Protein AF-A0A9D6C2C4-F1 (afdb_monomer)

Foldseek 3Di:
DLVLLQVLLCLLVVLCVVQVHDLCRVCVLLVHDSVVNVCSNVSVDDDDPVSLLSSLVSLVDVVVVVVDPPVSSVSVNVSSQSSCVVVVHDHPCALVNLLVVLVVVCVPALLVLALFFWDQDLVQNEIDTDADPVLVVLCVVDDVVVLLVLLQVLLVLLQVLLVQQVVLPDVCPLVNVLSNVLSVLSPDPHRHLSSNVVSLVVLVVCLVDPSSVVSGDPVSNVSSVVSSVSSVVSCVNRVVVNVVSLVVLLPFAFDLVCLVVLLVLLVQQLVLLVVLQVPADRSAHHYPVVLSVLSVSLSVLSVVLVVVLVVDPDPVSNVVSSSVSVSSSSNNLSNLLSLLSNLVSCLSSVVVPPRRNVSSCVCCDPPHNVVSNVVSCVGGVSRDDHDD

Solvent-accessible surface area (backbone atoms only — not comparable to full-atom values): 20954 Å² total; per-residue (Å²): 112,70,72,57,38,47,52,46,10,50,51,54,44,49,53,36,57,77,70,72,45,52,65,62,55,50,11,57,74,53,74,47,54,47,68,56,48,50,34,28,47,70,43,76,43,73,78,52,74,73,51,48,52,52,32,51,56,46,59,72,32,68,72,48,54,73,74,41,58,72,65,56,49,54,53,54,47,45,54,54,49,52,49,36,55,77,68,69,46,77,74,81,59,46,61,64,50,45,49,50,47,51,50,51,57,41,66,74,37,62,41,62,44,26,59,54,40,70,44,79,38,74,92,67,23,22,41,36,80,37,56,48,70,69,65,53,53,50,53,75,80,47,67,62,63,61,53,48,54,50,29,51,51,48,22,49,48,32,54,67,50,33,63,58,45,64,67,46,73,52,94,32,72,63,59,44,50,45,28,50,52,43,23,53,38,46,68,37,98,72,52,36,65,39,47,47,49,55,41,50,50,53,53,50,53,49,61,71,32,65,72,50,53,72,50,45,54,75,65,57,52,50,54,51,50,51,45,47,54,53,48,50,50,50,40,64,77,61,34,50,66,55,56,54,32,51,53,55,61,70,71,49,66,63,51,71,80,44,63,88,47,45,45,62,42,45,52,48,34,45,50,46,55,51,50,49,44,70,69,38,55,95,73,31,52,29,63,40,64,66,63,51,48,52,52,51,54,44,32,48,51,33,47,55,32,47,55,49,30,75,72,45,85,52,66,69,58,27,51,53,35,49,51,48,30,49,49,46,50,50,50,50,41,26,36,54,46,40,50,50,52,44,50,54,47,49,46,68,59,50,66,84,52,60,71,44,37,58,57,47,48,51,55,62,31,89,80,37,41,37,45,44,44,55,52,37,35,74,39,24,70,68,48,78,80,76,88,129

Radius of gyration: 26.7 Å; Cα contacts (8 Å, |Δi|>4): 430; chains: 1; bounding box: 61×39×80 Å

Nearest PDB structures (foldseek):
  1y9q-assembly1_A-2  TM=7.688E-01  e=9.593E-02  Vibrio cholerae
  2b5a-assembly1_A  TM=7.979E-01  e=2.679E-01  [Bacillus] caldolyticus
  3f52-assembly1_A  TM=6.941E-01  e=2.796E-01  Corynebacterium glutamicum
  3f52-assembly1_E  TM=6.671E-01  e=3.179E-01  Corynebacterium glutamicum
  3f51-assembly1_A  TM=5.679E-01  e=2.918E-01  Corynebacterium glutamicum

Secondary structure (DSSP, 8-state):
-HHHHHHHHHHHHHHHHHTT--HHHHHHHTTS-HHHHHHHHTTS-PPPHHHHHHHHHHHHSHHHHHHS-HHHHHHHHHHHHHHHHHTT------HHHHHHHHHHHHHTSGGGGSS-EEEEETTTTEEEEE--HHHHHHHHTS-HHHHHHHHHHHHHHHHHTHHHHHHTTSS-HHHHHHHHHHHHHHTSSS--HHHHHHHHHHHHHHHT-HHHHHHS-HHHHHHHHHHHHHHHHHHHHH-HHHHHHHHHHHHS---GGGTTTHHHHHHHHHHHHHHHHHHS-TTSSEEPHHHHHHHHHHHHHHHHHHHHHHH---HHHHHHHHHHHHHHHHHHHHHHHHHHHHHHHHHHH-TT-HHHHHHHHHTTSTTSHHHHHHHHHHH-TTSPPPP-

Structure (mmCIF, N/CA/C/O backbone):
data_AF-A0A9D6C2C4-F1
#
_entry.id   AF-A0A9D6C2C4-F1
#
loop_
_atom_site.group_PDB
_atom_site.id
_atom_site.type_symbol
_atom_site.label_atom_id
_atom_site.label_alt_id
_atom_site.label_comp_id
_atom_site.label_asym_id
_atom_site.label_entity_id
_atom_site.label_seq_id
_atom_site.pdbx_PDB_ins_code
_atom_site.Cartn_x
_atom_site.Cartn_y
_atom_site.Cartn_z
_atom_site.occupancy
_atom_site.B_iso_or_equiv
_atom_site.auth_seq_id
_atom_site.auth_comp_id
_atom_site.auth_asym_id
_atom_site.auth_atom_id
_atom_site.pdbx_PDB_model_num
ATOM 1 N N . MET A 1 1 ? -21.300 18.604 37.485 1.00 57.78 1 MET A N 1
ATOM 2 C CA . MET A 1 1 ? -20.776 17.220 37.400 1.00 57.78 1 MET A CA 1
ATOM 3 C C . MET A 1 1 ? -21.422 16.261 38.399 1.00 57.78 1 MET A C 1
ATOM 5 O O . MET A 1 1 ? -21.764 15.172 37.966 1.00 57.78 1 MET A O 1
ATOM 9 N N . ALA A 1 2 ? -21.658 16.640 39.666 1.00 63.47 2 ALA A N 1
ATOM 10 C CA . ALA A 1 2 ? -22.278 15.756 40.674 1.00 63.47 2 ALA A CA 1
ATOM 11 C C . ALA A 1 2 ? -23.572 15.059 40.191 1.00 63.47 2 ALA A C 1
ATOM 13 O O . ALA A 1 2 ? -23.663 13.837 40.219 1.00 63.47 2 ALA A O 1
ATOM 14 N N . LYS A 1 3 ? -24.492 15.819 39.582 1.00 84.75 3 LYS A N 1
ATOM 15 C CA . LYS A 1 3 ? -25.777 15.304 39.076 1.00 84.75 3 LYS A CA 1
ATOM 16 C C . LYS A 1 3 ? -25.657 14.234 37.976 1.00 84.75 3 LYS A C 1
ATOM 18 O O . LYS A 1 3 ? -26.523 13.383 37.853 1.00 84.75 3 LYS A O 1
ATOM 23 N N . VAL A 1 4 ? -24.592 14.269 37.172 1.00 87.81 4 VAL A N 1
ATOM 24 C CA . VAL A 1 4 ? -24.364 13.292 36.091 1.00 87.81 4 VAL A CA 1
ATOM 25 C C . VAL A 1 4 ? -23.896 11.953 36.658 1.00 87.81 4 VAL A C 1
ATOM 27 O O . VAL A 1 4 ? -24.390 10.903 36.257 1.00 87.81 4 VAL A O 1
ATOM 30 N N . GLY A 1 5 ? -22.962 11.994 37.614 1.00 89.75 5 GLY A N 1
ATOM 31 C CA . GLY A 1 5 ? -22.460 10.788 38.272 1.00 89.75 5 GLY A CA 1
ATOM 32 C C . GLY A 1 5 ? -23.543 10.063 39.069 1.00 89.75 5 GLY A C 1
ATOM 33 O O . GLY A 1 5 ? -23.572 8.839 39.062 1.00 89.75 5 GLY A O 1
ATOM 34 N N . GLU A 1 6 ? -24.454 10.814 39.694 1.00 93.00 6 GLU A N 1
ATOM 35 C CA . GLU A 1 6 ? -25.598 10.277 40.443 1.00 93.00 6 GLU A CA 1
ATOM 36 C C . GLU A 1 6 ? -26.626 9.566 39.553 1.00 93.00 6 GLU A C 1
ATOM 38 O O . GLU A 1 6 ? -27.115 8.498 39.915 1.00 93.00 6 GLU A O 1
ATOM 43 N N . ILE A 1 7 ? -26.943 10.125 38.379 1.00 94.31 7 ILE A N 1
ATOM 44 C CA . ILE A 1 7 ? -27.866 9.484 37.429 1.00 94.31 7 ILE A CA 1
ATOM 45 C C . ILE A 1 7 ? -27.252 8.177 36.918 1.00 94.31 7 ILE A C 1
ATOM 47 O O . ILE A 1 7 ? -27.879 7.125 37.008 1.00 94.31 7 ILE A O 1
ATOM 51 N N . PHE A 1 8 ? -25.993 8.222 36.474 1.00 95.88 8 PHE A N 1
ATOM 52 C CA . PHE A 1 8 ? -25.288 7.036 35.988 1.00 95.88 8 PHE A CA 1
ATOM 53 C C . PHE A 1 8 ? -25.170 5.938 37.053 1.00 95.88 8 PHE A C 1
ATOM 55 O O . PHE A 1 8 ? -25.415 4.767 36.762 1.00 95.88 8 PHE A O 1
ATOM 62 N N . SER A 1 9 ? -24.794 6.293 38.287 1.00 96.62 9 SER A N 1
ATOM 63 C CA . SER A 1 9 ? -24.629 5.319 39.371 1.00 96.62 9 SER A CA 1
ATOM 64 C C . SER A 1 9 ? -25.945 4.618 39.700 1.00 96.62 9 SER A C 1
ATOM 66 O O . SER A 1 9 ? -25.976 3.393 39.862 1.00 96.62 9 SER A O 1
ATOM 68 N N . PHE A 1 10 ? -27.038 5.384 39.732 1.00 97.12 10 PHE A N 1
ATOM 69 C CA . PHE A 1 10 ? -28.380 4.868 39.932 1.00 97.12 10 PHE A CA 1
ATOM 70 C C . PHE A 1 10 ? -28.798 3.936 38.792 1.00 97.12 10 PHE A C 1
ATOM 72 O O . PHE A 1 10 ? -29.168 2.793 39.054 1.00 97.12 10 PHE A O 1
ATOM 79 N N . GLU A 1 11 ? -28.698 4.379 37.538 1.00 96.69 11 GLU A N 1
ATOM 80 C CA . GLU A 1 11 ? -29.106 3.597 36.367 1.00 96.69 11 GLU A CA 1
ATOM 81 C C . GLU A 1 11 ? -28.312 2.295 36.221 1.00 96.69 11 GLU A C 1
ATOM 83 O O . GLU A 1 11 ? -28.898 1.240 35.976 1.00 96.69 11 GLU A O 1
ATOM 88 N N . LEU A 1 12 ? -26.995 2.334 36.447 1.00 97.12 12 LEU A N 1
ATOM 89 C CA . LEU A 1 12 ? -26.145 1.144 36.401 1.00 97.12 12 LEU A CA 1
ATOM 90 C C . LEU A 1 12 ? -26.533 0.128 37.483 1.00 97.12 12 LEU A C 1
ATOM 92 O O . LEU A 1 12 ? -26.612 -1.075 37.222 1.00 97.12 12 LEU A O 1
ATOM 96 N N . LYS A 1 13 ? -26.812 0.610 38.699 1.00 97.81 13 LYS A N 1
ATOM 97 C CA . LYS A 1 13 ? -27.262 -0.235 39.809 1.00 97.81 13 LYS A CA 1
ATOM 98 C C . LYS A 1 13 ? -28.643 -0.831 39.533 1.00 97.81 13 LYS A C 1
ATOM 100 O O . LYS A 1 13 ? -28.853 -2.009 39.820 1.00 97.81 13 LYS A O 1
ATOM 105 N N . GLN A 1 14 ? -29.567 -0.047 38.974 1.00 97.12 14 GLN A N 1
ATOM 106 C CA . GLN A 1 14 ? -30.899 -0.521 38.588 1.00 97.12 14 GLN A CA 1
ATOM 107 C C . GLN A 1 14 ? -30.817 -1.586 37.502 1.00 97.12 14 GLN A C 1
ATOM 109 O O . GLN A 1 14 ? -31.428 -2.641 37.651 1.00 97.12 14 GLN A O 1
ATOM 114 N N . PHE A 1 15 ? -30.007 -1.355 36.465 1.00 96.19 15 PHE A N 1
ATOM 115 C CA . PHE A 1 15 ? -29.716 -2.357 35.446 1.00 96.19 15 PHE A CA 1
ATOM 116 C C . PHE A 1 15 ? -29.247 -3.662 36.097 1.00 96.19 15 PHE A C 1
ATOM 118 O O . PHE A 1 15 ? -29.861 -4.707 35.902 1.00 96.19 15 PHE A O 1
ATOM 125 N N . ARG A 1 16 ? -28.212 -3.609 36.946 1.00 96.56 16 ARG A N 1
ATOM 126 C CA . ARG A 1 16 ? -27.666 -4.814 37.581 1.00 96.56 16 ARG A CA 1
ATOM 127 C C . ARG A 1 16 ? -28.737 -5.596 38.354 1.00 96.56 16 ARG A C 1
ATOM 129 O O . ARG A 1 16 ? -28.811 -6.817 38.232 1.00 96.56 16 ARG A O 1
ATOM 136 N N . LEU A 1 17 ? -29.540 -4.899 39.158 1.00 97.25 17 LEU A N 1
ATOM 137 C CA . LEU A 1 17 ? -30.586 -5.518 39.975 1.00 97.25 17 LEU A CA 1
ATOM 138 C C . LEU A 1 17 ? -31.714 -6.111 39.124 1.00 97.25 17 LEU A C 1
ATOM 140 O O . LEU A 1 17 ? -32.166 -7.214 39.422 1.00 97.25 17 LEU A O 1
ATOM 144 N N . ALA A 1 18 ? -32.131 -5.421 38.061 1.00 95.19 18 ALA A N 1
ATOM 145 C CA . ALA A 1 18 ? -33.206 -5.867 37.176 1.00 95.19 18 ALA A CA 1
ATOM 146 C C . ALA A 1 18 ? -32.889 -7.196 36.473 1.00 95.19 18 ALA A C 1
ATOM 148 O O . ALA A 1 18 ? -33.789 -8.005 36.265 1.00 95.19 18 ALA A O 1
ATOM 149 N N . TYR A 1 19 ? -31.615 -7.447 36.163 1.00 93.31 19 TYR A N 1
ATOM 150 C CA . TYR A 1 19 ? -31.164 -8.692 35.530 1.00 93.31 19 TYR A CA 1
ATOM 151 C C . TYR A 1 19 ? -30.604 -9.719 36.527 1.00 93.31 19 TYR A C 1
ATOM 153 O O . TYR A 1 19 ? -29.970 -10.687 36.118 1.00 93.31 19 TYR A O 1
ATOM 161 N N . GLY A 1 20 ? -30.818 -9.524 37.835 1.00 95.19 20 GLY A N 1
ATOM 162 C CA . GLY A 1 20 ? -30.431 -10.494 38.867 1.00 95.19 20 GLY A CA 1
ATOM 163 C C . GLY A 1 20 ? -28.921 -10.699 39.021 1.00 95.19 20 GLY A C 1
ATOM 164 O O . GLY A 1 20 ? -28.495 -11.691 39.604 1.00 95.19 20 GLY A O 1
ATOM 165 N N . LEU A 1 21 ? -28.105 -9.771 38.518 1.00 95.06 21 LEU A N 1
ATOM 166 C CA . LEU A 1 21 ? -26.653 -9.894 38.532 1.00 95.06 21 LEU A CA 1
ATOM 167 C C . LEU A 1 21 ? -26.097 -9.502 39.904 1.00 95.06 21 LEU A C 1
ATOM 169 O O . LEU A 1 21 ? -26.408 -8.438 40.460 1.00 95.06 21 LEU A O 1
ATOM 173 N N . ASN A 1 22 ? -25.193 -10.307 40.451 1.00 96.75 22 ASN A N 1
ATOM 174 C CA . ASN A 1 22 ? -24.385 -9.852 41.578 1.00 96.75 22 ASN A CA 1
ATOM 175 C C . ASN A 1 22 ? -23.259 -8.910 41.096 1.00 96.75 22 ASN A C 1
ATOM 177 O O . ASN A 1 22 ? -22.969 -8.784 39.904 1.00 96.75 22 ASN A O 1
ATOM 181 N N . ARG A 1 23 ? -22.621 -8.187 42.026 1.00 97.00 23 ARG A N 1
ATOM 182 C CA . ARG A 1 23 ? -21.571 -7.209 41.680 1.00 97.00 23 ARG A CA 1
ATOM 183 C C . ARG A 1 23 ? -20.366 -7.852 40.991 1.00 97.00 23 ARG A C 1
ATOM 185 O O . ARG A 1 23 ? -19.779 -7.231 40.114 1.00 97.00 23 ARG A O 1
ATOM 192 N N . SER A 1 24 ? -19.996 -9.074 41.357 1.00 96.19 24 SER A N 1
ATOM 193 C CA . SER A 1 24 ? -18.869 -9.779 40.738 1.00 96.19 24 SER A CA 1
ATOM 194 C C . SER A 1 24 ? -19.186 -10.187 39.298 1.00 96.19 24 SER A C 1
ATOM 196 O O . SER A 1 24 ? -18.350 -10.016 38.413 1.00 96.19 24 SER A O 1
ATOM 198 N N . GLU A 1 25 ? -20.405 -10.662 39.043 1.00 93.69 25 GLU A N 1
ATOM 199 C CA . GLU A 1 25 ? -20.895 -11.006 37.705 1.00 93.69 25 GLU A CA 1
ATOM 200 C C . GLU A 1 25 ? -20.965 -9.786 36.802 1.00 93.69 25 GLU A C 1
ATOM 202 O O . GLU A 1 25 ? -20.406 -9.818 35.710 1.00 93.69 25 GLU A O 1
ATOM 207 N N . ALA A 1 26 ? -21.577 -8.697 37.272 1.00 93.81 26 ALA A N 1
ATOM 208 C CA . ALA A 1 26 ? -21.652 -7.451 36.519 1.00 93.81 26 ALA A CA 1
ATOM 209 C C . ALA A 1 26 ? -20.264 -6.833 36.288 1.00 93.81 26 ALA A C 1
ATOM 211 O O . ALA A 1 26 ? -19.992 -6.307 35.214 1.00 93.81 26 ALA A O 1
ATOM 212 N N . ALA A 1 27 ? -19.343 -6.926 37.249 1.00 94.56 27 ALA A N 1
ATOM 213 C CA . ALA A 1 27 ? -17.984 -6.427 37.061 1.00 94.56 27 ALA A CA 1
ATOM 214 C C . ALA A 1 27 ? -17.237 -7.231 35.986 1.00 94.56 27 ALA A C 1
ATOM 216 O O . ALA A 1 27 ? -16.620 -6.646 35.096 1.00 94.56 27 ALA A O 1
ATOM 217 N N . ARG A 1 28 ? -17.366 -8.565 36.018 1.00 90.62 28 ARG A N 1
ATOM 218 C CA . ARG A 1 28 ? -16.827 -9.464 34.989 1.00 90.62 28 ARG A CA 1
ATOM 219 C C . ARG A 1 28 ? -17.433 -9.172 33.615 1.00 90.62 28 ARG A C 1
ATOM 221 O O . ARG A 1 28 ? -16.687 -9.055 32.651 1.00 90.62 28 ARG A O 1
ATOM 228 N N . LEU A 1 29 ? -18.753 -8.997 33.551 1.00 88.75 29 LEU A N 1
ATOM 229 C CA . LEU A 1 29 ? -19.510 -8.629 32.351 1.00 88.75 29 LEU A CA 1
ATOM 230 C C . LEU A 1 29 ? -18.974 -7.334 31.717 1.00 88.75 29 LEU A C 1
ATOM 232 O O . LEU A 1 29 ? -18.788 -7.257 30.510 1.00 88.75 29 LEU A O 1
ATOM 236 N N . LEU A 1 30 ? -18.680 -6.329 32.542 1.00 90.62 30 LEU A N 1
ATOM 237 C CA . LEU A 1 30 ? -18.184 -5.019 32.112 1.00 90.62 30 LEU A CA 1
ATOM 238 C C . LEU A 1 30 ? -16.655 -4.973 31.916 1.00 90.62 30 LEU A C 1
ATOM 240 O O . LEU A 1 30 ? -16.114 -3.928 31.551 1.00 90.62 30 LEU A O 1
ATOM 244 N N . GLY A 1 31 ? -15.930 -6.063 32.188 1.00 89.75 31 GLY A N 1
ATOM 245 C CA . GLY A 1 31 ? -14.467 -6.102 32.097 1.00 89.75 31 GLY A CA 1
ATOM 246 C C . GLY A 1 31 ? -13.755 -5.179 33.099 1.00 89.75 31 GLY A C 1
ATOM 247 O O . GLY A 1 31 ? -12.722 -4.579 32.780 1.00 89.75 31 GLY A O 1
ATOM 248 N N . VAL A 1 32 ? -14.309 -5.021 34.307 1.00 94.12 32 VAL A N 1
ATOM 249 C CA . VAL A 1 32 ? -13.745 -4.194 35.389 1.00 94.12 32 VAL A CA 1
ATOM 250 C C . VAL A 1 32 ? -13.630 -4.964 36.703 1.00 94.12 32 VAL A C 1
ATOM 252 O O . VAL A 1 32 ? -14.241 -6.008 36.892 1.00 94.12 32 VAL A O 1
ATOM 255 N N . GLY A 1 33 ? -12.838 -4.443 37.644 1.00 95.25 33 GLY A N 1
ATOM 256 C CA . GLY A 1 33 ? -12.751 -5.019 38.988 1.00 95.25 33 GLY A CA 1
ATOM 257 C C . GLY A 1 33 ? -14.041 -4.798 39.805 1.00 95.25 33 GLY A C 1
ATOM 258 O O . GLY A 1 33 ? -14.648 -3.728 39.684 1.00 95.25 33 GLY A O 1
ATOM 259 N N . PRO A 1 34 ? -14.440 -5.726 40.701 1.00 96.94 34 PRO A N 1
ATOM 260 C CA . PRO A 1 34 ? -15.633 -5.576 41.551 1.00 96.94 34 PRO A CA 1
ATOM 261 C C . PRO A 1 34 ? -15.637 -4.300 42.406 1.00 96.94 34 PRO A C 1
ATOM 263 O O . PRO A 1 34 ? -16.672 -3.650 42.577 1.00 96.94 34 PRO A O 1
ATOM 266 N N . THR A 1 35 ? -14.465 -3.892 42.901 1.00 97.44 35 THR A N 1
ATOM 267 C CA . THR A 1 35 ? -14.286 -2.643 43.659 1.00 97.44 35 THR A CA 1
ATOM 268 C C . THR A 1 35 ? -14.548 -1.411 42.794 1.00 97.44 35 THR A C 1
ATOM 270 O O . THR A 1 35 ? -15.132 -0.438 43.269 1.00 97.44 35 THR A O 1
ATOM 273 N N . THR A 1 36 ? -14.153 -1.451 41.519 1.00 97.12 36 THR A N 1
ATOM 274 C CA . THR A 1 36 ? -14.404 -0.373 40.554 1.00 97.12 36 THR A CA 1
ATOM 275 C C . THR A 1 36 ? -15.896 -0.228 40.295 1.00 97.12 36 THR A C 1
ATOM 277 O O . THR A 1 36 ? -16.417 0.877 40.421 1.00 97.12 36 THR A O 1
ATOM 280 N N . LEU A 1 37 ? -16.593 -1.340 40.029 1.00 97.62 37 LEU A N 1
ATOM 281 C CA . LEU A 1 37 ? -18.044 -1.321 39.845 1.00 97.62 37 LEU A CA 1
ATOM 282 C C . LEU A 1 37 ? -18.764 -0.802 41.095 1.00 97.62 37 LEU A C 1
ATOM 284 O O . LEU A 1 37 ? -19.653 0.033 40.989 1.00 97.62 37 LEU A O 1
ATOM 288 N N . THR A 1 38 ? -18.343 -1.236 42.284 1.00 97.94 38 THR A N 1
ATOM 289 C CA . THR A 1 38 ? -18.925 -0.757 43.548 1.00 97.94 38 THR A CA 1
ATOM 290 C C . THR A 1 38 ? -18.785 0.759 43.687 1.00 97.94 38 THR A C 1
ATOM 292 O O . THR A 1 38 ? -19.751 1.437 44.014 1.00 97.94 38 THR A O 1
ATOM 295 N N . ARG A 1 39 ? -17.607 1.322 43.384 1.00 97.62 39 ARG A N 1
ATOM 296 C CA . ARG A 1 39 ? -17.398 2.779 43.426 1.00 97.62 39 ARG A CA 1
ATOM 297 C C . ARG A 1 39 ? -18.252 3.528 42.402 1.00 97.62 39 ARG A C 1
ATOM 299 O O . ARG A 1 39 ? -18.665 4.646 42.699 1.00 97.62 39 ARG A O 1
ATOM 306 N N . TRP A 1 40 ? -18.516 2.929 41.241 1.00 97.62 40 TRP A N 1
ATOM 307 C CA . TRP A 1 40 ? -19.430 3.487 40.243 1.00 97.62 40 TRP A CA 1
ATOM 308 C C . TRP A 1 40 ? -20.878 3.478 40.723 1.00 97.62 40 TRP A C 1
ATOM 310 O O . TRP A 1 40 ? -21.513 4.523 40.695 1.00 97.62 40 TRP A O 1
ATOM 320 N N . GLU A 1 41 ? -21.381 2.347 41.223 1.00 97.81 41 GLU A N 1
ATOM 321 C CA . GLU A 1 41 ? -22.751 2.229 41.752 1.00 97.81 41 GLU A CA 1
ATOM 322 C C . GLU A 1 41 ? -23.001 3.104 42.985 1.00 97.81 41 GLU A C 1
ATOM 324 O O . GLU A 1 41 ? -24.118 3.566 43.201 1.00 97.81 41 GLU A O 1
ATOM 329 N N . ASP A 1 42 ? -21.970 3.329 43.800 1.00 96.81 42 ASP A N 1
ATOM 330 C CA . ASP A 1 42 ? -22.044 4.196 44.978 1.00 96.81 42 ASP A CA 1
ATOM 331 C C . ASP A 1 42 ? -21.884 5.690 44.612 1.00 96.81 42 ASP A C 1
ATOM 333 O O . ASP A 1 42 ? -21.893 6.541 45.500 1.00 96.81 42 ASP A O 1
ATOM 337 N N . GLY A 1 43 ? -21.666 6.027 43.332 1.00 95.81 43 GLY A N 1
ATOM 338 C CA . GLY A 1 43 ? -21.445 7.404 42.868 1.00 95.81 43 GLY A CA 1
ATOM 339 C C . GLY A 1 43 ? -20.113 8.024 43.311 1.00 95.81 43 GLY A C 1
ATOM 340 O O . GLY A 1 43 ? -19.903 9.222 43.141 1.00 95.81 43 GLY A O 1
ATOM 341 N N . LYS A 1 44 ? -19.189 7.228 43.868 1.00 96.38 44 LYS A N 1
ATOM 342 C CA . LYS A 1 44 ? -17.881 7.700 44.360 1.00 96.38 44 LYS A CA 1
ATOM 343 C C . LYS A 1 44 ? -16.933 8.068 43.224 1.00 96.38 44 LYS A C 1
ATOM 345 O O . LYS A 1 44 ? -16.095 8.949 43.385 1.00 96.38 44 LYS A O 1
ATOM 350 N N . THR A 1 45 ? -17.028 7.366 42.098 1.00 95.50 45 THR A N 1
ATOM 351 C CA . THR A 1 45 ? -16.247 7.653 40.890 1.00 95.50 45 THR A CA 1
ATOM 352 C C . THR A 1 45 ? -17.100 7.444 39.649 1.00 95.50 45 THR A C 1
ATOM 354 O O . THR A 1 45 ? -17.980 6.590 39.637 1.00 95.50 45 THR A O 1
ATOM 357 N N . VAL A 1 46 ? -16.787 8.162 38.573 1.00 93.69 46 VAL A N 1
ATOM 358 C CA . VAL A 1 46 ? -17.310 7.870 37.232 1.00 93.69 46 VAL A CA 1
ATOM 359 C C . VAL A 1 46 ? -16.249 7.133 36.407 1.00 93.69 46 VAL A C 1
ATOM 361 O O . VAL A 1 46 ? -15.050 7.299 36.666 1.00 93.69 46 VAL A O 1
ATOM 364 N N . PRO A 1 47 ? -16.640 6.288 35.440 1.00 93.00 47 PRO A N 1
ATOM 365 C CA . PRO A 1 47 ? -15.694 5.672 34.523 1.00 93.00 47 PRO A CA 1
ATOM 366 C C . PRO A 1 47 ? -14.919 6.740 33.736 1.00 93.00 47 PRO A C 1
ATOM 368 O O . PRO A 1 47 ? -15.485 7.736 33.291 1.00 93.00 47 PRO A O 1
ATOM 371 N N . GLN A 1 48 ? -13.621 6.521 33.525 1.00 89.38 48 GLN A N 1
ATOM 372 C CA . GLN A 1 48 ? -12.828 7.364 32.623 1.00 89.38 48 GLN A CA 1
ATOM 373 C C . GLN A 1 48 ? -13.258 7.149 31.167 1.00 89.38 48 GLN A C 1
ATOM 375 O O . GLN A 1 48 ? -13.695 6.053 30.819 1.00 89.38 48 GLN A O 1
ATOM 380 N N . THR A 1 49 ? -13.025 8.136 30.295 1.00 80.00 49 THR A N 1
ATOM 381 C CA . THR A 1 49 ? -13.328 8.086 28.850 1.00 80.00 49 THR A CA 1
ATOM 382 C C . THR A 1 49 ? -12.920 6.763 28.197 1.00 80.00 49 THR A C 1
ATOM 384 O O . THR A 1 49 ? -13.742 6.095 27.577 1.00 80.00 49 THR A O 1
ATOM 387 N N . ALA A 1 50 ? -11.672 6.322 28.398 1.00 74.62 50 ALA A N 1
ATOM 388 C CA . ALA A 1 50 ? -11.180 5.057 27.846 1.00 74.62 50 ALA A CA 1
ATOM 389 C C . ALA A 1 50 ? -11.963 3.833 28.360 1.00 74.62 50 ALA A C 1
ATOM 391 O O . ALA A 1 50 ? -12.179 2.870 27.628 1.00 74.62 50 ALA A O 1
ATOM 392 N N . THR A 1 51 ? -12.422 3.876 29.613 1.00 86.88 51 THR A N 1
ATOM 393 C CA . THR A 1 51 ? -13.193 2.788 30.219 1.00 86.88 51 THR A CA 1
ATOM 394 C C . THR A 1 51 ? -14.636 2.760 29.720 1.00 86.88 51 THR A C 1
ATOM 396 O O . THR A 1 51 ? -15.127 1.673 29.435 1.00 86.88 51 THR A O 1
ATOM 399 N N . ILE A 1 52 ? -15.286 3.920 29.558 1.00 88.62 52 ILE A N 1
ATOM 400 C CA . ILE A 1 52 ? -16.637 4.028 28.970 1.00 88.62 52 ILE A CA 1
ATOM 401 C C . ILE A 1 52 ? -16.658 3.340 27.603 1.00 88.62 52 ILE A C 1
ATOM 403 O O . ILE A 1 52 ? -17.491 2.474 27.344 1.00 88.62 52 ILE A O 1
ATOM 407 N N . TRP A 1 53 ? -15.675 3.654 26.757 1.00 79.31 53 TRP A N 1
ATOM 408 C CA . TRP A 1 53 ? -15.575 3.076 25.419 1.00 79.31 53 TRP A CA 1
ATOM 409 C C . TRP A 1 53 ? -15.225 1.601 25.409 1.00 79.31 53 TRP A C 1
ATOM 411 O O . TRP A 1 53 ? -15.756 0.854 24.591 1.00 79.31 53 TRP A O 1
ATOM 421 N N . ARG A 1 54 ? -14.368 1.158 26.330 1.00 82.62 54 ARG A N 1
ATOM 422 C CA . ARG A 1 54 ? -14.073 -0.266 26.484 1.00 82.62 54 ARG A CA 1
ATOM 423 C C . ARG A 1 54 ? -15.328 -1.059 26.847 1.00 82.62 54 ARG A C 1
ATOM 425 O O . ARG A 1 54 ? -15.526 -2.130 26.288 1.00 82.62 54 ARG A O 1
ATOM 432 N N . VAL A 1 55 ? -16.171 -0.525 27.732 1.00 87.75 55 VAL A N 1
ATOM 433 C CA . VAL A 1 55 ? -17.439 -1.158 28.113 1.00 87.75 55 VAL A CA 1
ATOM 434 C C . VAL A 1 55 ? -18.414 -1.190 26.936 1.00 87.75 55 VAL A C 1
ATOM 436 O O . VAL A 1 55 ? -18.922 -2.259 26.624 1.00 87.75 55 VAL A O 1
ATOM 439 N N . ILE A 1 56 ? -18.625 -0.070 26.236 1.00 85.12 56 ILE A N 1
ATOM 440 C CA . ILE A 1 56 ? -19.511 -0.023 25.056 1.00 85.12 56 ILE A CA 1
ATOM 441 C C . ILE A 1 56 ? -19.067 -1.037 23.991 1.00 85.12 56 ILE A C 1
ATOM 443 O O . ILE A 1 56 ? -19.869 -1.848 23.538 1.00 85.12 56 ILE A O 1
ATOM 447 N N . ASN A 1 57 ? -17.772 -1.075 23.667 1.00 77.62 57 ASN A N 1
ATOM 448 C CA . ASN A 1 57 ? -17.230 -2.039 22.706 1.00 77.62 57 ASN A CA 1
ATOM 449 C C . ASN A 1 57 ? -17.370 -3.496 23.170 1.00 77.62 57 ASN A C 1
ATOM 451 O O . ASN A 1 57 ? -17.511 -4.390 22.338 1.00 77.62 57 ASN A O 1
ATOM 455 N N . ALA A 1 58 ? -17.278 -3.750 24.479 1.00 81.44 58 ALA A N 1
ATOM 456 C CA . ALA A 1 58 ? -17.494 -5.081 25.029 1.00 81.44 58 ALA A CA 1
ATOM 457 C C . ALA A 1 58 ? -18.961 -5.495 24.857 1.00 81.44 58 ALA A C 1
ATOM 459 O O . ALA A 1 58 ? -19.216 -6.599 24.390 1.00 81.44 58 ALA A O 1
ATOM 460 N N . ILE A 1 59 ? -19.912 -4.600 25.144 1.00 83.19 59 ILE A N 1
ATOM 461 C CA . ILE A 1 59 ? -21.354 -4.850 24.983 1.00 83.19 59 ILE A CA 1
ATOM 462 C C . ILE A 1 59 ? -21.709 -5.183 23.525 1.00 83.19 59 ILE A C 1
ATOM 464 O O . ILE A 1 59 ? -22.566 -6.026 23.267 1.00 83.19 59 ILE A O 1
ATOM 468 N N . GLU A 1 60 ? -21.026 -4.562 22.561 1.00 74.38 60 GLU A N 1
ATOM 469 C CA . GLU A 1 60 ? -21.200 -4.866 21.138 1.00 74.38 60 GLU A CA 1
ATOM 470 C C . GLU A 1 60 ? -20.644 -6.240 20.721 1.00 74.38 60 GLU A C 1
ATOM 472 O O . GLU A 1 60 ? -21.044 -6.751 19.673 1.00 74.38 60 GLU A O 1
ATOM 477 N N . ASN A 1 61 ? -19.758 -6.853 21.515 1.00 78.06 61 ASN A N 1
ATOM 478 C CA . ASN A 1 61 ? -19.124 -8.134 21.204 1.00 78.06 61 ASN A CA 1
ATOM 479 C C . ASN A 1 61 ? -20.112 -9.319 21.296 1.00 78.06 61 ASN A C 1
ATOM 481 O O . ASN A 1 61 ? -21.018 -9.342 22.131 1.00 78.06 61 ASN A O 1
ATOM 485 N N . GLN A 1 62 ? -19.909 -10.335 20.452 1.00 71.19 62 GLN A N 1
ATOM 486 C CA . GLN A 1 62 ? -20.798 -11.490 20.296 1.00 71.19 62 GLN A CA 1
ATOM 487 C C . GLN A 1 62 ? -20.956 -12.297 21.595 1.00 71.19 62 GLN A C 1
ATOM 489 O O . GLN A 1 62 ? -22.051 -12.757 21.904 1.00 71.19 62 GLN A O 1
ATOM 494 N N . ASP A 1 63 ? -19.893 -12.415 22.392 1.00 73.94 63 ASP A N 1
ATOM 495 C CA . ASP A 1 63 ? -19.909 -13.182 23.645 1.00 73.94 63 ASP A CA 1
ATOM 496 C C . ASP A 1 63 ? -20.886 -12.596 24.674 1.00 73.94 63 ASP A C 1
ATOM 498 O O . ASP A 1 63 ? -21.632 -13.324 25.329 1.00 73.94 63 ASP A O 1
ATOM 502 N N . LEU A 1 64 ? -20.932 -11.265 24.774 1.00 75.19 64 LEU A N 1
ATOM 503 C CA . LEU A 1 64 ? -21.872 -10.545 25.636 1.00 75.19 64 LEU A CA 1
ATOM 504 C C . LEU A 1 64 ? -23.295 -10.595 25.086 1.00 75.19 64 LEU A C 1
ATOM 506 O O . LEU A 1 64 ? -24.241 -10.739 25.860 1.00 75.19 64 LEU A O 1
ATOM 510 N N . ARG A 1 65 ? -23.435 -10.567 23.755 1.00 78.50 65 ARG A N 1
ATOM 511 C CA . ARG A 1 65 ? -24.716 -10.787 23.073 1.00 78.50 65 ARG A CA 1
ATOM 512 C C . ARG A 1 65 ? -25.313 -12.167 23.320 1.00 78.50 65 ARG A C 1
ATOM 514 O O . ARG A 1 65 ? -26.529 -12.292 23.338 1.00 78.50 65 ARG A O 1
ATOM 521 N N . ASN A 1 66 ? -24.473 -13.171 23.546 1.00 82.31 66 ASN A N 1
ATOM 522 C CA . ASN A 1 66 ? -24.918 -14.524 23.867 1.00 82.31 66 ASN A CA 1
ATOM 523 C C . ASN A 1 66 ? -25.257 -14.698 25.358 1.00 82.31 66 ASN A C 1
ATOM 525 O O . ASN A 1 66 ? -26.045 -15.573 25.706 1.00 82.31 66 ASN A O 1
ATOM 529 N N . ALA A 1 67 ? -24.658 -13.891 26.241 1.00 82.00 67 ALA A N 1
ATOM 530 C CA . ALA A 1 67 ? -24.819 -14.008 27.692 1.00 82.00 67 ALA A CA 1
ATOM 531 C C . ALA A 1 67 ? -25.994 -13.198 28.268 1.00 82.00 67 ALA A C 1
ATOM 533 O O . ALA A 1 67 ? -26.427 -13.465 29.389 1.00 82.00 67 ALA A O 1
ATOM 534 N N . LEU A 1 68 ? -26.488 -12.199 27.537 1.00 85.75 68 LEU A N 1
ATOM 535 C CA . LEU A 1 68 ? -27.561 -11.305 27.966 1.00 85.75 68 LEU A CA 1
ATOM 536 C C . LEU A 1 68 ? -28.721 -11.319 26.974 1.00 85.75 68 LEU A C 1
ATOM 538 O O . LEU A 1 68 ? -28.529 -11.499 25.775 1.00 85.75 68 LEU A O 1
ATOM 542 N N . ASP A 1 69 ? -29.928 -11.044 27.466 1.00 89.75 69 ASP A N 1
ATOM 543 C CA . ASP A 1 69 ? -31.062 -10.769 26.585 1.00 89.75 69 ASP A CA 1
ATOM 544 C C . ASP A 1 69 ? -30.807 -9.485 25.753 1.00 89.75 69 ASP A C 1
ATOM 546 O O . ASP A 1 69 ? -30.219 -8.521 26.260 1.00 89.75 69 ASP A O 1
ATOM 550 N N . PRO A 1 70 ? -31.266 -9.424 24.488 1.00 88.94 70 PRO A N 1
ATOM 551 C CA . PRO A 1 70 ? -31.151 -8.232 23.652 1.00 88.94 70 PRO A CA 1
ATOM 552 C C . PRO A 1 70 ? -31.651 -6.931 24.303 1.00 88.94 70 PRO A C 1
ATOM 554 O O . PRO A 1 70 ? -31.054 -5.878 24.070 1.00 88.94 70 PRO A O 1
ATOM 557 N N . LYS A 1 71 ? -32.706 -6.958 25.133 1.00 91.25 71 LYS A N 1
ATOM 558 C CA . LYS A 1 71 ? -33.186 -5.750 25.831 1.00 91.25 71 LYS A CA 1
ATOM 559 C C . LYS A 1 71 ? -32.190 -5.275 26.887 1.00 91.25 71 LYS A C 1
ATOM 561 O O . LYS A 1 71 ? -31.938 -4.071 26.966 1.00 91.25 71 LYS A O 1
ATOM 566 N N . ALA A 1 72 ? -31.572 -6.195 27.627 1.00 89.44 72 ALA A N 1
ATOM 567 C CA . ALA A 1 72 ? -30.493 -5.884 28.564 1.00 89.44 72 ALA A CA 1
ATOM 568 C C . ALA A 1 72 ? -29.337 -5.147 27.879 1.00 89.44 72 ALA A C 1
ATOM 570 O O . ALA A 1 72 ? -28.825 -4.157 28.397 1.00 89.44 72 ALA A O 1
ATOM 571 N N . ILE A 1 73 ? -28.963 -5.587 26.681 1.00 88.50 73 ILE A N 1
ATOM 572 C CA . ILE A 1 73 ? -27.881 -4.988 25.891 1.00 88.50 73 ILE A CA 1
ATOM 573 C C . ILE A 1 73 ? -28.228 -3.566 25.474 1.00 88.50 73 ILE A C 1
ATOM 575 O O . ILE A 1 73 ? -27.392 -2.671 25.608 1.00 88.50 73 ILE A O 1
ATOM 579 N N . VAL A 1 74 ? -29.461 -3.339 25.017 1.00 88.94 74 VAL A N 1
ATOM 580 C CA . VAL A 1 74 ? -29.946 -2.003 24.646 1.00 88.94 74 VAL A CA 1
ATOM 581 C C . VAL A 1 74 ? -29.934 -1.074 25.860 1.00 88.94 74 VAL A C 1
ATOM 583 O O . VAL A 1 74 ? -29.410 0.035 25.769 1.00 88.94 74 VAL A O 1
ATOM 586 N N . GLN A 1 75 ? -30.439 -1.536 27.006 1.00 92.19 75 GLN A N 1
ATOM 587 C CA . GLN A 1 75 ? -30.483 -0.747 28.237 1.00 92.19 75 GLN A CA 1
ATOM 588 C C . GLN A 1 75 ? -29.080 -0.439 28.777 1.00 92.19 75 GLN A C 1
ATOM 590 O O . GLN A 1 75 ? -28.787 0.689 29.155 1.00 92.19 75 GLN A O 1
ATOM 595 N N . LEU A 1 76 ? -28.173 -1.414 28.784 1.00 92.94 76 LEU A N 1
ATOM 596 C CA . LEU A 1 76 ? -26.804 -1.188 29.238 1.00 92.94 76 LEU A CA 1
ATOM 597 C C . LEU A 1 76 ? -26.054 -0.232 28.301 1.00 92.94 76 LEU A C 1
ATOM 599 O O . LEU A 1 76 ? -25.356 0.673 28.759 1.00 92.94 76 LEU A O 1
ATOM 603 N N . THR A 1 77 ? -26.238 -0.395 26.988 1.00 90.19 77 THR A N 1
ATOM 604 C CA . THR A 1 77 ? -25.683 0.519 25.981 1.00 90.19 77 THR A CA 1
ATOM 605 C C . THR A 1 77 ? -26.202 1.940 26.176 1.00 90.19 77 THR A C 1
ATOM 607 O O . THR A 1 77 ? -25.416 2.882 26.054 1.00 90.19 77 THR A O 1
ATOM 610 N N . SER A 1 78 ? -27.487 2.120 26.511 1.00 91.19 78 SER A N 1
ATOM 611 C CA . SER A 1 78 ? -28.053 3.454 26.730 1.00 91.19 78 SER A CA 1
ATOM 612 C C . SER A 1 78 ? -27.415 4.138 27.936 1.00 91.19 78 SER A C 1
ATOM 614 O O . SER A 1 78 ? -26.908 5.240 27.769 1.00 91.19 78 SER A O 1
ATOM 616 N N . VAL A 1 79 ? -27.289 3.452 29.080 1.00 94.44 79 VAL A N 1
ATOM 617 C CA . VAL A 1 79 ? -26.667 4.001 30.305 1.00 94.44 79 VAL A CA 1
ATOM 618 C C . VAL A 1 79 ? -25.258 4.541 30.039 1.00 94.44 79 VAL A C 1
ATOM 620 O O . VAL A 1 79 ? -24.928 5.675 30.391 1.00 94.44 79 VAL A O 1
ATOM 623 N N . PHE A 1 80 ? -24.407 3.757 29.370 1.00 93.06 80 PHE A N 1
ATOM 624 C CA . PHE A 1 80 ? -23.046 4.204 29.053 1.00 93.06 80 PHE A CA 1
ATOM 625 C C . PHE A 1 80 ? -23.013 5.284 27.961 1.00 93.06 80 PHE A C 1
ATOM 627 O O . PHE A 1 80 ? -22.145 6.159 27.993 1.00 93.06 80 PHE A O 1
ATOM 634 N N . SER A 1 81 ? -23.957 5.264 27.018 1.00 86.50 81 SER A N 1
ATOM 635 C CA . SER A 1 81 ? -24.053 6.271 25.953 1.00 86.50 81 SER A CA 1
ATOM 636 C C . SER A 1 81 ? -24.576 7.616 26.458 1.00 86.50 81 SER A C 1
ATOM 638 O O . SER A 1 81 ? -24.107 8.664 26.013 1.00 86.50 81 SER A O 1
ATOM 640 N N . ASP A 1 82 ? -25.528 7.602 27.390 1.00 91.38 82 ASP A N 1
ATOM 641 C CA . ASP A 1 82 ? -26.052 8.786 28.071 1.00 91.38 82 ASP A CA 1
ATOM 642 C C . ASP A 1 82 ? -24.967 9.416 28.949 1.00 91.38 82 ASP A C 1
ATOM 644 O O . ASP A 1 82 ? -24.728 10.625 28.860 1.00 91.38 82 ASP A O 1
ATOM 648 N N . LEU A 1 83 ? -24.212 8.595 29.696 1.00 92.25 83 LEU A N 1
ATOM 649 C CA . LEU A 1 83 ? -23.026 9.062 30.414 1.00 92.25 83 LEU A CA 1
ATOM 650 C C . LEU A 1 83 ? -22.022 9.713 29.449 1.00 92.25 83 LEU A C 1
ATOM 652 O O . LEU A 1 83 ? -21.572 10.830 29.702 1.00 92.25 83 LEU A O 1
ATOM 656 N N . ALA A 1 84 ? -21.697 9.070 28.325 1.00 86.88 84 ALA A N 1
ATOM 657 C CA . ALA A 1 84 ? -20.760 9.631 27.354 1.00 86.88 84 ALA A CA 1
ATOM 658 C C . ALA A 1 84 ? -21.225 10.990 26.801 1.00 86.88 84 ALA A C 1
ATOM 660 O O . ALA A 1 84 ? -20.441 11.942 26.768 1.00 86.88 84 ALA A O 1
ATOM 661 N N . ARG A 1 85 ? -22.512 11.101 26.438 1.00 87.06 85 ARG A N 1
ATOM 662 C CA . ARG A 1 85 ? -23.128 12.356 25.979 1.00 87.06 85 ARG A CA 1
ATOM 663 C C . ARG A 1 85 ? -23.058 13.446 27.046 1.00 87.06 85 ARG A C 1
ATOM 665 O O . ARG A 1 85 ? -22.661 14.564 26.744 1.00 87.06 85 ARG A O 1
ATOM 672 N N . SER A 1 86 ? -23.383 13.122 28.295 1.00 90.06 86 SER A N 1
ATOM 673 C CA . SER A 1 86 ? -23.370 14.086 29.405 1.00 90.06 86 SER A CA 1
ATOM 674 C C . SER A 1 86 ? -21.974 14.623 29.752 1.00 90.06 86 SER A C 1
ATOM 676 O O . SER A 1 86 ? -21.841 15.725 30.282 1.00 90.06 86 SER A O 1
ATOM 678 N N . LEU A 1 87 ? -20.927 13.857 29.431 1.00 85.94 87 LEU A N 1
ATOM 679 C CA . LEU A 1 87 ? -19.527 14.245 29.590 1.00 85.94 87 LEU A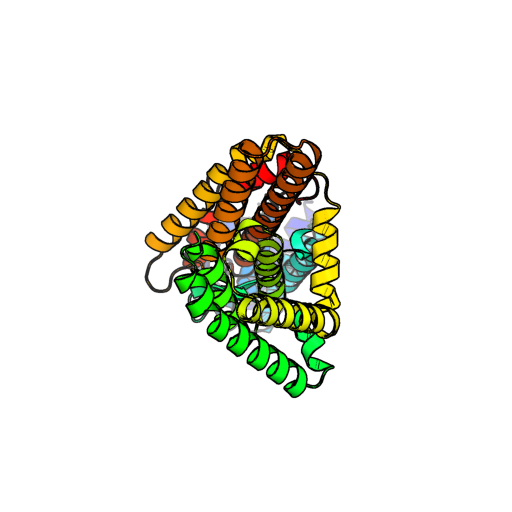 CA 1
ATOM 680 C C . LEU A 1 87 ? -18.972 14.987 28.360 1.00 85.94 87 LEU A C 1
ATOM 682 O O . LEU A 1 87 ? -17.774 15.264 28.320 1.00 85.94 87 LEU A O 1
ATOM 686 N N . ASN A 1 88 ? -19.815 15.301 27.364 1.00 84.81 88 ASN A N 1
ATOM 687 C CA . ASN A 1 88 ? -19.411 15.839 26.061 1.00 84.81 88 ASN A CA 1
ATOM 688 C C . ASN A 1 88 ? -18.288 15.019 25.410 1.00 84.81 88 ASN A C 1
ATOM 690 O O . ASN A 1 88 ? -17.411 15.561 24.734 1.00 84.81 88 ASN A O 1
ATOM 694 N N . LEU A 1 89 ? -18.292 13.700 25.626 1.00 77.56 89 LEU A N 1
ATOM 695 C CA . LEU A 1 89 ? -17.343 12.840 24.944 1.00 77.56 89 LEU A CA 1
ATOM 696 C C . LEU A 1 89 ? -17.754 12.760 23.469 1.00 77.56 89 LEU A C 1
ATOM 698 O O . LEU A 1 89 ? -18.946 12.614 23.179 1.00 77.56 89 LEU A O 1
ATOM 702 N N . PRO A 1 90 ? -16.797 12.850 22.527 1.00 64.81 90 PRO A N 1
ATOM 703 C CA . PRO A 1 90 ? -17.099 12.629 21.117 1.00 64.81 90 PRO A CA 1
ATOM 704 C C . PRO A 1 90 ? -17.784 11.269 20.989 1.00 64.81 90 PRO A C 1
ATOM 706 O O . PRO A 1 90 ? -17.298 10.318 21.592 1.00 64.81 90 PRO A O 1
ATOM 709 N N . GLN A 1 91 ? -18.911 11.172 20.268 1.00 61.22 91 GLN A N 1
ATOM 710 C CA . GLN A 1 91 ? -19.641 9.904 20.113 1.00 61.22 91 GLN A CA 1
ATOM 711 C C . GLN A 1 91 ? -18.661 8.768 19.819 1.00 61.22 91 GLN A C 1
ATOM 713 O O . GLN A 1 91 ? -17.725 8.966 19.033 1.00 61.22 91 GLN A O 1
ATOM 718 N N . VAL A 1 92 ? -18.861 7.591 20.439 1.00 57.47 92 VAL A N 1
ATOM 719 C CA . VAL A 1 92 ? -18.094 6.421 20.021 1.00 57.47 92 VAL A CA 1
ATOM 720 C C . VAL A 1 92 ? -18.402 6.249 18.568 1.00 57.47 92 VAL A C 1
ATOM 722 O O . VAL A 1 92 ? -19.527 5.953 18.182 1.00 57.47 92 VAL A O 1
ATOM 725 N N . GLN A 1 93 ? -17.375 6.501 17.770 1.00 61.97 93 GLN A N 1
ATOM 726 C CA . GLN A 1 93 ? -17.401 6.036 16.421 1.00 61.97 93 GLN A CA 1
ATOM 727 C C . GLN A 1 93 ? -17.539 4.528 16.557 1.00 61.97 93 GLN A C 1
ATOM 729 O O . GLN A 1 93 ? -16.626 3.886 17.102 1.00 61.97 93 GLN A O 1
ATOM 734 N N . SER A 1 94 ? -18.698 4.002 16.152 1.00 67.00 94 SER A N 1
ATOM 735 C CA . SER A 1 94 ? -18.891 2.567 15.982 1.00 67.00 94 SER A CA 1
ATOM 736 C C . SER A 1 94 ? -17.715 2.014 15.174 1.00 67.00 94 SER A C 1
ATOM 738 O O . SER A 1 94 ? -17.015 2.763 14.479 1.00 67.00 94 SER A O 1
ATOM 740 N N . ARG A 1 95 ? -17.455 0.706 15.243 1.00 65.81 95 ARG A N 1
ATOM 741 C CA . ARG A 1 95 ? -16.392 0.102 14.415 1.00 65.81 95 ARG A CA 1
ATOM 742 C C . ARG A 1 95 ? -16.517 0.523 12.947 1.00 65.81 95 ARG A C 1
ATOM 744 O O . ARG A 1 95 ? -15.520 0.892 12.334 1.00 65.81 95 ARG A O 1
ATOM 751 N N . GLU A 1 96 ? -17.750 0.579 12.452 1.00 64.94 96 GLU A N 1
ATOM 752 C CA . GLU A 1 96 ? -18.095 1.088 11.125 1.00 64.94 96 GLU A CA 1
ATOM 753 C C . GLU A 1 96 ? -17.749 2.569 10.959 1.00 64.94 96 GLU A C 1
ATOM 755 O O . GLU A 1 96 ? -17.079 2.924 10.002 1.00 64.94 96 GLU A O 1
ATOM 760 N N . GLN A 1 97 ? -18.113 3.450 11.894 1.00 70.88 97 GLN A N 1
ATOM 761 C CA . GLN A 1 97 ? -17.774 4.875 11.804 1.00 70.88 97 GLN A CA 1
ATOM 762 C C . GLN A 1 97 ? -16.263 5.140 11.887 1.00 70.88 97 GLN A C 1
ATOM 764 O O . GLN A 1 97 ? -15.784 6.080 11.256 1.00 70.88 97 GLN A O 1
ATOM 769 N N . ARG A 1 98 ? -15.497 4.332 12.633 1.00 72.25 98 ARG A N 1
ATOM 770 C CA . ARG A 1 98 ? -14.025 4.429 12.669 1.00 72.25 98 ARG A CA 1
ATOM 771 C C . ARG A 1 98 ? -13.414 3.963 11.362 1.00 72.25 98 ARG A C 1
ATOM 773 O O . ARG A 1 98 ? -12.521 4.632 10.857 1.00 72.25 98 ARG A O 1
ATOM 780 N N . ALA A 1 99 ? -13.908 2.849 10.823 1.00 69.81 99 ALA A N 1
ATOM 781 C CA . ALA A 1 99 ? -13.504 2.360 9.513 1.00 69.81 99 ALA A CA 1
ATOM 782 C C . ALA A 1 99 ? -13.826 3.403 8.435 1.00 69.81 99 ALA A C 1
ATOM 784 O O . ALA A 1 99 ? -12.934 3.805 7.706 1.00 69.81 99 ALA A O 1
ATOM 785 N N . LEU A 1 100 ? -15.046 3.943 8.414 1.00 73.12 100 LEU A N 1
ATOM 786 C CA . LEU A 1 100 ? -15.465 4.998 7.488 1.00 73.12 100 LEU A CA 1
ATOM 787 C C . LEU A 1 100 ? -14.649 6.280 7.650 1.00 73.12 100 LEU A C 1
ATOM 789 O O . LEU A 1 100 ? -14.304 6.915 6.657 1.00 73.12 100 LEU A O 1
ATOM 793 N N . LYS A 1 101 ? -14.320 6.676 8.885 1.00 80.06 101 LYS A N 1
ATOM 794 C CA . LYS A 1 101 ? -13.433 7.817 9.121 1.00 80.06 101 LYS A CA 1
ATOM 795 C C . LYS A 1 101 ? -12.046 7.539 8.551 1.00 80.06 101 LYS A C 1
ATOM 797 O O . LYS A 1 101 ? -11.538 8.382 7.826 1.00 80.06 101 LYS A O 1
ATOM 802 N N . LEU A 1 102 ? -11.467 6.375 8.842 1.00 79.75 102 LEU A N 1
ATOM 803 C CA . LEU A 1 102 ? -10.172 5.971 8.306 1.00 79.75 102 LEU A CA 1
ATOM 804 C C . LEU A 1 102 ? -10.190 5.958 6.776 1.00 79.75 102 LEU A C 1
ATOM 806 O O . LEU A 1 102 ? -9.280 6.507 6.175 1.00 79.75 102 LEU A O 1
ATOM 810 N N . GLU A 1 103 ? -11.228 5.393 6.156 1.00 80.00 103 GLU A N 1
ATOM 811 C CA . GLU A 1 103 ? -11.398 5.386 4.700 1.00 80.00 103 GLU A CA 1
ATOM 812 C C . GLU A 1 103 ? -11.488 6.793 4.131 1.00 80.00 103 GLU A C 1
ATOM 814 O O . GLU A 1 103 ? -10.852 7.099 3.126 1.00 80.00 103 GLU A O 1
ATOM 819 N N . ARG A 1 104 ? -12.250 7.675 4.778 1.00 81.25 104 ARG A N 1
ATOM 820 C CA . ARG A 1 104 ? -12.380 9.067 4.354 1.00 81.25 104 ARG A CA 1
ATOM 821 C C . ARG A 1 104 ? -11.055 9.814 4.481 1.00 81.25 104 ARG A C 1
ATOM 823 O O . ARG A 1 104 ? -10.679 10.535 3.563 1.00 81.25 104 ARG A O 1
ATOM 830 N N . ASP A 1 105 ? -10.356 9.626 5.595 1.00 79.00 105 ASP A N 1
ATOM 831 C CA . ASP A 1 105 ? -9.056 10.240 5.853 1.00 79.00 105 ASP A CA 1
ATOM 832 C C . ASP A 1 105 ? -8.030 9.726 4.825 1.00 79.00 105 ASP A C 1
ATOM 834 O O . ASP A 1 105 ? -7.309 10.507 4.216 1.00 79.00 105 ASP A O 1
ATOM 838 N N . LEU A 1 106 ? -8.038 8.425 4.532 1.00 84.19 106 LEU A N 1
ATOM 839 C CA . LEU A 1 106 ? -7.214 7.791 3.507 1.00 84.19 106 LEU A CA 1
ATOM 840 C C . LEU A 1 106 ? -7.523 8.301 2.090 1.00 84.19 106 LEU A C 1
ATOM 842 O O . LEU A 1 106 ? -6.603 8.639 1.345 1.00 84.19 106 LEU A O 1
ATOM 846 N N . SER A 1 107 ? -8.802 8.383 1.728 1.00 79.69 107 SER A N 1
ATOM 847 C CA . SER A 1 107 ? -9.277 8.814 0.403 1.00 79.69 107 SER A CA 1
ATOM 848 C C . SER A 1 107 ? -9.040 10.300 0.137 1.00 79.69 107 SER A C 1
ATOM 850 O O . SER A 1 107 ? -8.949 10.714 -1.018 1.00 79.69 107 SER A O 1
ATOM 852 N N . GLY A 1 108 ? -8.927 11.104 1.198 1.00 80.81 108 GLY A N 1
ATOM 853 C CA . GLY A 1 108 ? -8.586 12.525 1.131 1.00 80.81 108 GLY A CA 1
ATOM 854 C C . GLY A 1 108 ? -7.084 12.817 1.079 1.00 80.81 108 GLY A C 1
ATOM 855 O O . GLY A 1 108 ? -6.705 13.985 1.058 1.00 80.81 108 GLY A O 1
ATOM 856 N N . THR A 1 109 ? -6.224 11.793 1.082 1.00 87.38 109 THR A N 1
ATOM 857 C CA . THR A 1 109 ? -4.760 11.955 1.097 1.00 87.38 109 THR A CA 1
ATOM 858 C C . THR A 1 109 ? -4.110 11.367 -0.148 1.00 87.38 109 THR A C 1
ATOM 860 O O . THR A 1 109 ? -4.697 10.539 -0.844 1.00 87.38 109 THR A O 1
ATOM 863 N N . ILE A 1 110 ? -2.836 11.708 -0.364 1.00 86.56 110 ILE A N 1
ATOM 864 C CA . ILE A 1 110 ? -2.008 11.117 -1.424 1.00 86.56 110 ILE A CA 1
ATOM 865 C C . ILE A 1 110 ? -1.815 9.597 -1.261 1.00 86.56 110 ILE A C 1
ATOM 867 O O . ILE A 1 110 ? -1.441 8.913 -2.209 1.00 86.56 110 ILE A O 1
ATOM 871 N N . LEU A 1 111 ? -2.132 9.023 -0.089 1.00 87.56 111 LEU A N 1
ATOM 872 C CA . LEU A 1 111 ? -2.098 7.571 0.126 1.00 87.56 111 LEU A CA 1
ATOM 873 C C . LEU A 1 111 ? -3.093 6.815 -0.758 1.00 87.56 111 LEU A C 1
ATOM 875 O O . LEU A 1 111 ? -2.927 5.615 -0.977 1.00 87.56 111 LEU A O 1
ATOM 879 N N . ARG A 1 112 ? -4.104 7.500 -1.304 1.00 83.56 112 ARG A N 1
ATOM 880 C CA . ARG A 1 112 ? -4.983 6.938 -2.330 1.00 83.56 112 ARG A CA 1
ATOM 881 C C . ARG A 1 112 ? -4.269 6.617 -3.634 1.00 83.56 112 ARG A C 1
ATOM 883 O O . ARG A 1 112 ? -4.896 5.980 -4.461 1.00 83.56 112 ARG A O 1
ATOM 890 N N . ALA A 1 113 ? -3.020 7.045 -3.825 1.00 81.75 113 ALA A N 1
ATOM 891 C CA . ALA A 1 113 ? -2.174 6.723 -4.973 1.00 81.75 113 ALA A CA 1
ATOM 892 C C . ALA A 1 113 ? -1.213 5.549 -4.711 1.00 81.75 113 ALA A C 1
ATOM 894 O O . ALA A 1 113 ? -0.301 5.300 -5.498 1.00 81.75 113 ALA A O 1
ATOM 895 N N . ALA A 1 114 ? -1.393 4.813 -3.606 1.00 84.88 114 ALA A N 1
ATOM 896 C CA . ALA A 1 114 ? -0.608 3.612 -3.335 1.00 84.88 114 ALA A CA 1
ATOM 897 C C . ALA A 1 114 ? -0.801 2.557 -4.433 1.00 84.88 114 ALA A C 1
ATOM 899 O O . ALA A 1 114 ? -1.876 2.445 -5.021 1.00 84.88 114 ALA A O 1
ATOM 900 N N . GLN A 1 115 ? 0.223 1.735 -4.663 1.00 80.38 115 GLN A N 1
ATOM 901 C CA . GLN A 1 115 ? 0.182 0.669 -5.672 1.00 80.38 115 GLN A CA 1
ATOM 902 C C . GLN A 1 115 ? -0.867 -0.413 -5.374 1.00 80.38 115 GLN A C 1
ATOM 904 O O . GLN A 1 115 ? -1.241 -1.168 -6.256 1.00 80.38 115 GLN A O 1
ATOM 909 N N . THR A 1 116 ? -1.331 -0.535 -4.135 1.00 85.50 116 THR A N 1
ATOM 910 C CA . THR A 1 116 ? -2.374 -1.484 -3.739 1.00 85.50 116 THR A CA 1
ATOM 911 C C . THR A 1 116 ? -3.039 -0.988 -2.477 1.00 85.50 116 THR A C 1
ATOM 913 O O . THR A 1 116 ? -2.454 -0.198 -1.728 1.00 85.50 116 THR A O 1
ATOM 916 N N . ASP A 1 117 ? -4.241 -1.487 -2.230 1.00 90.25 117 ASP A N 1
ATOM 917 C CA . ASP A 1 117 ? -4.794 -1.454 -0.895 1.00 90.25 117 ASP A CA 1
ATOM 918 C C . ASP A 1 117 ? -4.481 -2.757 -0.160 1.00 90.25 117 ASP A C 1
ATOM 920 O O . ASP A 1 117 ? -3.925 -3.698 -0.734 1.00 90.25 117 ASP A O 1
ATOM 924 N N . PHE A 1 118 ? -4.816 -2.808 1.123 1.00 91.81 118 PHE A N 1
ATOM 925 C CA . PHE A 1 118 ? -4.556 -3.965 1.965 1.00 91.81 118 PHE A CA 1
ATOM 926 C C . PHE A 1 118 ? -5.823 -4.381 2.695 1.00 91.81 118 PHE A C 1
ATOM 928 O O . PHE A 1 118 ? -6.594 -3.534 3.148 1.00 91.81 118 PHE A O 1
ATOM 935 N N . ARG A 1 119 ? -6.005 -5.690 2.872 1.00 90.19 119 ARG A N 1
ATOM 936 C CA . ARG A 1 119 ? -7.020 -6.257 3.768 1.00 90.19 119 ARG A CA 1
ATOM 937 C C . ARG A 1 119 ? -6.390 -7.245 4.730 1.00 90.19 119 ARG A C 1
ATOM 939 O O . ARG A 1 119 ? -5.404 -7.896 4.399 1.00 90.19 119 ARG A O 1
ATOM 946 N N . TYR A 1 120 ? -7.017 -7.421 5.885 1.00 88.31 120 TYR A N 1
ATOM 947 C CA . TYR A 1 120 ? -6.749 -8.574 6.731 1.00 88.31 120 TYR A CA 1
ATOM 948 C C . TYR A 1 120 ? -7.614 -9.755 6.273 1.00 88.31 120 TYR A C 1
ATOM 950 O O . TYR A 1 120 ? -8.840 -9.711 6.384 1.00 88.31 120 TYR A O 1
ATOM 958 N N . ALA A 1 121 ? -6.986 -10.793 5.729 1.00 88.75 121 ALA A N 1
ATOM 959 C CA . ALA A 1 121 ? -7.646 -12.032 5.350 1.00 88.75 121 ALA A CA 1
ATOM 960 C C . ALA A 1 121 ? -7.711 -12.967 6.559 1.00 88.75 121 ALA A C 1
ATOM 962 O O . ALA A 1 121 ? -6.705 -13.554 6.960 1.00 88.75 121 ALA A O 1
ATOM 963 N N . ASP A 1 122 ? -8.901 -13.112 7.148 1.00 82.44 122 ASP A N 1
ATOM 964 C CA . ASP A 1 122 ? -9.068 -13.893 8.377 1.00 82.44 122 ASP A CA 1
ATOM 965 C C . ASP A 1 122 ? -8.747 -15.385 8.186 1.00 82.44 122 ASP A C 1
ATOM 967 O O . ASP A 1 122 ? -8.211 -16.017 9.092 1.00 82.44 122 ASP A O 1
ATOM 971 N N . SER A 1 123 ? -8.995 -15.935 6.994 1.00 85.75 123 SER A N 1
ATOM 972 C CA . SER A 1 123 ? -8.666 -17.323 6.641 1.00 85.75 123 SER A CA 1
ATOM 973 C C . SER A 1 123 ? -7.159 -17.587 6.620 1.00 85.75 123 SER A C 1
ATOM 975 O O . SER A 1 123 ? -6.705 -18.600 7.143 1.00 85.75 123 SER A O 1
ATOM 977 N N . ALA A 1 124 ? -6.380 -16.668 6.043 1.00 85.56 124 ALA A N 1
ATOM 978 C CA . ALA A 1 124 ? -4.922 -16.752 5.980 1.00 85.56 124 ALA A CA 1
ATOM 979 C C . ALA A 1 124 ? -4.240 -16.193 7.242 1.00 85.56 124 ALA A C 1
ATOM 981 O O . ALA A 1 124 ? -3.030 -16.347 7.411 1.00 85.56 124 ALA A O 1
ATOM 982 N N . LYS A 1 125 ? -5.009 -15.513 8.108 1.00 85.44 125 LYS A N 1
ATOM 983 C CA . LYS A 1 125 ? -4.526 -14.700 9.234 1.00 85.44 125 LYS A CA 1
ATOM 984 C C . LYS A 1 125 ? -3.394 -13.763 8.804 1.00 85.44 125 LYS A C 1
ATOM 986 O O . LYS A 1 125 ? -2.431 -13.556 9.543 1.00 85.44 125 LYS A O 1
ATOM 991 N N . ALA A 1 126 ? -3.521 -13.199 7.604 1.00 89.25 126 ALA A N 1
ATOM 992 C CA . ALA A 1 126 ? -2.482 -12.419 6.952 1.00 89.25 126 ALA A CA 1
ATOM 993 C C . ALA A 1 126 ? -3.019 -11.102 6.382 1.00 89.25 126 ALA A C 1
ATOM 995 O O . ALA A 1 126 ? -4.197 -10.980 6.049 1.00 89.25 126 ALA A O 1
ATOM 996 N N . ILE A 1 127 ? -2.142 -10.110 6.268 1.00 89.62 127 ILE A N 1
ATOM 997 C CA . ILE A 1 127 ? -2.394 -8.880 5.526 1.00 89.62 127 ILE A CA 1
ATOM 998 C C . ILE A 1 127 ? -2.048 -9.147 4.069 1.00 89.62 127 ILE A C 1
ATOM 1000 O O . ILE A 1 127 ? -0.886 -9.383 3.741 1.00 89.62 127 ILE A O 1
ATOM 1004 N N . GLU A 1 128 ? -3.059 -9.092 3.212 1.00 91.75 128 GLU A N 1
ATOM 1005 C CA . GLU A 1 128 ? -2.944 -9.347 1.780 1.00 91.75 128 GLU A CA 1
ATOM 1006 C C . GLU A 1 128 ? -3.101 -8.043 0.991 1.00 91.75 128 GLU A C 1
ATOM 1008 O O . GLU A 1 128 ? -3.947 -7.211 1.351 1.00 91.75 128 GLU A O 1
ATOM 1013 N N . PRO A 1 129 ? -2.340 -7.861 -0.102 1.00 91.50 129 PRO A N 1
ATOM 1014 C CA . PRO A 1 129 ? -2.613 -6.805 -1.058 1.00 91.50 129 PRO A CA 1
ATOM 1015 C C . PRO A 1 129 ? -3.915 -7.114 -1.805 1.00 91.50 129 PRO A C 1
ATOM 1017 O O . PRO A 1 129 ? -4.156 -8.252 -2.217 1.00 91.50 129 PRO A O 1
ATOM 1020 N N . ILE A 1 130 ? -4.745 -6.094 -1.991 1.00 90.88 130 ILE A N 1
ATOM 1021 C CA . ILE A 1 130 ? -5.969 -6.152 -2.787 1.00 90.88 130 ILE A CA 1
ATOM 1022 C C . ILE A 1 130 ? -6.081 -4.952 -3.735 1.00 90.88 130 ILE A C 1
ATOM 1024 O O . ILE A 1 130 ? -5.614 -3.858 -3.400 1.00 90.88 130 ILE A O 1
ATOM 1028 N N . PRO A 1 131 ? -6.740 -5.124 -4.894 1.00 86.56 131 PRO A N 1
ATOM 1029 C CA . PRO A 1 131 ? -7.125 -3.999 -5.737 1.00 86.56 131 PRO A CA 1
ATOM 1030 C C . PRO A 1 131 ? -8.023 -3.020 -4.968 1.00 86.56 131 PRO A C 1
ATOM 1032 O O . PRO A 1 131 ? -8.752 -3.425 -4.056 1.00 86.56 131 PRO A O 1
ATOM 1035 N N . PHE A 1 132 ? -8.010 -1.745 -5.356 1.00 84.06 132 PHE A N 1
ATOM 1036 C CA . PHE A 1 132 ? -8.941 -0.767 -4.795 1.00 84.06 132 PHE A CA 1
ATOM 1037 C C . PHE A 1 132 ? -10.375 -1.071 -5.242 1.00 84.06 132 PHE A C 1
ATOM 1039 O O . PHE A 1 132 ? -10.615 -1.569 -6.344 1.00 84.06 132 PHE A O 1
ATOM 1046 N N . SER A 1 133 ? -11.350 -0.778 -4.383 1.00 80.12 133 SER A N 1
ATOM 1047 C CA . SER A 1 133 ? -12.766 -1.003 -4.693 1.00 80.12 133 SER A CA 1
ATOM 1048 C C . SER A 1 133 ? -13.249 -0.175 -5.881 1.00 80.12 133 SER A C 1
ATOM 1050 O O . SER A 1 133 ? -14.077 -0.643 -6.660 1.00 80.12 133 SER A O 1
ATOM 1052 N N . GLU A 1 134 ? -12.723 1.035 -6.014 1.00 77.12 134 GLU A N 1
ATOM 1053 C CA . GLU A 1 134 ? -12.999 1.987 -7.081 1.00 77.12 134 GLU A CA 1
ATOM 1054 C C . GLU A 1 134 ? -12.481 1.442 -8.415 1.00 77.12 134 GLU A C 1
ATOM 1056 O O . GLU A 1 134 ? -13.241 1.330 -9.378 1.00 77.12 134 GLU A O 1
ATOM 1061 N N . ASP A 1 135 ? -11.245 0.932 -8.413 1.00 77.56 135 ASP A N 1
ATOM 1062 C CA . ASP A 1 135 ? -10.652 0.249 -9.561 1.00 77.56 135 ASP A CA 1
ATOM 1063 C C . ASP A 1 135 ? -11.517 -0.955 -9.987 1.00 77.56 135 ASP A C 1
ATOM 1065 O O . ASP A 1 135 ? -11.763 -1.162 -11.174 1.00 77.56 135 ASP A O 1
ATOM 1069 N N . LEU A 1 136 ? -12.043 -1.729 -9.025 1.00 76.12 136 LEU A N 1
ATOM 1070 C CA . LEU A 1 136 ? -12.933 -2.868 -9.286 1.00 76.12 136 LEU A CA 1
ATOM 1071 C C . LEU A 1 136 ? -14.320 -2.462 -9.805 1.00 76.12 136 LEU A C 1
ATOM 1073 O O . LEU A 1 136 ? -14.946 -3.221 -10.550 1.00 76.12 136 LEU A O 1
ATOM 1077 N N . ALA A 1 137 ? -14.828 -1.289 -9.422 1.00 78.81 137 ALA A N 1
ATOM 1078 C CA . ALA A 1 137 ? -16.113 -0.788 -9.898 1.00 78.81 137 ALA A CA 1
ATOM 1079 C C . ALA A 1 137 ? -16.079 -0.494 -11.405 1.00 78.81 137 ALA A C 1
ATOM 1081 O O . ALA A 1 137 ? -17.074 -0.732 -12.093 1.00 78.81 137 ALA A O 1
ATOM 1082 N N . LEU A 1 138 ? -14.923 -0.080 -11.936 1.00 68.31 138 LEU A N 1
ATOM 1083 C CA . LEU A 1 138 ? -14.722 0.154 -13.369 1.00 68.31 138 LEU A CA 1
ATOM 1084 C C . LEU A 1 138 ? -14.906 -1.123 -14.205 1.00 68.31 138 LEU A C 1
ATOM 1086 O O . LEU A 1 138 ? -15.454 -1.052 -15.305 1.00 68.31 138 LEU A O 1
ATOM 1090 N N . PHE A 1 139 ? -14.553 -2.298 -13.669 1.00 69.31 139 PHE A N 1
ATOM 1091 C CA . PHE A 1 139 ? -14.777 -3.582 -14.349 1.00 69.31 139 PHE A CA 1
ATOM 1092 C C . PHE A 1 139 ? -16.259 -3.944 -14.469 1.00 69.31 139 PHE A C 1
ATOM 1094 O O . PHE A 1 139 ? -16.633 -4.685 -15.371 1.00 69.31 139 PHE A O 1
ATOM 1101 N N . ARG A 1 140 ? -17.121 -3.448 -13.571 1.00 70.69 140 ARG A N 1
ATOM 1102 C CA . ARG A 1 140 ? -18.550 -3.811 -13.569 1.00 70.69 140 ARG A CA 1
ATOM 1103 C C . ARG A 1 140 ? -19.328 -3.171 -14.716 1.00 70.69 140 ARG A C 1
ATOM 1105 O O . ARG A 1 140 ? -20.379 -3.684 -15.082 1.00 70.69 140 ARG A O 1
ATOM 1112 N N . ASN A 1 141 ? -18.816 -2.069 -15.262 1.00 72.00 141 ASN A N 1
ATOM 1113 C CA . ASN A 1 141 ? -19.489 -1.281 -16.295 1.00 72.00 141 ASN A CA 1
ATOM 1114 C C . ASN A 1 141 ? -18.998 -1.591 -17.718 1.00 72.00 141 ASN A C 1
ATOM 1116 O O . ASN A 1 141 ? -19.541 -1.042 -18.673 1.00 72.00 141 ASN A O 1
ATOM 1120 N N . GLN A 1 142 ? -17.976 -2.436 -17.871 1.00 75.06 142 GLN A N 1
ATOM 1121 C CA . GLN A 1 142 ? -17.392 -2.791 -19.166 1.00 75.06 142 GLN A CA 1
ATOM 1122 C C . GLN A 1 142 ? -17.563 -4.289 -19.448 1.00 75.06 142 GLN A C 1
ATOM 1124 O O . GLN A 1 142 ? -17.813 -5.077 -18.536 1.00 75.06 142 GLN A O 1
ATOM 1129 N N . SER A 1 143 ? -17.438 -4.689 -20.717 1.00 82.50 143 SER A N 1
ATOM 1130 C CA . SER A 1 143 ? -17.434 -6.107 -21.089 1.00 82.50 143 SER A CA 1
ATOM 1131 C C . SER A 1 143 ? -16.258 -6.799 -20.399 1.00 82.50 143 SER A C 1
ATOM 1133 O O . SER A 1 143 ? -15.097 -6.545 -20.723 1.00 82.50 143 SER A O 1
ATOM 1135 N N . LEU A 1 144 ? -16.552 -7.667 -19.426 1.00 82.69 144 LEU A N 1
ATOM 1136 C CA . LEU A 1 144 ? -15.526 -8.441 -18.720 1.00 82.69 144 LEU A CA 1
ATOM 1137 C C . LEU A 1 144 ? -14.681 -9.275 -19.691 1.00 82.69 144 LEU A C 1
ATOM 1139 O O . LEU A 1 144 ? -13.513 -9.534 -19.407 1.00 82.69 144 LEU A O 1
ATOM 1143 N N . ASP A 1 145 ? -15.251 -9.662 -20.832 1.00 88.88 145 ASP A N 1
ATOM 1144 C CA . ASP A 1 145 ? -14.565 -10.457 -21.844 1.00 88.88 145 ASP A CA 1
ATOM 1145 C C . ASP A 1 145 ? -13.505 -9.637 -22.588 1.00 88.88 145 ASP A C 1
ATOM 1147 O O . ASP A 1 145 ? -12.406 -10.138 -22.806 1.00 88.88 145 ASP A O 1
ATOM 1151 N N . ASP A 1 146 ? -13.755 -8.357 -22.880 1.00 89.88 146 ASP A N 1
ATOM 1152 C CA . ASP A 1 146 ? -12.768 -7.497 -23.552 1.00 89.88 146 ASP A CA 1
ATOM 1153 C C . ASP A 1 146 ? -11.545 -7.249 -22.663 1.00 89.88 146 ASP A C 1
ATOM 1155 O O . ASP A 1 146 ? -10.402 -7.324 -23.120 1.00 89.88 146 ASP A O 1
ATOM 1159 N N . ILE A 1 147 ? -11.778 -7.006 -21.369 1.00 89.94 147 ILE A N 1
ATOM 1160 C CA . ILE A 1 147 ? -10.700 -6.838 -20.389 1.00 89.94 147 ILE A CA 1
ATOM 1161 C C . ILE A 1 147 ? -9.896 -8.130 -20.258 1.00 89.94 147 ILE A C 1
ATOM 1163 O O . ILE A 1 147 ? -8.667 -8.091 -20.282 1.00 89.94 147 ILE A O 1
ATOM 1167 N N . ARG A 1 148 ? -10.573 -9.278 -20.136 1.00 91.38 148 ARG A N 1
ATOM 1168 C CA . ARG A 1 148 ? -9.909 -10.585 -20.045 1.00 91.38 148 ARG A CA 1
ATOM 1169 C C . ARG A 1 148 ? -9.085 -10.885 -21.287 1.00 91.38 148 ARG A C 1
ATOM 1171 O O . ARG A 1 148 ? -7.938 -11.285 -21.145 1.00 91.38 148 ARG A O 1
ATOM 1178 N N . ASN A 1 149 ? -9.616 -10.614 -22.477 1.00 93.62 149 ASN A N 1
ATOM 1179 C CA . ASN A 1 149 ? -8.892 -10.798 -23.732 1.00 93.62 149 ASN A CA 1
ATOM 1180 C C . ASN A 1 149 ? -7.615 -9.944 -23.779 1.00 93.62 149 ASN A C 1
ATOM 1182 O O . ASN A 1 149 ? -6.560 -10.436 -24.179 1.00 93.62 149 ASN A O 1
ATOM 1186 N N . LEU A 1 150 ? -7.681 -8.687 -23.325 1.00 94.75 150 LEU A N 1
ATOM 1187 C CA . LEU A 1 150 ? -6.504 -7.817 -23.234 1.00 94.75 150 LEU A CA 1
ATOM 1188 C C . LEU A 1 150 ? -5.484 -8.319 -22.208 1.00 94.75 150 LEU A C 1
ATOM 1190 O O . LEU A 1 150 ? -4.292 -8.355 -22.506 1.00 94.75 150 LEU A O 1
ATOM 1194 N N . LEU A 1 151 ? -5.932 -8.721 -21.017 1.00 95.38 151 LEU A N 1
ATOM 1195 C CA . LEU A 1 151 ? -5.056 -9.267 -19.978 1.00 95.38 151 LEU A CA 1
ATOM 1196 C C . LEU A 1 151 ? -4.390 -10.573 -20.422 1.00 95.38 151 LEU A C 1
ATOM 1198 O O . LEU A 1 151 ? -3.192 -10.745 -20.202 1.00 95.38 151 LEU A O 1
ATOM 1202 N N . ASP A 1 152 ? -5.126 -11.459 -21.091 1.00 96.56 152 ASP A N 1
ATOM 1203 C CA . ASP A 1 152 ? -4.595 -12.700 -21.655 1.00 96.56 152 ASP A CA 1
ATOM 1204 C C . ASP A 1 152 ? -3.562 -12.415 -22.748 1.00 96.56 152 ASP A C 1
ATOM 1206 O O . ASP A 1 152 ? -2.487 -13.019 -22.753 1.00 96.56 152 ASP A O 1
ATOM 1210 N N . SER A 1 153 ? -3.855 -11.467 -23.645 1.00 96.94 153 SER A N 1
ATOM 1211 C CA . SER A 1 153 ? -2.925 -11.029 -24.690 1.00 96.94 153 SER A CA 1
ATOM 1212 C C . SER A 1 153 ? -1.632 -10.475 -24.088 1.00 96.94 153 SER A C 1
ATOM 1214 O O . SER A 1 153 ? -0.536 -10.902 -24.452 1.00 96.94 153 SER A O 1
ATOM 1216 N N . LEU A 1 154 ? -1.747 -9.579 -23.105 1.00 97.56 154 LEU A N 1
ATOM 1217 C CA . LEU A 1 154 ? -0.603 -9.001 -22.403 1.00 97.56 154 LEU A CA 1
ATOM 1218 C C . LEU A 1 154 ? 0.193 -10.044 -21.619 1.00 97.56 154 LEU A C 1
ATOM 1220 O O . LEU A 1 154 ? 1.419 -10.002 -21.618 1.00 97.56 154 LEU A O 1
ATOM 1224 N N . SER A 1 155 ? -0.483 -10.996 -20.975 1.00 97.69 155 SER A N 1
ATOM 1225 C CA . SER A 1 155 ? 0.174 -12.093 -20.269 1.00 97.69 155 SER A CA 1
ATOM 1226 C C . SER A 1 155 ? 0.989 -12.967 -21.219 1.00 97.69 155 SER A C 1
ATOM 1228 O O . SER A 1 155 ? 2.127 -13.308 -20.900 1.00 97.69 155 SER A O 1
ATOM 1230 N N . ARG A 1 156 ? 0.429 -13.342 -22.376 1.00 97.75 156 ARG A N 1
ATOM 1231 C CA . ARG A 1 156 ? 1.145 -14.140 -23.384 1.00 97.75 156 ARG A CA 1
ATOM 1232 C C . ARG A 1 156 ? 2.341 -13.377 -23.926 1.00 97.75 156 ARG A C 1
ATOM 1234 O O . ARG A 1 156 ? 3.449 -13.893 -23.842 1.00 97.75 156 ARG A O 1
ATOM 1241 N N . SER A 1 157 ? 2.126 -12.134 -24.352 1.00 97.06 157 SER A N 1
ATOM 1242 C CA . SER A 1 157 ? 3.186 -11.269 -24.866 1.00 97.06 157 SER A CA 1
ATOM 1243 C C . SER A 1 157 ? 4.318 -11.095 -23.849 1.00 97.06 157 SER A C 1
ATOM 1245 O O . SER A 1 157 ? 5.480 -11.287 -24.191 1.00 97.06 157 SER A O 1
ATOM 1247 N N . ALA A 1 158 ? 3.999 -10.850 -22.572 1.00 96.69 158 ALA A N 1
ATOM 1248 C CA . ALA A 1 158 ? 5.013 -10.739 -21.528 1.00 96.69 158 ALA A CA 1
ATOM 1249 C C . ALA A 1 158 ? 5.855 -12.015 -21.373 1.00 96.69 158 ALA A C 1
ATOM 1251 O O . ALA A 1 158 ? 7.052 -11.920 -21.128 1.00 96.69 158 ALA A O 1
ATOM 1252 N N . ILE A 1 159 ? 5.256 -13.203 -21.515 1.00 97.75 159 ILE A N 1
ATOM 1253 C CA . ILE A 1 159 ? 5.984 -14.476 -21.430 1.00 97.75 159 ILE A CA 1
ATOM 1254 C C . ILE A 1 159 ? 6.809 -14.754 -22.689 1.00 97.75 159 ILE A C 1
ATOM 1256 O O . ILE A 1 159 ? 7.935 -15.231 -22.569 1.00 97.75 159 ILE A O 1
ATOM 1260 N N . GLU A 1 160 ? 6.265 -14.453 -23.866 1.00 95.88 160 GLU A N 1
ATOM 1261 C CA . GLU A 1 160 ? 6.918 -14.665 -25.163 1.00 95.88 160 GLU A CA 1
ATOM 1262 C C . GLU A 1 160 ? 8.188 -13.831 -25.324 1.00 95.88 160 GLU A C 1
ATOM 1264 O O . GLU A 1 160 ? 9.136 -14.309 -25.924 1.00 95.88 160 GLU A O 1
ATOM 1269 N N . ILE A 1 161 ? 8.231 -12.636 -24.735 1.00 94.75 161 ILE A N 1
ATOM 1270 C CA . ILE A 1 161 ? 9.375 -11.718 -24.809 1.00 94.75 161 ILE A CA 1
ATOM 1271 C C . ILE A 1 161 ? 10.573 -12.183 -23.948 1.00 94.75 161 ILE A C 1
ATOM 1273 O O . ILE A 1 161 ? 11.720 -11.803 -24.191 1.00 94.75 161 ILE A O 1
ATOM 1277 N N . ILE A 1 162 ? 10.339 -12.978 -22.896 1.00 95.38 162 ILE A N 1
ATOM 1278 C CA . ILE A 1 162 ? 11.381 -13.312 -21.908 1.00 95.38 162 ILE A CA 1
ATOM 1279 C C . ILE A 1 162 ? 12.578 -14.073 -22.505 1.00 95.38 162 ILE A C 1
ATOM 1281 O O . ILE A 1 162 ? 13.704 -13.687 -22.184 1.00 95.38 162 ILE A O 1
ATOM 1285 N N . PRO A 1 163 ? 12.400 -15.139 -23.313 1.00 94.88 163 PRO A N 1
ATOM 1286 C CA . PRO A 1 163 ? 13.522 -15.894 -23.865 1.00 94.88 163 PRO A CA 1
ATOM 1287 C C . PRO A 1 163 ? 14.479 -15.024 -24.682 1.00 94.88 163 PRO A C 1
ATOM 1289 O O . PRO A 1 163 ? 15.690 -15.181 -24.550 1.00 94.88 163 PRO A O 1
ATOM 1292 N N . ASP A 1 164 ? 13.953 -14.077 -25.459 1.00 91.94 164 ASP A N 1
ATOM 1293 C CA . ASP A 1 164 ? 14.764 -13.195 -26.306 1.00 91.94 164 ASP A CA 1
ATOM 1294 C C . ASP A 1 164 ? 15.591 -12.225 -25.455 1.00 91.94 164 ASP A C 1
ATOM 1296 O O . ASP A 1 164 ? 16.795 -12.048 -25.653 1.00 91.94 164 ASP A O 1
ATOM 1300 N N . ILE A 1 165 ? 14.967 -11.680 -24.410 1.00 90.69 165 ILE A N 1
ATOM 1301 C CA . ILE A 1 165 ? 15.622 -10.825 -23.419 1.00 90.69 165 ILE A CA 1
ATOM 1302 C C . ILE A 1 165 ? 16.702 -11.581 -22.625 1.00 90.69 165 ILE A C 1
ATOM 1304 O O . ILE A 1 165 ? 17.751 -11.017 -22.297 1.00 90.69 165 ILE A O 1
ATOM 1308 N N . GLU A 1 166 ? 16.457 -12.843 -22.274 1.00 92.19 166 GLU A N 1
ATOM 1309 C CA . GLU A 1 166 ? 17.432 -13.695 -21.584 1.00 92.19 166 GLU A CA 1
ATOM 1310 C C . GLU A 1 166 ? 18.591 -14.094 -22.522 1.00 92.19 166 GLU A C 1
ATOM 1312 O O . GLU A 1 166 ? 19.731 -14.205 -22.068 1.00 92.19 166 GLU A O 1
ATOM 1317 N N . ALA A 1 167 ? 18.334 -14.238 -23.828 1.00 91.56 167 ALA A N 1
ATOM 1318 C CA . ALA A 1 167 ? 19.342 -14.562 -24.838 1.00 91.56 167 ALA A CA 1
ATOM 1319 C C . ALA A 1 167 ? 20.258 -13.378 -25.200 1.00 91.56 167 ALA A C 1
ATOM 1321 O O . ALA A 1 167 ? 21.426 -13.591 -25.527 1.00 91.56 167 ALA A O 1
ATOM 1322 N N . ALA A 1 168 ? 19.771 -12.138 -25.099 1.00 87.19 168 ALA A N 1
ATOM 1323 C CA . ALA A 1 168 ? 20.505 -10.930 -25.488 1.00 87.19 168 ALA A CA 1
ATOM 1324 C C . ALA A 1 168 ? 21.735 -10.593 -24.607 1.00 87.19 168 ALA A C 1
ATOM 1326 O O . ALA A 1 168 ? 22.426 -9.611 -24.866 1.00 87.19 168 ALA A O 1
ATOM 1327 N N . ASN A 1 169 ? 22.034 -11.383 -23.562 1.00 77.31 169 ASN A N 1
ATOM 1328 C CA . ASN A 1 169 ? 23.155 -11.189 -22.622 1.00 77.31 169 ASN A CA 1
ATOM 1329 C C . ASN A 1 169 ? 23.234 -9.777 -21.994 1.00 77.31 169 ASN A C 1
ATOM 1331 O O . ASN A 1 169 ? 24.285 -9.328 -21.535 1.00 77.31 169 ASN A O 1
ATOM 1335 N N . ILE A 1 170 ? 22.106 -9.070 -21.960 1.00 79.00 170 ILE A N 1
ATOM 1336 C CA . ILE A 1 170 ? 21.933 -7.827 -21.209 1.00 79.00 170 ILE A CA 1
ATOM 1337 C C . ILE A 1 170 ? 21.858 -8.208 -19.720 1.00 79.00 170 ILE A C 1
ATOM 1339 O O . ILE A 1 170 ? 21.544 -9.352 -19.382 1.00 79.00 170 ILE A O 1
ATOM 1343 N N . ASN A 1 171 ? 22.092 -7.270 -18.796 1.00 69.69 171 ASN A N 1
ATOM 1344 C CA . ASN A 1 171 ? 21.731 -7.449 -17.382 1.00 69.69 171 ASN A CA 1
ATOM 1345 C C . ASN A 1 171 ? 20.191 -7.489 -17.218 1.00 69.69 171 ASN A C 1
ATOM 1347 O O . ASN A 1 171 ? 19.572 -6.606 -16.632 1.00 69.69 171 ASN A O 1
ATOM 1351 N N . SER A 1 172 ? 19.553 -8.497 -17.815 1.00 73.94 172 SER A N 1
ATOM 1352 C CA . SER A 1 172 ? 18.124 -8.554 -18.100 1.00 73.94 172 SER A CA 1
ATOM 1353 C C . SER A 1 172 ? 17.319 -9.343 -17.081 1.00 73.94 172 SER A C 1
ATOM 1355 O O . SER A 1 172 ? 16.091 -9.370 -17.151 1.00 73.94 172 SER A O 1
ATOM 1357 N N . ARG A 1 173 ? 17.985 -9.922 -16.073 1.00 79.56 173 ARG A N 1
ATOM 1358 C CA . ARG A 1 173 ? 17.317 -10.634 -14.971 1.00 79.56 173 ARG A CA 1
ATOM 1359 C C . ARG A 1 173 ? 16.239 -9.776 -14.314 1.00 79.56 173 ARG A C 1
ATOM 1361 O O . ARG A 1 173 ? 15.201 -10.301 -13.920 1.00 79.56 173 ARG A O 1
ATOM 1368 N N . TYR A 1 174 ? 16.478 -8.467 -14.230 1.00 83.06 174 TYR A N 1
ATOM 1369 C CA . TYR A 1 174 ? 15.502 -7.500 -13.748 1.00 83.06 174 TYR A CA 1
ATOM 1370 C C . TYR A 1 174 ? 14.270 -7.455 -14.665 1.00 83.06 174 TYR A C 1
ATOM 1372 O O . TYR A 1 174 ? 13.172 -7.761 -14.213 1.00 83.06 174 TYR A O 1
ATOM 1380 N N . LEU A 1 175 ? 14.436 -7.170 -15.961 1.00 88.38 175 LEU A N 1
ATOM 1381 C CA . LEU A 1 175 ? 13.320 -7.041 -16.906 1.00 88.38 175 LEU A CA 1
ATOM 1382 C C . LEU A 1 175 ? 12.507 -8.339 -17.046 1.00 88.38 175 LEU A C 1
ATOM 1384 O O . LEU A 1 175 ? 11.279 -8.303 -16.957 1.00 88.38 175 LEU A O 1
ATOM 1388 N N . SER A 1 176 ? 13.174 -9.492 -17.148 1.00 92.19 176 SER A N 1
ATOM 1389 C CA . SER A 1 176 ? 12.505 -10.798 -17.181 1.00 92.19 176 SER A CA 1
ATOM 1390 C C . SER A 1 176 ? 11.682 -11.051 -15.917 1.00 92.19 176 SER A C 1
ATOM 1392 O O . SER A 1 176 ? 10.570 -11.570 -15.998 1.00 92.19 176 SER A O 1
ATOM 1394 N N . ARG A 1 177 ? 12.173 -10.638 -14.738 1.00 90.75 177 ARG A N 1
ATOM 1395 C CA . ARG A 1 177 ? 11.409 -10.720 -13.484 1.00 90.75 177 ARG A CA 1
ATOM 1396 C C . ARG A 1 177 ? 10.125 -9.889 -13.552 1.00 90.75 177 ARG A C 1
ATOM 1398 O O . ARG A 1 177 ? 9.074 -10.407 -13.177 1.00 90.75 177 ARG A O 1
ATOM 1405 N N . TYR A 1 178 ? 10.173 -8.648 -14.050 1.00 91.31 178 TYR A N 1
ATOM 1406 C CA . TYR A 1 178 ? 8.962 -7.819 -14.175 1.00 91.31 178 TYR A CA 1
ATOM 1407 C C . TYR A 1 178 ? 7.980 -8.366 -15.194 1.00 91.31 178 TYR A C 1
ATOM 1409 O O . TYR A 1 178 ? 6.789 -8.344 -14.913 1.00 91.31 178 TYR A O 1
ATOM 1417 N N . LEU A 1 179 ? 8.443 -8.901 -16.324 1.00 94.88 179 LEU A N 1
ATOM 1418 C CA . LEU A 1 179 ? 7.568 -9.521 -17.321 1.00 94.88 179 LEU A CA 1
ATOM 1419 C C . LEU A 1 179 ? 6.846 -10.755 -16.760 1.00 94.88 179 LEU A C 1
ATOM 1421 O O . LEU A 1 179 ? 5.627 -10.872 -16.903 1.00 94.88 179 LEU A O 1
ATOM 1425 N N . ARG A 1 180 ? 7.557 -11.632 -16.033 1.00 95.25 180 ARG A N 1
ATOM 1426 C CA . ARG A 1 180 ? 6.939 -12.780 -15.335 1.00 95.25 180 ARG A CA 1
ATOM 1427 C C . ARG A 1 180 ? 5.894 -12.308 -14.332 1.00 95.25 180 ARG A C 1
ATOM 1429 O O . ARG A 1 180 ? 4.748 -12.741 -14.385 1.00 95.25 180 ARG A O 1
ATOM 1436 N N . SER A 1 181 ? 6.282 -11.366 -13.479 1.00 92.00 181 SER A N 1
ATOM 1437 C CA . SER A 1 181 ? 5.421 -10.799 -12.445 1.00 92.00 181 SER A CA 1
ATOM 1438 C C . SER A 1 181 ? 4.190 -10.102 -13.046 1.00 92.00 181 SER A C 1
ATOM 1440 O O . SER A 1 181 ? 3.068 -10.270 -12.574 1.00 92.00 181 SER A O 1
ATOM 1442 N N . TYR A 1 182 ? 4.356 -9.354 -14.137 1.00 95.44 182 TYR A N 1
ATOM 1443 C CA . TYR A 1 182 ? 3.262 -8.729 -14.883 1.00 95.44 182 TYR A CA 1
ATOM 1444 C C . TYR A 1 182 ? 2.288 -9.788 -15.416 1.00 95.44 182 TYR A C 1
ATOM 1446 O O . TYR A 1 182 ? 1.084 -9.683 -15.199 1.00 95.44 182 TYR A O 1
ATOM 1454 N N . SER A 1 183 ? 2.804 -10.845 -16.053 1.00 96.88 183 SER A N 1
ATOM 1455 C CA . SER A 1 183 ? 1.985 -11.954 -16.548 1.00 96.88 183 SER A CA 1
ATOM 1456 C C . SER A 1 183 ? 1.223 -12.668 -15.426 1.00 96.88 183 SER A C 1
ATOM 1458 O O . SER A 1 183 ? 0.058 -13.014 -15.607 1.00 96.88 183 SER A O 1
ATOM 1460 N N . GLU A 1 184 ? 1.861 -12.916 -14.281 1.00 95.06 184 GLU A N 1
ATOM 1461 C CA . GLU A 1 184 ? 1.206 -13.518 -13.112 1.00 95.06 184 GLU A CA 1
ATOM 1462 C C . GLU A 1 184 ? 0.029 -12.665 -12.626 1.00 95.06 184 GLU A C 1
ATOM 1464 O O . GLU A 1 184 ? -1.043 -13.200 -12.349 1.00 95.06 184 GLU A O 1
ATOM 1469 N N . GLU A 1 185 ? 0.192 -11.342 -12.596 1.00 93.94 185 GLU A N 1
ATOM 1470 C CA . GLU A 1 185 ? -0.869 -10.414 -12.196 1.00 93.94 185 GLU A CA 1
ATOM 1471 C C . GLU A 1 185 ? -2.022 -10.373 -13.199 1.00 93.94 185 GLU A C 1
ATOM 1473 O O . GLU A 1 185 ? -3.182 -10.372 -12.795 1.00 93.94 185 GLU A O 1
ATOM 1478 N N . CYS A 1 186 ? -1.731 -10.409 -14.503 1.00 95.19 186 CYS A N 1
ATOM 1479 C CA . CYS A 1 186 ? -2.763 -10.520 -15.536 1.00 95.19 186 CYS A CA 1
ATOM 1480 C C . CYS A 1 186 ? -3.615 -11.786 -15.378 1.00 95.19 186 CYS A C 1
ATOM 1482 O O . CYS A 1 186 ? -4.810 -11.751 -15.656 1.00 95.19 186 CYS A O 1
ATOM 1484 N N . ARG A 1 187 ? -3.007 -12.889 -14.921 1.00 95.50 187 ARG A N 1
ATOM 1485 C CA . ARG A 1 187 ? -3.679 -14.180 -14.700 1.00 95.50 187 ARG A CA 1
ATOM 1486 C C . ARG A 1 187 ? -4.353 -14.293 -13.334 1.00 95.50 187 ARG A C 1
ATOM 1488 O O . ARG A 1 187 ? -5.015 -15.298 -13.070 1.00 95.50 187 ARG A O 1
ATOM 1495 N N . ALA A 1 188 ? -4.171 -13.317 -12.446 1.00 91.44 188 ALA A N 1
ATOM 1496 C CA . ALA A 1 188 ? -4.794 -13.345 -11.133 1.00 91.44 188 ALA A CA 1
ATOM 1497 C C . ALA A 1 188 ? -6.324 -13.300 -11.265 1.00 91.44 188 ALA A C 1
ATOM 1499 O O . ALA A 1 188 ? -6.871 -12.624 -12.131 1.00 91.44 188 ALA A O 1
ATOM 1500 N N . ALA A 1 189 ? -7.036 -13.983 -10.362 1.00 89.38 189 ALA A N 1
ATOM 1501 C CA . ALA A 1 189 ? -8.504 -13.976 -10.358 1.00 89.38 189 ALA A CA 1
ATOM 1502 C C . ALA A 1 189 ? -9.088 -12.557 -10.201 1.00 89.38 189 ALA A C 1
ATOM 1504 O O . ALA A 1 189 ? -10.166 -12.257 -10.711 1.00 89.38 189 ALA A O 1
ATOM 1505 N N . THR A 1 190 ? -8.359 -11.690 -9.497 1.00 86.88 190 THR A N 1
ATOM 1506 C CA . THR A 1 190 ? -8.650 -10.263 -9.339 1.00 86.88 190 THR A CA 1
ATOM 1507 C C . THR A 1 190 ? -7.363 -9.472 -9.582 1.00 86.88 190 THR A C 1
ATOM 1509 O O . THR A 1 190 ? -6.645 -9.199 -8.614 1.00 86.88 190 THR A O 1
ATOM 1512 N N . PRO A 1 191 ? -7.039 -9.148 -10.847 1.00 89.81 191 PRO A N 1
ATOM 1513 C CA . PRO A 1 191 ? -5.840 -8.390 -11.188 1.00 89.81 191 PRO A CA 1
ATOM 1514 C C . PRO A 1 191 ? -5.836 -7.038 -10.484 1.00 89.81 191 PRO A C 1
ATOM 1516 O O . PRO A 1 191 ? -6.876 -6.381 -10.405 1.00 89.81 191 PRO A O 1
ATOM 1519 N N . ASN A 1 192 ? -4.677 -6.612 -9.994 1.00 89.19 192 ASN A N 1
ATOM 1520 C CA . ASN A 1 192 ? -4.480 -5.294 -9.417 1.00 89.19 192 ASN A CA 1
ATOM 1521 C C . ASN A 1 192 ? -4.029 -4.296 -10.498 1.00 89.19 192 ASN A C 1
ATOM 1523 O O . ASN A 1 192 ? -2.878 -4.346 -10.947 1.00 89.19 192 ASN A O 1
ATOM 1527 N N . PRO A 1 193 ? -4.890 -3.339 -10.888 1.00 88.62 193 PRO A N 1
ATOM 1528 C CA . PRO A 1 193 ? -4.584 -2.401 -11.966 1.00 88.62 193 PRO A CA 1
ATOM 1529 C C . PRO A 1 193 ? -3.346 -1.555 -11.735 1.00 88.62 193 PRO A C 1
ATOM 1531 O O . PRO A 1 193 ? -2.623 -1.227 -12.670 1.00 88.62 193 PRO A O 1
ATOM 1534 N N . ARG A 1 194 ? -3.077 -1.213 -10.481 1.00 86.31 194 ARG A N 1
ATOM 1535 C CA . ARG A 1 194 ? -1.973 -0.337 -10.105 1.00 86.31 194 ARG A CA 1
ATOM 1536 C C . 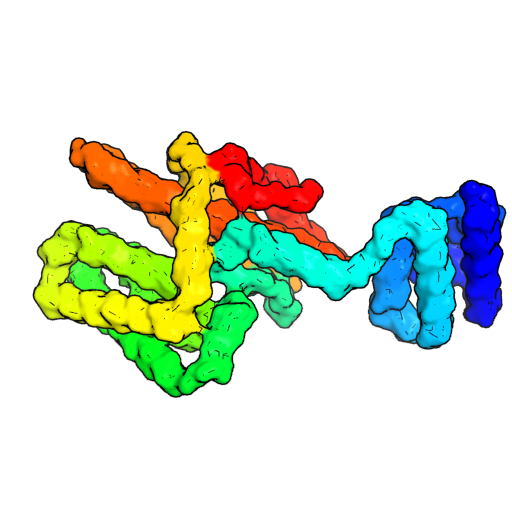ARG A 1 194 ? -0.643 -1.080 -10.052 1.00 86.31 194 ARG A C 1
ATOM 1538 O O . ARG A 1 194 ? 0.392 -0.483 -10.335 1.00 86.31 194 ARG A O 1
ATOM 1545 N N . PHE A 1 195 ? -0.659 -2.388 -9.781 1.00 87.19 195 PHE A N 1
ATOM 1546 C CA . PHE A 1 195 ? 0.513 -3.241 -10.012 1.00 87.19 195 PHE A CA 1
ATOM 1547 C C . PHE A 1 195 ? 0.811 -3.368 -11.494 1.00 87.19 195 PHE A C 1
ATOM 1549 O O . PHE A 1 195 ? 1.963 -3.205 -11.890 1.00 87.19 195 PHE A O 1
ATOM 1556 N N . LEU A 1 196 ? -0.217 -3.620 -12.306 1.00 91.62 196 LEU A N 1
ATOM 1557 C CA . LEU A 1 196 ? -0.061 -3.666 -13.755 1.00 91.62 196 LEU A CA 1
ATOM 1558 C C . LEU A 1 196 ? 0.493 -2.337 -14.273 1.00 91.62 196 LEU A C 1
ATOM 1560 O O . LEU A 1 196 ? 1.475 -2.356 -15.005 1.00 91.62 196 LEU A O 1
ATOM 1564 N N . GLN A 1 197 ? -0.054 -1.198 -13.838 1.00 89.69 197 GLN A N 1
ATOM 1565 C CA . GLN A 1 197 ? 0.450 0.131 -14.187 1.00 89.69 197 GLN A CA 1
ATOM 1566 C C . GLN A 1 197 ? 1.928 0.267 -13.815 1.00 89.69 197 GLN A C 1
ATOM 1568 O O . GLN A 1 197 ? 2.760 0.471 -14.691 1.00 89.69 197 GLN A O 1
ATOM 1573 N N . SER A 1 198 ? 2.278 0.062 -12.545 1.00 85.88 198 SER A N 1
ATOM 1574 C CA . SER A 1 198 ? 3.652 0.244 -12.075 1.00 85.88 198 SER A CA 1
ATOM 1575 C C . SER A 1 198 ? 4.651 -0.654 -12.811 1.00 85.88 198 SER A C 1
ATOM 1577 O O . SER A 1 198 ? 5.718 -0.188 -13.203 1.00 85.88 198 SER A O 1
ATOM 1579 N N . ARG A 1 199 ? 4.315 -1.930 -13.032 1.00 89.81 199 ARG A N 1
ATOM 1580 C CA . ARG A 1 199 ? 5.182 -2.874 -13.755 1.00 89.81 199 ARG A CA 1
ATOM 1581 C C . ARG A 1 199 ? 5.282 -2.531 -15.237 1.00 89.81 199 ARG A C 1
ATOM 1583 O O . ARG A 1 199 ? 6.370 -2.612 -15.797 1.00 89.81 199 ARG A O 1
ATOM 1590 N N . GLY A 1 200 ? 4.174 -2.127 -15.853 1.00 92.56 200 GLY A N 1
ATOM 1591 C CA . GLY A 1 200 ? 4.151 -1.661 -17.235 1.00 92.56 200 GLY A CA 1
ATOM 1592 C C . GLY A 1 200 ? 5.050 -0.450 -17.446 1.00 92.56 200 GLY A C 1
ATOM 1593 O O . GLY A 1 200 ? 5.820 -0.442 -18.401 1.00 92.56 200 GLY A O 1
ATOM 1594 N N . GLU A 1 201 ? 5.077 0.495 -16.502 1.00 88.50 201 GLU A N 1
ATOM 1595 C CA . GLU A 1 201 ? 5.985 1.642 -16.600 1.00 88.50 201 GLU A CA 1
ATOM 1596 C C . GLU A 1 201 ? 7.447 1.266 -16.423 1.00 88.50 201 GLU A C 1
ATOM 1598 O O . GLU A 1 201 ? 8.298 1.807 -17.127 1.00 88.50 201 GLU A O 1
ATOM 1603 N N . ILE A 1 202 ? 7.757 0.311 -15.546 1.00 85.94 202 ILE A N 1
ATOM 1604 C CA . ILE A 1 202 ? 9.119 -0.223 -15.428 1.00 85.94 202 ILE A CA 1
ATOM 1605 C C . ILE A 1 202 ? 9.555 -0.860 -16.756 1.00 85.94 202 ILE A C 1
ATOM 1607 O O . ILE A 1 202 ? 10.650 -0.566 -17.237 1.00 85.94 202 ILE A O 1
ATOM 1611 N N . ILE A 1 203 ? 8.692 -1.673 -17.374 1.00 91.44 203 ILE A N 1
ATOM 1612 C CA . ILE A 1 203 ? 8.953 -2.321 -18.670 1.00 91.44 203 ILE A CA 1
ATOM 1613 C C . ILE A 1 203 ? 9.111 -1.272 -19.781 1.00 91.44 203 ILE A C 1
ATOM 1615 O O . ILE A 1 203 ? 10.086 -1.305 -20.529 1.00 91.44 203 ILE A O 1
ATOM 1619 N N . ARG A 1 204 ? 8.208 -0.288 -19.858 1.00 91.69 204 ARG A N 1
ATOM 1620 C CA . ARG A 1 204 ? 8.281 0.820 -20.820 1.00 91.69 204 ARG A CA 1
ATOM 1621 C C . ARG A 1 204 ? 9.573 1.615 -20.670 1.00 91.69 204 ARG A C 1
ATOM 1623 O O . ARG A 1 204 ? 10.215 1.958 -21.654 1.00 91.69 204 ARG A O 1
ATOM 1630 N N . ASN A 1 205 ? 9.972 1.912 -19.440 1.00 85.19 205 ASN A N 1
ATOM 1631 C CA . ASN A 1 205 ? 11.200 2.654 -19.190 1.00 85.19 205 ASN A CA 1
ATOM 1632 C C . ASN A 1 205 ? 12.439 1.844 -19.576 1.00 85.19 205 ASN A C 1
ATOM 1634 O O . ASN A 1 205 ? 13.405 2.421 -20.069 1.00 85.19 205 ASN A O 1
ATOM 1638 N N . ALA A 1 206 ? 12.407 0.524 -19.384 1.00 83.31 206 ALA A N 1
ATOM 1639 C CA . ALA A 1 206 ? 13.460 -0.358 -19.863 1.00 83.31 206 ALA A CA 1
ATOM 1640 C C . ALA A 1 206 ? 13.596 -0.280 -21.397 1.00 83.31 206 ALA A C 1
ATOM 1642 O O . ALA A 1 206 ? 14.709 -0.246 -21.905 1.00 83.31 206 ALA A O 1
ATOM 1643 N N . LEU A 1 207 ? 12.491 -0.127 -22.132 1.00 83.88 207 LEU A N 1
ATOM 1644 C CA . LEU A 1 207 ? 12.519 0.049 -23.592 1.00 83.88 207 LEU A CA 1
ATOM 1645 C C . LEU A 1 207 ? 13.066 1.385 -24.067 1.00 83.88 207 LEU A C 1
ATOM 1647 O O . LEU A 1 207 ? 13.574 1.478 -25.175 1.00 83.88 207 LEU A O 1
ATOM 1651 N N . ASN A 1 208 ? 12.999 2.414 -23.232 1.00 84.50 208 ASN A N 1
ATOM 1652 C CA . ASN A 1 208 ? 13.634 3.688 -23.544 1.00 84.50 208 ASN A CA 1
ATOM 1653 C C . ASN A 1 208 ? 15.149 3.661 -23.276 1.00 84.50 208 ASN A C 1
ATOM 1655 O O . ASN A 1 208 ? 15.838 4.633 -23.583 1.00 84.50 208 ASN A O 1
ATOM 1659 N N . SER A 1 209 ? 15.681 2.572 -22.704 1.00 83.81 209 SER A N 1
ATOM 1660 C CA . SER A 1 209 ? 17.119 2.400 -22.513 1.00 83.81 209 SER A CA 1
ATOM 1661 C C . SER A 1 209 ? 17.795 2.014 -23.825 1.00 83.81 209 SER A C 1
ATOM 1663 O O . SER A 1 209 ? 17.508 0.963 -24.402 1.00 83.81 209 SER A O 1
ATOM 1665 N N . GLN A 1 210 ? 18.750 2.835 -24.265 1.00 84.75 210 GLN A N 1
ATOM 1666 C CA . GLN A 1 210 ? 19.531 2.583 -25.477 1.00 84.75 210 GLN A CA 1
ATOM 1667 C C . GLN A 1 210 ? 20.308 1.258 -25.405 1.00 84.75 210 GLN A C 1
ATOM 1669 O O . GLN A 1 210 ? 20.447 0.576 -26.419 1.00 84.75 210 GLN A O 1
ATOM 1674 N N . ASP A 1 211 ? 20.752 0.853 -24.214 1.00 84.38 211 ASP A N 1
ATOM 1675 C CA . ASP A 1 211 ? 21.459 -0.415 -24.002 1.00 84.38 211 ASP A CA 1
ATOM 1676 C C . ASP A 1 211 ? 20.557 -1.619 -24.288 1.00 84.38 211 ASP A C 1
ATOM 1678 O O . ASP A 1 211 ? 20.985 -2.591 -24.902 1.00 84.38 211 ASP A O 1
ATOM 1682 N N . ILE A 1 212 ? 19.286 -1.541 -23.882 1.00 85.94 212 ILE A N 1
ATOM 1683 C CA . ILE A 1 212 ? 18.318 -2.616 -24.119 1.00 85.94 212 ILE A CA 1
ATOM 1684 C C . ILE A 1 212 ? 17.945 -2.652 -25.599 1.00 85.94 212 ILE A C 1
ATOM 1686 O O . ILE A 1 212 ? 18.012 -3.708 -26.218 1.00 85.94 212 ILE A O 1
ATOM 1690 N N . VAL A 1 213 ? 17.623 -1.499 -26.189 1.00 87.31 213 VAL A N 1
ATOM 1691 C CA . VAL A 1 213 ? 17.242 -1.413 -27.608 1.00 87.31 213 VAL A CA 1
ATOM 1692 C C . VAL A 1 213 ? 18.373 -1.865 -28.531 1.00 87.31 213 VAL A C 1
ATOM 1694 O O . VAL A 1 213 ? 18.118 -2.537 -29.522 1.00 87.31 213 VAL A O 1
ATOM 1697 N N . SER A 1 214 ? 19.625 -1.522 -28.218 1.00 90.06 214 SER A N 1
ATOM 1698 C CA . SER A 1 214 ? 20.776 -1.896 -29.052 1.00 90.06 214 SER A CA 1
ATOM 1699 C C . SER A 1 214 ? 21.144 -3.377 -28.972 1.00 90.06 214 SER A C 1
ATOM 1701 O O . SER A 1 214 ? 21.769 -3.895 -29.897 1.00 90.06 214 SER A O 1
ATOM 1703 N N . ALA A 1 215 ? 20.764 -4.055 -27.891 1.00 89.56 215 ALA A N 1
ATOM 1704 C CA . ALA A 1 215 ? 21.050 -5.468 -27.687 1.00 89.56 215 ALA A CA 1
ATOM 1705 C C . ALA A 1 215 ? 19.920 -6.399 -28.161 1.00 89.56 215 ALA A C 1
ATOM 1707 O O . ALA A 1 215 ? 20.152 -7.594 -28.341 1.00 89.56 215 ALA A O 1
ATOM 1708 N N . LEU A 1 216 ? 18.719 -5.866 -28.389 1.00 90.25 216 LEU A N 1
ATOM 1709 C CA . LEU A 1 216 ? 17.581 -6.609 -28.923 1.00 90.25 216 LEU A CA 1
ATOM 1710 C C . LEU A 1 216 ? 17.561 -6.597 -30.453 1.00 90.25 216 LEU A C 1
ATOM 1712 O O . LEU A 1 216 ? 18.004 -5.646 -31.100 1.00 90.25 216 LEU A O 1
ATOM 1716 N N . ASN A 1 217 ? 17.013 -7.655 -31.056 1.00 93.19 217 ASN A N 1
ATOM 1717 C CA . ASN A 1 217 ? 16.794 -7.659 -32.498 1.00 93.19 217 ASN A CA 1
ATOM 1718 C C . ASN A 1 217 ? 15.533 -6.831 -32.860 1.00 93.19 217 ASN A C 1
ATOM 1720 O O . ASN A 1 217 ? 14.739 -6.430 -32.001 1.00 93.19 217 ASN A O 1
ATOM 1724 N N . ILE A 1 218 ? 15.339 -6.547 -34.156 1.00 91.81 218 ILE A N 1
ATOM 1725 C CA . ILE A 1 218 ? 14.205 -5.732 -34.640 1.00 91.81 218 ILE A CA 1
ATOM 1726 C C . ILE A 1 218 ? 12.856 -6.370 -34.275 1.00 91.81 218 ILE A C 1
ATOM 1728 O O . ILE A 1 218 ? 11.903 -5.661 -33.952 1.00 91.81 218 ILE A O 1
ATOM 1732 N N . TRP A 1 219 ? 12.761 -7.698 -34.334 1.00 91.38 219 TRP A N 1
ATOM 1733 C CA . TRP A 1 219 ? 11.534 -8.419 -34.015 1.00 91.38 219 TRP A CA 1
ATOM 1734 C C . TRP A 1 219 ? 11.200 -8.316 -32.519 1.00 91.38 219 TRP A C 1
ATOM 1736 O O . TRP A 1 219 ? 10.075 -7.942 -32.195 1.00 91.38 219 TRP A O 1
ATOM 1746 N N . ASP A 1 220 ? 12.173 -8.502 -31.622 1.00 90.88 220 ASP A N 1
ATOM 1747 C CA . ASP A 1 220 ? 11.970 -8.366 -30.168 1.00 90.88 220 ASP A CA 1
ATOM 1748 C C . ASP A 1 220 ? 11.528 -6.942 -29.801 1.00 90.88 220 ASP A C 1
ATOM 1750 O O . ASP A 1 220 ? 10.626 -6.737 -28.986 1.00 90.88 220 ASP A O 1
ATOM 1754 N N . THR A 1 221 ? 12.141 -5.945 -30.448 1.00 90.69 221 THR A N 1
ATOM 1755 C CA . THR A 1 221 ? 11.808 -4.527 -30.258 1.00 90.69 221 THR A CA 1
ATOM 1756 C C . THR A 1 221 ? 10.354 -4.252 -30.642 1.00 90.69 221 THR A C 1
ATOM 1758 O O . THR A 1 221 ? 9.640 -3.567 -29.911 1.00 90.69 221 THR A O 1
ATOM 1761 N N . ASN A 1 222 ? 9.882 -4.833 -31.750 1.00 92.69 222 ASN A N 1
ATOM 1762 C CA . ASN A 1 222 ? 8.489 -4.713 -32.179 1.00 92.69 222 ASN A CA 1
ATOM 1763 C C . ASN A 1 222 ? 7.525 -5.431 -31.223 1.00 92.69 222 ASN A C 1
ATOM 1765 O O . ASN A 1 222 ? 6.467 -4.887 -30.909 1.00 92.69 222 ASN A O 1
ATOM 1769 N N . SER A 1 223 ? 7.885 -6.620 -30.730 1.00 93.12 223 SER A N 1
ATOM 1770 C CA . SER A 1 223 ? 7.085 -7.369 -29.750 1.00 93.12 223 SER A CA 1
ATOM 1771 C C . SER A 1 223 ? 6.907 -6.581 -28.450 1.00 93.12 223 SER A C 1
ATOM 1773 O O . SER A 1 223 ? 5.797 -6.471 -27.927 1.00 93.12 223 SER A O 1
ATOM 1775 N N . LEU A 1 224 ? 7.981 -5.963 -27.964 1.00 92.06 224 LEU A N 1
ATOM 1776 C CA . LEU A 1 224 ? 7.961 -5.098 -26.788 1.00 92.06 224 LEU A CA 1
ATOM 1777 C C . LEU A 1 224 ? 7.195 -3.787 -27.014 1.00 92.06 224 LEU A C 1
ATOM 1779 O O . LEU A 1 224 ? 6.445 -3.363 -26.134 1.00 92.06 224 LEU A O 1
ATOM 1783 N N . ALA A 1 225 ? 7.337 -3.154 -28.180 1.00 92.88 225 ALA A N 1
ATOM 1784 C CA . ALA A 1 225 ? 6.549 -1.973 -28.531 1.00 92.88 225 ALA A CA 1
ATOM 1785 C C . ALA A 1 225 ? 5.046 -2.299 -28.546 1.00 92.88 225 ALA A C 1
ATOM 1787 O O . ALA A 1 225 ? 4.255 -1.604 -27.912 1.00 92.88 225 ALA A O 1
ATOM 1788 N N . ASN A 1 226 ? 4.664 -3.424 -29.159 1.00 96.00 226 ASN A N 1
ATOM 1789 C CA . ASN A 1 226 ? 3.283 -3.901 -29.171 1.00 96.00 226 ASN A CA 1
ATOM 1790 C C . ASN A 1 226 ? 2.756 -4.213 -27.757 1.00 96.00 226 ASN A C 1
ATOM 1792 O O . ASN A 1 226 ? 1.603 -3.907 -27.439 1.00 96.00 226 ASN A O 1
ATOM 1796 N N . PHE A 1 227 ? 3.598 -4.781 -26.886 1.00 96.56 227 PHE A N 1
ATOM 1797 C CA . PHE A 1 227 ? 3.267 -4.960 -25.472 1.00 96.56 227 PHE A CA 1
ATOM 1798 C C . PHE A 1 227 ? 2.948 -3.617 -24.800 1.00 96.56 227 PHE A C 1
ATOM 1800 O O . PHE A 1 227 ? 1.910 -3.492 -24.147 1.00 96.56 227 PHE A O 1
ATOM 1807 N N . VAL A 1 228 ? 3.801 -2.601 -24.982 1.00 95.50 228 VAL A N 1
ATOM 1808 C CA . VAL A 1 228 ? 3.599 -1.261 -24.406 1.00 95.50 228 VAL A CA 1
ATOM 1809 C C . VAL A 1 228 ? 2.332 -0.601 -24.937 1.00 95.50 228 VAL A C 1
ATOM 1811 O O . VAL A 1 228 ? 1.574 -0.032 -24.153 1.00 95.50 228 VAL A O 1
ATOM 1814 N N . ASP A 1 229 ? 2.058 -0.702 -26.234 1.00 95.56 229 ASP A N 1
ATOM 1815 C CA . ASP A 1 229 ? 0.851 -0.130 -26.832 1.00 95.56 229 ASP A CA 1
ATOM 1816 C C . ASP A 1 229 ? -0.417 -0.784 -26.273 1.00 95.56 229 ASP A C 1
ATOM 1818 O O . ASP A 1 229 ? -1.346 -0.092 -25.844 1.00 95.56 229 ASP A O 1
ATOM 1822 N N . THR A 1 230 ? -0.417 -2.114 -26.167 1.00 96.12 230 THR A N 1
ATOM 1823 C CA . THR A 1 230 ? -1.527 -2.872 -25.571 1.00 96.12 230 THR A CA 1
ATOM 1824 C C . THR A 1 230 ? -1.690 -2.540 -24.082 1.00 96.12 230 THR A C 1
ATOM 1826 O O . THR A 1 230 ? -2.808 -2.403 -23.581 1.00 96.12 230 THR A O 1
ATOM 1829 N N . HIS A 1 231 ? -0.583 -2.355 -23.358 1.00 95.31 231 HIS A N 1
ATOM 1830 C CA . HIS A 1 231 ? -0.596 -1.939 -21.957 1.00 95.31 231 HIS A CA 1
ATOM 1831 C C . HIS A 1 231 ? -1.203 -0.539 -21.801 1.00 95.31 231 HIS A C 1
ATOM 1833 O O . HIS A 1 231 ? -2.086 -0.333 -20.968 1.00 95.31 231 HIS A O 1
ATOM 1839 N N . ASN A 1 232 ? -0.783 0.416 -22.630 1.00 92.94 232 ASN A N 1
ATOM 1840 C CA . ASN A 1 232 ? -1.319 1.774 -22.628 1.00 92.94 232 ASN A CA 1
ATOM 1841 C C . ASN A 1 232 ? -2.816 1.781 -22.946 1.00 92.94 232 ASN A C 1
ATOM 1843 O O . ASN A 1 232 ? -3.578 2.545 -22.350 1.00 92.94 232 ASN A O 1
ATOM 1847 N N . GLU A 1 233 ? -3.260 0.920 -23.862 1.00 93.56 233 GLU A N 1
ATOM 1848 C CA . GLU A 1 233 ? -4.674 0.743 -24.160 1.00 93.56 233 GLU A CA 1
ATOM 1849 C C . GLU A 1 233 ? -5.457 0.211 -22.955 1.00 93.56 233 GLU A C 1
ATOM 1851 O O . GLU A 1 233 ? -6.495 0.789 -22.613 1.00 93.56 233 GLU A O 1
ATOM 1856 N N . LEU A 1 234 ? -4.943 -0.823 -22.282 1.00 92.69 234 LEU A N 1
ATOM 1857 C CA . LEU A 1 234 ? -5.512 -1.350 -21.043 1.00 92.69 234 LEU A CA 1
ATOM 1858 C C . LEU A 1 234 ? -5.635 -0.241 -19.984 1.00 92.69 234 LEU A C 1
ATOM 1860 O O . LEU A 1 234 ? -6.718 -0.021 -19.438 1.00 92.69 234 LEU A O 1
ATOM 1864 N N . MET A 1 235 ? -4.552 0.505 -19.744 1.00 90.94 235 MET A N 1
ATOM 1865 C CA . MET A 1 235 ? -4.524 1.582 -18.752 1.00 90.94 235 MET A CA 1
ATOM 1866 C C . MET A 1 235 ? -5.502 2.708 -19.092 1.00 90.94 235 MET A C 1
ATOM 1868 O O . MET A 1 235 ? -6.273 3.146 -18.239 1.00 90.94 235 MET A O 1
ATOM 1872 N N . ARG A 1 236 ? -5.524 3.151 -20.352 1.00 89.50 236 ARG A N 1
ATOM 1873 C CA . ARG A 1 236 ? -6.384 4.246 -20.815 1.00 89.50 236 ARG A CA 1
ATOM 1874 C C . ARG A 1 236 ? -7.866 3.887 -20.763 1.00 89.50 236 ARG A C 1
ATOM 1876 O O . ARG A 1 236 ? -8.669 4.724 -20.361 1.00 89.50 236 ARG A O 1
ATOM 1883 N N . ARG A 1 237 ? -8.239 2.691 -21.228 1.00 86.62 237 ARG A N 1
ATOM 1884 C CA . ARG A 1 237 ? -9.650 2.292 -21.353 1.00 86.62 237 ARG A CA 1
ATOM 1885 C C . ARG A 1 237 ? -10.253 1.853 -20.025 1.00 86.62 237 ARG A C 1
ATOM 1887 O O . ARG A 1 237 ? -11.430 2.116 -19.787 1.00 86.62 237 ARG A O 1
ATOM 1894 N N . TYR A 1 238 ? -9.470 1.190 -19.178 1.00 82.06 238 TYR A N 1
ATOM 1895 C CA . TYR A 1 238 ? -10.018 0.475 -18.026 1.00 82.06 238 TYR A CA 1
ATOM 1896 C C . TYR A 1 238 ? -9.489 0.974 -16.682 1.00 82.06 238 TYR A C 1
ATOM 1898 O O . TYR A 1 238 ? -10.169 0.785 -15.679 1.00 82.06 238 TYR A O 1
ATOM 1906 N N . PHE A 1 239 ? -8.341 1.664 -16.647 1.00 81.81 239 PHE A N 1
ATOM 1907 C CA . PHE A 1 239 ? -7.665 2.061 -15.402 1.00 81.81 239 PHE A CA 1
ATOM 1908 C C . PHE A 1 239 ? -7.357 3.562 -15.322 1.00 81.81 239 PHE A C 1
ATOM 1910 O O . PHE A 1 239 ? -6.338 3.984 -14.773 1.00 81.81 239 PHE A O 1
ATOM 1917 N N . GLY A 1 240 ? -8.266 4.392 -15.841 1.00 78.94 240 GLY A N 1
ATOM 1918 C CA . GLY A 1 240 ? -8.120 5.849 -15.839 1.00 78.94 240 GLY A CA 1
ATOM 1919 C C . GLY A 1 240 ? -7.922 6.456 -14.444 1.00 78.94 240 GLY A C 1
ATOM 1920 O O . GLY A 1 240 ? -7.129 7.382 -14.294 1.00 78.94 240 GLY A O 1
ATOM 1921 N N . GLU A 1 241 ? -8.571 5.918 -13.409 1.00 74.62 241 GLU A N 1
ATOM 1922 C CA . GLU A 1 241 ? -8.376 6.386 -12.028 1.00 74.62 241 GLU A CA 1
ATOM 1923 C C . GLU A 1 241 ? -6.967 6.095 -11.502 1.00 74.62 241 GLU A C 1
ATOM 1925 O O . GLU A 1 241 ? -6.353 6.971 -10.890 1.00 74.62 241 GLU A O 1
ATOM 1930 N N . ALA A 1 242 ? -6.408 4.919 -11.810 1.00 72.44 242 ALA A N 1
ATOM 1931 C CA . ALA A 1 242 ? -5.019 4.598 -11.492 1.00 72.44 242 ALA A CA 1
ATOM 1932 C C . ALA A 1 242 ? -4.048 5.595 -12.154 1.00 72.44 242 ALA A C 1
ATOM 1934 O O . ALA A 1 242 ? -3.099 6.047 -11.512 1.00 72.44 242 ALA A O 1
ATOM 1935 N N . LEU A 1 243 ? -4.320 6.009 -13.400 1.00 75.62 243 LEU A N 1
ATOM 1936 C CA . LEU A 1 243 ? -3.538 7.044 -14.089 1.00 75.62 243 LEU A CA 1
ATOM 1937 C C . LEU A 1 243 ? -3.663 8.423 -13.425 1.00 75.62 243 LEU A C 1
ATOM 1939 O O . LEU A 1 243 ? -2.668 9.139 -13.311 1.00 75.62 243 LEU A O 1
ATOM 1943 N N . VAL A 1 244 ? -4.863 8.817 -12.989 1.00 83.56 244 VAL A N 1
ATOM 1944 C CA . VAL A 1 244 ? -5.069 10.086 -12.266 1.00 83.56 244 VAL A CA 1
ATOM 1945 C C . VAL A 1 244 ? -4.294 10.078 -10.951 1.00 83.56 244 VAL A C 1
ATOM 1947 O O . VAL A 1 244 ? -3.576 11.032 -10.664 1.00 83.56 244 VAL A O 1
ATOM 1950 N N . ALA A 1 245 ? -4.375 8.988 -10.191 1.00 77.94 245 ALA A N 1
ATOM 1951 C CA . ALA A 1 245 ? -3.679 8.862 -8.920 1.00 77.94 245 ALA A CA 1
ATOM 1952 C C . ALA A 1 245 ? -2.149 8.884 -9.090 1.00 77.94 245 ALA A C 1
ATOM 1954 O O . ALA A 1 245 ? -1.458 9.543 -8.316 1.00 77.94 245 ALA A O 1
ATOM 1955 N N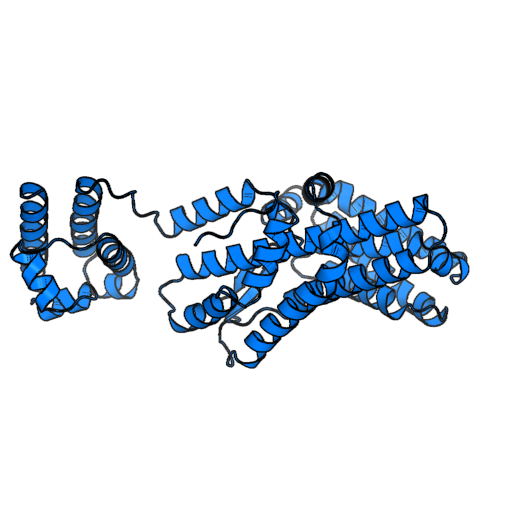 . ALA A 1 246 ? -1.610 8.240 -10.132 1.00 74.25 246 ALA A N 1
ATOM 1956 C CA . ALA A 1 246 ? -0.180 8.298 -10.441 1.00 74.25 246 ALA A CA 1
ATOM 1957 C C . ALA A 1 246 ? 0.313 9.744 -10.648 1.00 74.25 246 ALA A C 1
ATOM 1959 O O . ALA A 1 246 ? 1.363 10.122 -10.127 1.00 74.25 246 ALA A O 1
ATOM 1960 N N . ARG A 1 247 ? -0.482 10.591 -11.318 1.00 81.00 247 ARG A N 1
ATOM 1961 C CA . ARG A 1 247 ? -0.148 12.012 -11.531 1.00 81.00 247 ARG A CA 1
ATOM 1962 C C . ARG A 1 247 ? -0.084 12.819 -10.234 1.00 81.00 247 ARG A C 1
ATOM 1964 O O . ARG A 1 247 ? 0.687 13.770 -10.150 1.00 81.00 247 ARG A O 1
ATOM 1971 N N . GLU A 1 248 ? -0.857 12.459 -9.213 1.00 83.31 248 GLU A N 1
ATOM 1972 C CA . GLU A 1 248 ? -0.786 13.136 -7.909 1.00 83.31 248 GLU A CA 1
ATOM 1973 C C . GLU A 1 248 ? 0.585 12.946 -7.260 1.00 83.31 248 GLU A C 1
ATOM 1975 O O . GLU A 1 248 ? 1.136 13.885 -6.680 1.00 83.31 248 GLU A O 1
ATOM 1980 N N . VAL A 1 249 ? 1.179 11.760 -7.425 1.00 81.88 249 VAL A N 1
ATOM 1981 C CA . VAL A 1 249 ? 2.519 11.450 -6.913 1.00 81.88 249 VAL A CA 1
ATOM 1982 C C . VAL A 1 249 ? 3.587 12.308 -7.589 1.00 81.88 249 VAL A C 1
ATOM 1984 O O . VAL A 1 249 ? 4.459 12.865 -6.910 1.00 81.88 249 VAL A O 1
ATOM 1987 N N . ASP A 1 250 ? 3.487 12.490 -8.906 1.00 79.62 250 ASP A N 1
ATOM 1988 C CA . ASP A 1 250 ? 4.394 13.362 -9.657 1.00 79.62 250 ASP A CA 1
ATOM 1989 C C . ASP A 1 250 ? 4.383 14.792 -9.110 1.00 79.62 250 ASP A C 1
ATOM 1991 O O . ASP A 1 250 ? 5.445 15.378 -8.882 1.00 79.62 250 ASP A O 1
ATOM 1995 N N . THR A 1 251 ? 3.195 15.329 -8.819 1.00 74.38 251 THR A N 1
ATOM 1996 C CA . THR A 1 251 ? 3.033 16.717 -8.356 1.00 74.38 251 THR A CA 1
ATOM 1997 C C . THR A 1 251 ? 3.489 16.977 -6.920 1.00 74.38 251 THR A C 1
ATOM 1999 O O . THR A 1 251 ? 3.718 18.131 -6.557 1.00 74.38 251 THR A O 1
ATOM 2002 N N . ALA A 1 252 ? 3.642 15.942 -6.091 1.00 82.81 252 ALA A N 1
ATOM 2003 C CA . ALA A 1 252 ? 4.059 16.117 -4.704 1.00 82.81 252 ALA A CA 1
ATOM 2004 C C . ALA A 1 252 ? 5.480 16.696 -4.612 1.00 82.81 252 ALA A C 1
ATOM 2006 O O . ALA A 1 252 ? 6.395 16.236 -5.294 1.00 82.81 252 ALA A O 1
ATOM 2007 N N . SER A 1 253 ? 5.713 17.674 -3.738 1.00 86.69 253 SER A N 1
ATOM 2008 C CA . SER A 1 253 ? 7.077 18.121 -3.454 1.00 86.69 253 SER A CA 1
ATOM 2009 C C . SER A 1 253 ? 7.818 17.070 -2.621 1.00 86.69 253 SER A C 1
ATOM 2011 O O . SER A 1 253 ? 7.244 16.445 -1.726 1.00 86.69 253 SER A O 1
ATOM 2013 N N . ALA A 1 254 ? 9.094 16.857 -2.933 1.00 89.94 254 ALA A N 1
ATOM 2014 C CA . ALA A 1 254 ? 9.982 16.006 -2.155 1.00 89.94 254 ALA A CA 1
ATOM 2015 C C . ALA A 1 254 ? 11.397 16.592 -2.178 1.00 89.94 254 ALA A C 1
ATOM 2017 O O . ALA A 1 254 ? 11.838 17.096 -3.211 1.00 89.94 254 ALA A O 1
ATOM 2018 N N . ASP A 1 255 ? 12.079 16.543 -1.039 1.00 93.12 255 ASP A N 1
ATOM 2019 C CA . ASP A 1 255 ? 13.471 16.976 -0.916 1.00 93.12 255 ASP A CA 1
ATOM 2020 C C . ASP A 1 255 ? 14.406 15.881 -1.455 1.00 93.12 255 ASP A C 1
ATOM 2022 O O . ASP A 1 255 ? 14.387 14.747 -0.972 1.00 93.12 255 ASP A O 1
ATOM 2026 N N . GLU A 1 256 ? 15.235 16.220 -2.449 1.00 93.44 256 GLU A N 1
ATOM 2027 C CA . GLU A 1 256 ? 16.212 15.309 -3.063 1.00 93.44 256 GLU A CA 1
ATOM 2028 C C . GLU A 1 256 ? 17.220 14.732 -2.057 1.00 93.44 256 GLU A C 1
ATOM 2030 O O . GLU A 1 256 ? 17.778 13.661 -2.300 1.00 93.44 256 GLU A O 1
ATOM 2035 N N . GLY A 1 257 ? 17.411 15.365 -0.894 1.00 93.69 257 GLY A N 1
ATOM 2036 C CA . GLY A 1 257 ? 18.241 14.848 0.193 1.00 93.69 257 GLY A CA 1
ATOM 2037 C C . GLY A 1 257 ? 17.826 13.456 0.694 1.00 93.69 257 GLY A C 1
ATOM 2038 O O . GLY A 1 257 ? 18.643 12.757 1.301 1.00 93.69 257 GLY A O 1
ATOM 2039 N N . ILE A 1 258 ? 16.593 13.013 0.411 1.00 94.56 258 ILE A N 1
ATOM 2040 C CA . ILE A 1 258 ? 16.135 11.652 0.722 1.00 94.56 258 ILE A CA 1
ATOM 2041 C C . ILE A 1 258 ? 16.772 10.586 -0.170 1.00 94.56 258 ILE A C 1
ATOM 2043 O O . ILE A 1 258 ? 16.919 9.450 0.275 1.00 94.56 258 ILE A O 1
ATOM 2047 N N . LEU A 1 259 ? 17.173 10.927 -1.401 1.00 94.75 259 LEU A N 1
ATOM 2048 C CA . LEU A 1 259 ? 17.627 9.960 -2.407 1.00 94.75 259 LEU A CA 1
ATOM 2049 C C . LEU A 1 259 ? 18.806 9.125 -1.905 1.00 94.75 259 LEU A C 1
ATOM 2051 O O . LEU A 1 259 ? 18.800 7.907 -2.045 1.00 94.75 259 LEU A O 1
ATOM 2055 N N . ALA A 1 260 ? 19.764 9.764 -1.234 1.00 93.62 260 ALA A N 1
ATOM 2056 C CA . ALA A 1 260 ? 20.946 9.093 -0.696 1.00 93.62 260 ALA A CA 1
ATOM 2057 C C . ALA A 1 260 ? 20.632 8.105 0.444 1.00 93.62 260 ALA A C 1
ATOM 2059 O O . ALA A 1 260 ? 21.433 7.221 0.724 1.00 93.62 260 ALA A O 1
ATOM 2060 N N . LYS A 1 261 ? 19.490 8.261 1.126 1.00 95.06 261 LYS A N 1
ATOM 2061 C CA . LYS A 1 261 ? 19.104 7.445 2.292 1.00 95.06 261 LYS A CA 1
ATOM 2062 C C . LYS A 1 261 ? 18.012 6.433 1.967 1.00 95.06 261 LYS A C 1
ATOM 2064 O O . LYS A 1 261 ? 17.882 5.430 2.665 1.00 95.06 261 LYS A O 1
ATOM 2069 N N . ALA A 1 262 ? 17.198 6.708 0.950 1.00 93.88 262 ALA A N 1
ATOM 2070 C CA . ALA A 1 262 ? 15.994 5.946 0.662 1.00 93.88 262 ALA A CA 1
ATOM 2071 C C . ALA A 1 262 ? 16.248 4.446 0.445 1.00 93.88 262 ALA A C 1
ATOM 2073 O O . ALA A 1 262 ? 15.510 3.667 1.048 1.00 93.88 262 ALA A O 1
ATOM 2074 N N . PRO A 1 263 ? 17.282 4.007 -0.305 1.00 95.38 263 PRO A N 1
ATOM 2075 C CA . PRO A 1 263 ? 17.555 2.580 -0.458 1.00 95.38 263 PRO A CA 1
ATOM 2076 C C . PRO A 1 263 ? 17.744 1.857 0.878 1.00 95.38 263 PRO A C 1
ATOM 2078 O O . PRO A 1 263 ? 17.100 0.842 1.132 1.00 95.38 263 PRO A O 1
ATOM 2081 N N . ASP A 1 264 ? 18.560 2.414 1.773 1.00 95.19 264 ASP A N 1
ATOM 2082 C CA . ASP A 1 264 ? 18.848 1.800 3.072 1.00 95.19 264 ASP A CA 1
ATOM 2083 C C . ASP A 1 264 ? 17.636 1.814 4.005 1.00 95.19 264 ASP A C 1
ATOM 2085 O O . ASP A 1 264 ? 17.400 0.847 4.739 1.00 95.19 264 ASP A O 1
ATOM 2089 N N . LEU A 1 265 ? 16.842 2.887 3.955 1.00 93.94 265 LEU A N 1
ATOM 2090 C CA . LEU A 1 265 ? 15.587 3.003 4.694 1.00 93.94 265 LEU 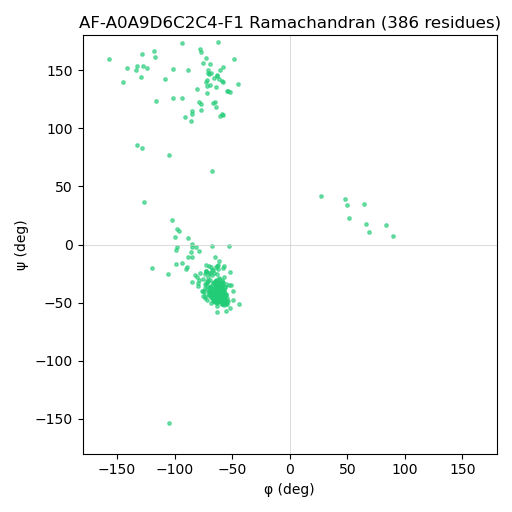A CA 1
ATOM 2091 C C . LEU A 1 265 ? 14.580 1.937 4.244 1.00 93.94 265 LEU A C 1
ATOM 2093 O O . LEU A 1 265 ? 14.020 1.229 5.084 1.00 93.94 265 LEU A O 1
ATOM 2097 N N . ILE A 1 266 ? 14.386 1.770 2.933 1.00 93.94 266 ILE A N 1
ATOM 2098 C CA . ILE A 1 266 ? 13.473 0.760 2.381 1.00 93.94 266 ILE A CA 1
ATOM 2099 C C . ILE A 1 266 ? 14.001 -0.647 2.681 1.00 93.94 266 ILE A C 1
ATOM 2101 O O . ILE A 1 266 ? 13.243 -1.493 3.154 1.00 93.94 266 ILE A O 1
ATOM 2105 N N . ALA A 1 267 ? 15.304 -0.890 2.523 1.00 94.94 267 ALA A N 1
ATOM 2106 C CA . ALA A 1 267 ? 15.932 -2.152 2.902 1.00 94.94 267 ALA A CA 1
ATOM 2107 C C . ALA A 1 267 ? 15.737 -2.469 4.397 1.00 94.94 267 ALA A C 1
ATOM 2109 O O . ALA A 1 267 ? 15.542 -3.629 4.768 1.00 94.94 267 ALA A O 1
ATOM 2110 N N . SER A 1 268 ? 15.752 -1.455 5.269 1.00 94.31 268 SER A N 1
ATOM 2111 C CA . SER A 1 268 ? 15.431 -1.622 6.690 1.00 94.31 268 SER A CA 1
ATOM 2112 C C . SER A 1 268 ? 13.976 -2.021 6.904 1.00 94.31 268 SER A C 1
ATOM 2114 O O . SER A 1 268 ? 13.722 -3.005 7.596 1.00 94.31 268 SER A O 1
ATOM 2116 N N . ALA A 1 269 ? 13.031 -1.336 6.254 1.00 93.50 269 ALA A N 1
ATOM 2117 C CA . ALA A 1 269 ? 11.616 -1.700 6.304 1.00 93.50 269 ALA A CA 1
ATOM 2118 C C . ALA A 1 269 ? 11.386 -3.148 5.835 1.00 93.50 269 ALA A C 1
ATOM 2120 O O . ALA A 1 269 ? 10.695 -3.918 6.496 1.00 93.50 269 ALA A O 1
ATOM 2121 N N . ILE A 1 270 ? 12.026 -3.558 4.738 1.00 94.88 270 ILE A N 1
ATOM 2122 C CA . ILE A 1 270 ? 11.991 -4.933 4.223 1.00 94.88 270 ILE A CA 1
ATOM 2123 C C . ILE A 1 270 ? 12.500 -5.938 5.262 1.00 94.88 270 ILE A C 1
ATOM 2125 O O . ILE A 1 270 ? 11.892 -6.998 5.446 1.00 94.88 270 ILE A O 1
ATOM 2129 N N . ARG A 1 271 ? 13.627 -5.648 5.926 1.00 94.88 271 ARG A N 1
ATOM 2130 C CA . ARG A 1 271 ? 14.183 -6.519 6.975 1.00 94.88 271 ARG A CA 1
ATOM 2131 C C . ARG A 1 271 ? 13.229 -6.642 8.157 1.00 94.88 271 ARG A C 1
ATOM 2133 O O . ARG A 1 271 ? 13.042 -7.759 8.637 1.00 94.88 271 ARG A O 1
ATOM 2140 N N . ASP A 1 272 ? 12.593 -5.551 8.567 1.00 92.44 272 ASP A N 1
ATOM 2141 C CA . ASP A 1 272 ? 11.622 -5.547 9.663 1.00 92.44 272 ASP A CA 1
ATOM 2142 C C . ASP A 1 272 ? 10.383 -6.381 9.324 1.00 92.44 272 ASP A C 1
ATOM 2144 O O . ASP A 1 272 ? 9.993 -7.245 10.110 1.00 92.44 272 ASP A O 1
ATOM 2148 N N . LEU A 1 273 ? 9.809 -6.203 8.127 1.00 92.19 273 LEU A N 1
ATOM 2149 C CA . LEU A 1 273 ? 8.653 -6.981 7.662 1.00 92.19 273 LEU A CA 1
ATOM 2150 C C . LEU A 1 273 ? 8.984 -8.479 7.540 1.00 92.19 273 LEU A C 1
ATOM 2152 O O . LEU A 1 273 ? 8.202 -9.334 7.956 1.00 92.19 273 LEU A O 1
ATOM 2156 N N . ASN A 1 274 ? 10.168 -8.818 7.022 1.00 93.69 274 ASN A N 1
ATOM 2157 C CA . ASN A 1 274 ? 10.638 -10.205 6.979 1.00 93.69 274 ASN A CA 1
ATOM 2158 C C . ASN A 1 274 ? 10.886 -10.776 8.378 1.00 93.69 274 ASN A C 1
ATOM 2160 O O . ASN A 1 274 ? 10.565 -11.935 8.639 1.00 93.69 274 ASN A O 1
ATOM 2164 N N . GLY A 1 275 ? 11.473 -9.983 9.275 1.00 92.62 275 GLY A N 1
ATOM 2165 C CA . GLY A 1 275 ? 11.696 -10.353 10.668 1.00 92.62 275 GLY A CA 1
ATOM 2166 C C . GLY A 1 275 ? 10.380 -10.656 11.375 1.00 92.62 275 GLY A C 1
ATOM 2167 O O . GLY A 1 275 ? 10.270 -11.689 12.031 1.00 92.62 275 GLY A O 1
ATOM 2168 N N . HIS A 1 276 ? 9.367 -9.816 11.159 1.00 90.62 276 HIS A N 1
ATOM 2169 C CA . HIS A 1 276 ? 8.002 -10.043 11.624 1.00 90.62 276 HIS A CA 1
ATOM 2170 C C . HIS A 1 276 ? 7.439 -11.364 11.095 1.00 90.62 276 HIS A C 1
ATOM 2172 O O . HIS A 1 276 ? 7.052 -12.220 11.883 1.00 90.62 276 HIS A O 1
ATOM 2178 N N . ASN A 1 277 ? 7.495 -11.597 9.781 1.00 92.00 277 ASN A N 1
ATOM 2179 C CA . ASN A 1 277 ? 7.012 -12.842 9.173 1.00 92.00 277 ASN A CA 1
ATOM 2180 C C . ASN A 1 277 ? 7.704 -14.108 9.693 1.00 92.00 277 ASN A C 1
ATOM 2182 O O . ASN A 1 277 ? 7.073 -15.161 9.760 1.00 92.00 277 ASN A O 1
ATOM 2186 N N . LYS A 1 278 ? 8.994 -14.020 10.039 1.00 92.25 278 LYS A N 1
ATOM 2187 C CA . LYS A 1 278 ? 9.755 -15.132 10.627 1.00 92.25 278 LYS A CA 1
ATOM 2188 C C . LYS A 1 278 ? 9.375 -15.396 12.084 1.00 92.25 278 LYS A C 1
ATOM 2190 O O . LYS A 1 278 ? 9.436 -16.545 12.510 1.00 92.25 278 LYS A O 1
ATOM 2195 N N . ARG A 1 279 ? 9.033 -14.350 12.846 1.00 91.00 279 ARG A N 1
ATOM 2196 C CA . ARG A 1 279 ? 8.592 -14.459 14.248 1.00 91.00 279 ARG A CA 1
ATOM 2197 C C . ARG A 1 279 ? 7.132 -14.891 14.367 1.00 91.00 279 ARG A C 1
ATOM 2199 O O . ARG A 1 279 ? 6.785 -15.553 15.338 1.00 91.00 279 ARG A O 1
ATOM 2206 N N . ALA A 1 280 ? 6.307 -14.526 13.393 1.00 86.50 280 ALA A N 1
ATOM 2207 C CA . ALA A 1 280 ? 4.899 -14.873 13.343 1.00 86.50 280 ALA A CA 1
ATOM 2208 C C . ALA A 1 280 ? 4.704 -16.394 13.197 1.00 86.50 280 ALA A C 1
ATOM 2210 O O . ALA A 1 280 ? 5.188 -17.012 12.239 1.00 86.50 280 ALA A O 1
ATOM 2211 N N . GLY A 1 281 ? 3.977 -16.999 14.141 1.00 82.62 281 GLY A N 1
ATOM 2212 C CA . GLY A 1 281 ? 3.642 -18.419 14.123 1.00 82.62 281 GLY A CA 1
ATOM 2213 C C . GLY A 1 281 ? 2.784 -18.831 12.919 1.00 82.62 281 GLY A C 1
ATOM 2214 O O . GLY A 1 281 ? 2.341 -18.022 12.097 1.00 82.62 281 GLY A O 1
ATOM 2215 N N . VAL A 1 282 ? 2.539 -20.136 12.780 1.00 76.88 282 VAL A N 1
ATOM 2216 C CA . VAL A 1 282 ? 1.580 -20.642 11.784 1.00 76.88 282 VAL A CA 1
ATOM 2217 C C . VAL A 1 282 ? 0.185 -20.126 12.150 1.00 76.88 282 VAL A C 1
ATOM 2219 O O . VAL A 1 282 ? -0.323 -20.439 13.219 1.00 76.88 282 VAL A O 1
ATOM 2222 N N . GLY A 1 283 ? -0.425 -19.337 11.260 1.00 70.06 283 GLY A N 1
ATOM 2223 C CA . GLY A 1 283 ? -1.745 -18.740 11.488 1.00 70.06 283 GLY A CA 1
ATOM 2224 C C . GLY A 1 283 ? -1.736 -17.435 12.292 1.00 70.06 283 GLY A C 1
ATOM 2225 O O . GLY A 1 283 ? -2.783 -17.027 12.787 1.00 70.06 283 GLY A O 1
ATOM 2226 N N . GLU A 1 284 ? -0.594 -16.759 12.425 1.00 78.06 284 GLU A N 1
ATOM 2227 C CA . GLU A 1 284 ? -0.504 -15.497 13.164 1.00 78.06 284 GLU A CA 1
ATOM 2228 C C . GLU A 1 284 ? -0.118 -14.341 12.244 1.00 78.06 284 GLU A C 1
ATOM 2230 O O . GLU A 1 284 ? 0.916 -14.413 11.600 1.00 78.06 284 GLU A O 1
ATOM 2235 N N . GLY A 1 285 ? -0.944 -13.289 12.196 1.00 79.12 285 GLY A N 1
ATOM 2236 C CA . GLY A 1 285 ? -0.657 -11.935 11.689 1.00 79.12 285 GLY A CA 1
ATOM 2237 C C . GLY A 1 285 ? 0.425 -11.746 10.613 1.00 79.12 285 GLY A C 1
ATOM 2238 O O . GLY A 1 285 ? 1.198 -10.791 10.726 1.00 79.12 285 GLY A O 1
ATOM 2239 N N . LYS A 1 286 ? 0.511 -12.618 9.600 1.00 90.31 286 LYS A N 1
ATOM 2240 C CA . LYS A 1 286 ? 1.584 -12.567 8.595 1.00 90.31 286 LYS A CA 1
ATOM 2241 C C . LYS A 1 286 ? 1.351 -11.431 7.615 1.00 90.31 286 LYS A C 1
ATOM 2243 O O . LYS A 1 286 ? 0.229 -10.996 7.388 1.00 90.31 286 LYS A O 1
ATOM 2248 N N . ILE A 1 287 ? 2.419 -10.967 6.997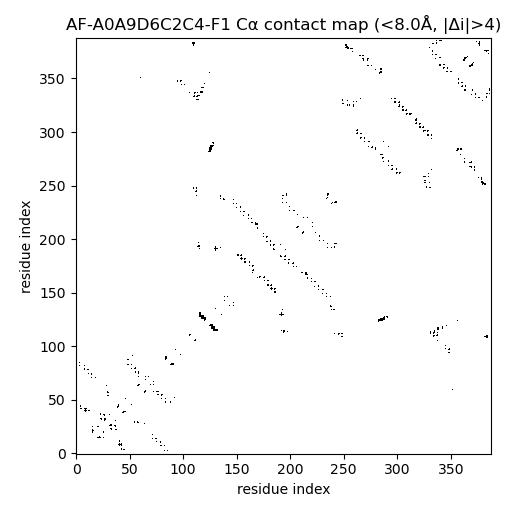 1.00 91.06 287 ILE A N 1
ATOM 2249 C CA . ILE A 1 287 ? 2.374 -10.027 5.885 1.00 91.06 287 ILE A CA 1
ATOM 2250 C C . ILE A 1 287 ? 2.598 -10.846 4.623 1.00 91.06 287 ILE A C 1
ATOM 2252 O O . ILE A 1 287 ? 3.572 -11.595 4.537 1.00 91.06 287 ILE A O 1
ATOM 2256 N N . ASP A 1 288 ? 1.699 -10.734 3.654 1.00 91.94 288 ASP A N 1
ATOM 2257 C CA . ASP A 1 288 ? 1.852 -11.414 2.373 1.00 91.94 288 ASP A CA 1
ATOM 2258 C C . ASP A 1 288 ? 3.210 -11.058 1.739 1.00 91.94 288 ASP A C 1
ATOM 2260 O O . ASP A 1 288 ? 3.616 -9.894 1.683 1.00 91.94 288 ASP A O 1
ATOM 2264 N N . THR A 1 289 ? 3.940 -12.070 1.267 1.00 90.56 289 THR A N 1
ATOM 2265 C CA . THR A 1 289 ? 5.287 -11.902 0.705 1.00 90.56 289 THR A CA 1
ATOM 2266 C C . THR A 1 289 ? 5.308 -11.020 -0.540 1.00 90.56 289 THR A C 1
ATOM 2268 O O . THR A 1 289 ? 6.346 -10.435 -0.838 1.00 90.56 289 THR A O 1
ATOM 2271 N N . ARG A 1 290 ? 4.177 -10.854 -1.237 1.00 89.00 290 ARG A N 1
ATOM 2272 C CA . ARG A 1 290 ? 4.037 -9.911 -2.355 1.00 89.00 290 ARG A CA 1
ATOM 2273 C C . ARG A 1 290 ? 4.247 -8.465 -1.908 1.00 89.00 290 ARG A C 1
ATOM 2275 O O . ARG A 1 290 ? 4.863 -7.702 -2.640 1.00 89.00 290 ARG A O 1
ATOM 2282 N N . ILE A 1 291 ? 3.821 -8.105 -0.692 1.00 91.38 291 ILE A N 1
ATOM 2283 C CA . ILE A 1 291 ? 4.037 -6.766 -0.108 1.00 91.38 291 ILE A CA 1
ATOM 2284 C C . ILE A 1 291 ? 5.537 -6.493 0.042 1.00 91.38 291 ILE A C 1
ATOM 2286 O O . ILE A 1 291 ? 6.025 -5.420 -0.302 1.00 91.38 291 ILE A O 1
ATOM 2290 N N . ILE A 1 292 ? 6.276 -7.495 0.516 1.00 92.50 292 ILE A N 1
ATOM 2291 C CA . ILE A 1 292 ? 7.732 -7.431 0.675 1.00 92.50 292 ILE A CA 1
ATOM 2292 C C . ILE A 1 292 ? 8.425 -7.397 -0.692 1.00 92.50 292 ILE A C 1
ATOM 2294 O O . ILE A 1 292 ? 9.374 -6.638 -0.870 1.00 92.50 292 ILE A O 1
ATOM 2298 N N . GLY A 1 293 ? 7.942 -8.187 -1.655 1.00 89.38 293 GLY A N 1
ATOM 2299 C CA . GLY A 1 293 ? 8.449 -8.203 -3.028 1.00 89.38 293 GLY A CA 1
ATOM 2300 C C . GLY A 1 293 ? 8.360 -6.835 -3.703 1.00 89.38 293 GLY A C 1
ATOM 2301 O O . GLY A 1 293 ? 9.335 -6.384 -4.287 1.00 89.38 293 GLY A O 1
ATOM 2302 N N . ILE A 1 294 ? 7.245 -6.123 -3.529 1.00 88.69 294 ILE A N 1
ATOM 2303 C CA . ILE A 1 294 ? 7.063 -4.768 -4.071 1.00 88.69 294 ILE A CA 1
ATOM 2304 C C . ILE A 1 294 ? 8.086 -3.788 -3.500 1.00 88.69 294 ILE A C 1
ATOM 2306 O O . ILE A 1 294 ? 8.669 -3.001 -4.237 1.00 88.69 294 ILE A O 1
ATOM 2310 N N . LEU A 1 295 ? 8.332 -3.836 -2.189 1.00 91.56 295 LEU A N 1
ATOM 2311 C CA . LEU A 1 295 ? 9.332 -2.964 -1.576 1.00 91.56 295 LEU A CA 1
ATOM 2312 C C . LEU A 1 295 ? 10.743 -3.276 -2.078 1.00 91.56 295 LEU A C 1
ATOM 2314 O O . LEU A 1 295 ? 11.510 -2.347 -2.309 1.00 91.56 295 LEU A O 1
ATOM 2318 N N . TRP A 1 296 ? 11.072 -4.556 -2.279 1.00 91.44 296 TRP A N 1
ATOM 2319 C CA . TRP A 1 296 ? 12.327 -4.970 -2.914 1.00 91.44 296 TRP A CA 1
ATOM 2320 C C . TRP A 1 296 ? 12.455 -4.442 -4.341 1.00 91.44 296 TRP A C 1
ATOM 2322 O O . TRP A 1 296 ? 13.518 -3.969 -4.728 1.00 91.44 296 TRP A O 1
ATOM 2332 N N . ASP A 1 297 ? 11.377 -4.518 -5.116 1.00 86.19 297 ASP A N 1
ATOM 2333 C CA . ASP A 1 297 ? 11.349 -4.034 -6.491 1.00 86.19 297 ASP A CA 1
ATOM 2334 C C . ASP A 1 297 ? 11.595 -2.520 -6.550 1.00 86.19 297 ASP A C 1
ATOM 2336 O O . ASP A 1 297 ? 12.384 -2.061 -7.372 1.00 86.19 297 ASP A O 1
ATOM 2340 N N . VAL A 1 298 ? 10.976 -1.753 -5.649 1.00 89.06 298 VAL A N 1
ATOM 2341 C CA . VAL A 1 298 ? 11.169 -0.298 -5.566 1.00 89.06 298 VAL A CA 1
ATOM 2342 C C . VAL A 1 298 ? 12.565 0.063 -5.047 1.00 89.06 298 VAL A C 1
ATOM 2344 O O . VAL A 1 298 ? 13.188 0.990 -5.558 1.00 89.06 298 VAL A O 1
ATOM 2347 N N . GLU A 1 299 ? 13.085 -0.663 -4.056 1.00 93.44 299 GLU A N 1
ATOM 2348 C CA . GLU A 1 299 ? 14.446 -0.465 -3.539 1.00 93.44 299 GLU A CA 1
ATOM 2349 C C . GLU A 1 299 ? 15.508 -0.695 -4.620 1.00 93.44 299 GLU A C 1
ATOM 2351 O O . GLU A 1 299 ? 16.401 0.141 -4.784 1.00 93.44 299 GLU A O 1
ATOM 2356 N N . ALA A 1 300 ? 15.369 -1.777 -5.389 1.00 88.12 300 ALA A N 1
ATOM 2357 C CA . ALA A 1 300 ? 16.231 -2.074 -6.525 1.00 88.12 300 ALA A CA 1
ATOM 2358 C C . ALA A 1 300 ? 16.138 -0.982 -7.599 1.00 88.12 300 ALA A C 1
ATOM 2360 O O . ALA A 1 300 ? 17.169 -0.467 -8.023 1.00 88.12 300 ALA A O 1
ATOM 2361 N N . GLU A 1 301 ? 14.925 -0.552 -7.973 1.00 87.44 301 GLU A N 1
ATOM 2362 C CA . GLU A 1 301 ? 14.752 0.519 -8.961 1.00 87.44 301 GLU A CA 1
ATOM 2363 C C . GLU A 1 301 ? 15.468 1.808 -8.536 1.00 87.44 301 GLU A C 1
ATOM 2365 O O . GLU A 1 301 ? 16.147 2.434 -9.353 1.00 87.44 301 GLU A O 1
ATOM 2370 N N . ILE A 1 302 ? 15.345 2.213 -7.268 1.00 90.81 302 ILE A N 1
ATOM 2371 C CA . ILE A 1 302 ? 16.004 3.424 -6.765 1.00 90.81 302 ILE A CA 1
ATOM 2372 C C . ILE A 1 302 ? 17.525 3.269 -6.845 1.00 90.81 302 ILE A C 1
ATOM 2374 O O . ILE A 1 302 ? 18.191 4.184 -7.326 1.00 90.81 302 ILE A O 1
ATOM 2378 N N . LYS A 1 303 ? 18.078 2.129 -6.411 1.00 92.00 303 LYS A N 1
ATOM 2379 C CA . LYS A 1 303 ? 19.525 1.866 -6.471 1.00 92.00 303 LYS A CA 1
ATOM 2380 C C . LYS A 1 303 ? 20.055 1.929 -7.895 1.00 92.00 303 LYS A C 1
ATOM 2382 O O . LYS A 1 303 ? 20.985 2.688 -8.150 1.00 92.00 303 LYS A O 1
ATOM 2387 N N . ASP A 1 304 ? 19.421 1.204 -8.808 1.00 86.44 304 ASP A N 1
ATOM 2388 C CA . ASP A 1 304 ? 19.840 1.131 -10.207 1.00 86.44 304 ASP A CA 1
ATOM 2389 C C . ASP A 1 304 ? 19.756 2.512 -10.874 1.00 86.44 304 ASP A C 1
ATOM 2391 O O . ASP A 1 304 ? 20.653 2.925 -11.608 1.00 86.44 304 ASP A O 1
ATOM 2395 N N . THR A 1 305 ? 18.699 3.272 -10.571 1.00 87.25 305 THR A N 1
ATOM 2396 C CA . THR A 1 305 ? 18.506 4.627 -11.102 1.00 87.25 305 THR A CA 1
ATOM 2397 C C . THR A 1 305 ? 19.566 5.595 -10.564 1.00 87.25 305 THR A C 1
ATOM 2399 O O . THR A 1 305 ? 20.086 6.417 -11.316 1.00 87.25 305 THR A O 1
ATOM 2402 N N . LEU A 1 306 ? 19.931 5.505 -9.282 1.00 92.94 306 LEU A N 1
ATOM 2403 C CA . LEU A 1 306 ? 20.989 6.340 -8.706 1.00 92.94 306 LEU A CA 1
ATOM 2404 C C . LEU A 1 306 ? 22.376 5.957 -9.235 1.00 92.94 306 LEU A C 1
ATOM 2406 O O . LEU A 1 306 ? 23.140 6.841 -9.609 1.00 92.94 306 LEU A O 1
ATOM 2410 N N . GLU A 1 307 ? 22.673 4.665 -9.368 1.00 91.38 307 GLU A N 1
ATOM 2411 C CA . GLU A 1 307 ? 23.927 4.204 -9.969 1.00 91.38 307 GLU A CA 1
ATOM 2412 C C . GLU A 1 307 ? 24.053 4.668 -11.430 1.00 91.38 307 GLU A C 1
ATOM 2414 O O . GLU A 1 307 ? 25.123 5.101 -11.862 1.00 91.38 307 GLU A O 1
ATOM 2419 N N . LEU A 1 308 ? 22.955 4.635 -12.192 1.00 86.44 308 LEU A N 1
ATOM 2420 C CA . LEU A 1 308 ? 22.916 5.181 -13.547 1.00 86.44 308 LEU A CA 1
ATOM 2421 C C . LEU A 1 308 ? 23.141 6.699 -13.550 1.00 86.44 308 LEU A C 1
ATOM 2423 O O . LEU A 1 308 ? 23.882 7.207 -14.393 1.00 86.44 308 LEU A O 1
ATOM 2427 N N . SER A 1 309 ? 22.542 7.423 -12.599 1.00 92.25 309 SER A N 1
ATOM 2428 C CA . SER A 1 309 ? 22.764 8.864 -12.436 1.00 92.25 309 SER A CA 1
ATOM 2429 C C . SER A 1 309 ? 24.238 9.181 -12.206 1.00 92.25 309 SER A C 1
ATOM 2431 O O . SER A 1 309 ? 24.718 10.170 -12.751 1.00 92.25 309 SER A O 1
ATOM 2433 N N . ASP A 1 310 ? 24.945 8.377 -11.415 1.00 93.62 310 ASP A N 1
ATOM 2434 C CA . ASP A 1 310 ? 26.355 8.609 -11.084 1.00 93.62 310 ASP A CA 1
ATOM 2435 C C . ASP A 1 310 ? 27.295 8.314 -12.264 1.00 93.62 310 ASP A C 1
ATOM 2437 O O . ASP A 1 310 ? 28.389 8.871 -12.350 1.00 93.62 310 ASP A O 1
ATOM 2441 N N . LYS A 1 311 ? 26.862 7.466 -13.204 1.00 90.31 311 LYS A N 1
ATOM 2442 C CA . LYS A 1 311 ? 27.602 7.135 -14.435 1.00 90.31 311 LYS A CA 1
ATOM 2443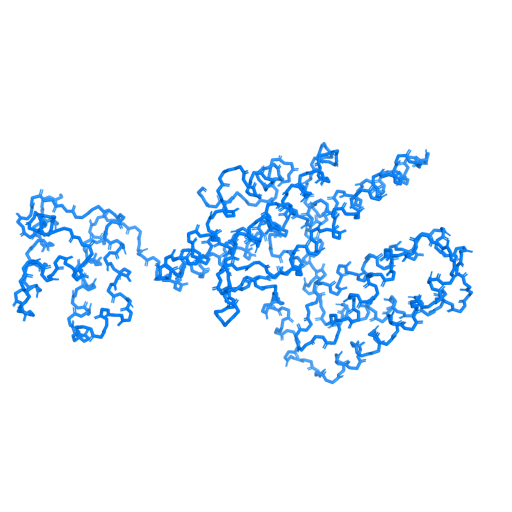 C C . LYS A 1 311 ? 27.306 8.078 -15.604 1.00 90.31 311 LYS A C 1
ATOM 2445 O O . LYS A 1 311 ? 27.988 8.013 -16.627 1.00 90.31 311 LYS A O 1
ATOM 2450 N N . THR A 1 312 ? 26.289 8.929 -15.486 1.00 89.69 312 THR A N 1
ATOM 2451 C CA . THR A 1 312 ? 25.826 9.792 -16.578 1.00 89.69 312 THR A CA 1
ATOM 2452 C C . THR A 1 312 ? 26.495 11.164 -16.509 1.00 89.69 312 THR A C 1
ATOM 2454 O O . THR A 1 312 ? 26.417 11.850 -15.496 1.00 89.69 312 THR A O 1
ATOM 2457 N N . ASN A 1 313 ? 27.121 11.593 -17.610 1.00 94.62 313 ASN A N 1
ATOM 2458 C CA . ASN A 1 313 ? 27.804 12.893 -17.682 1.00 94.62 313 ASN A CA 1
ATOM 2459 C C . ASN A 1 313 ? 26.897 14.044 -18.150 1.00 94.62 313 ASN A C 1
ATOM 2461 O O . ASN A 1 313 ? 27.226 15.203 -17.907 1.00 94.62 313 ASN A O 1
ATOM 2465 N N . ASP A 1 314 ? 25.786 13.755 -18.840 1.00 92.12 314 ASP A N 1
ATOM 2466 C CA . ASP A 1 314 ? 24.851 14.779 -19.321 1.00 92.12 314 ASP A CA 1
ATOM 2467 C C . ASP A 1 314 ? 23.963 15.291 -18.167 1.00 92.12 314 ASP A C 1
ATOM 2469 O O . ASP A 1 314 ? 23.139 14.529 -17.647 1.00 92.12 314 ASP A O 1
ATOM 2473 N N . PRO A 1 315 ? 24.062 16.579 -17.779 1.00 93.31 315 PRO A N 1
ATOM 2474 C CA . PRO A 1 315 ? 23.277 17.139 -16.682 1.00 93.31 315 PRO A CA 1
ATOM 2475 C C . PRO A 1 315 ? 21.758 17.025 -16.872 1.00 93.31 315 PRO A C 1
ATOM 2477 O O . PRO A 1 315 ? 21.027 16.884 -15.888 1.00 93.31 315 PRO A O 1
ATOM 2480 N N . GLN A 1 316 ? 21.261 17.085 -18.114 1.00 91.00 316 GLN A N 1
ATOM 2481 C CA . GLN A 1 316 ? 19.823 16.976 -18.379 1.00 91.00 316 GLN A CA 1
ATOM 2482 C C . GLN A 1 316 ? 19.327 15.552 -18.123 1.00 91.00 316 GLN A C 1
ATOM 2484 O O . GLN A 1 316 ? 18.303 15.362 -17.459 1.00 91.00 316 GLN A O 1
ATOM 2489 N N . GLN A 1 317 ? 20.086 14.552 -18.578 1.00 86.75 317 GLN A N 1
ATOM 2490 C CA . GLN A 1 317 ? 19.796 13.146 -18.305 1.00 86.75 317 GLN A CA 1
ATOM 2491 C C . GLN A 1 317 ? 19.907 12.832 -16.812 1.00 86.75 317 GLN A C 1
ATOM 2493 O O . GLN A 1 317 ? 18.995 12.222 -16.260 1.00 86.75 317 GLN A O 1
ATOM 2498 N N . VAL A 1 318 ? 20.950 13.320 -16.130 1.00 91.00 318 VAL A N 1
ATOM 2499 C CA . VAL A 1 318 ? 21.106 13.177 -14.670 1.00 91.00 318 VAL A CA 1
ATOM 2500 C C . VAL A 1 318 ? 19.878 13.710 -13.929 1.00 91.00 318 VAL A C 1
ATOM 2502 O O . VAL A 1 318 ? 19.341 13.032 -13.054 1.00 91.00 318 VAL A O 1
ATOM 2505 N N . SER A 1 319 ? 19.383 14.896 -14.298 1.00 90.38 319 SER A N 1
ATOM 2506 C CA . SER A 1 319 ? 18.182 15.470 -13.680 1.00 90.38 319 SER A CA 1
ATOM 2507 C C . SER A 1 319 ? 16.934 14.610 -13.915 1.00 90.38 319 SER A C 1
ATOM 2509 O O . SER A 1 319 ? 16.161 14.377 -12.983 1.00 90.38 319 SER A O 1
ATOM 2511 N N . ALA A 1 320 ? 16.747 14.087 -15.131 1.00 88.12 320 ALA A N 1
ATOM 2512 C CA . ALA A 1 320 ? 15.626 13.204 -15.453 1.00 88.12 320 ALA A CA 1
ATOM 2513 C C . ALA A 1 320 ? 15.691 11.875 -14.676 1.00 88.12 320 ALA A C 1
ATOM 2515 O O . ALA A 1 320 ? 14.687 11.436 -14.109 1.00 88.12 320 ALA A O 1
ATOM 2516 N N . ILE A 1 321 ? 16.879 11.272 -14.590 1.00 87.62 321 ILE A N 1
ATOM 2517 C CA . ILE A 1 321 ? 17.143 10.035 -13.846 1.00 87.62 321 ILE A CA 1
ATOM 2518 C C . ILE A 1 321 ? 16.878 10.250 -12.349 1.00 87.62 321 ILE A C 1
ATOM 2520 O O . ILE A 1 321 ? 16.133 9.489 -11.732 1.00 87.62 321 ILE A O 1
ATOM 2524 N N . ARG A 1 322 ? 17.396 11.331 -11.754 1.00 93.81 322 ARG A N 1
ATOM 2525 C CA . ARG A 1 322 ? 17.149 11.654 -10.338 1.00 93.81 322 ARG A CA 1
ATOM 2526 C C . ARG A 1 322 ? 15.684 11.936 -10.042 1.00 93.81 322 ARG A C 1
ATOM 2528 O O . ARG A 1 322 ? 15.176 11.484 -9.018 1.00 93.81 322 ARG A O 1
ATOM 2535 N N . ARG A 1 323 ? 14.976 12.617 -10.948 1.00 91.25 323 ARG A N 1
ATOM 2536 C CA . ARG A 1 323 ? 13.526 12.821 -10.826 1.00 91.25 323 ARG A CA 1
ATOM 2537 C C . ARG A 1 323 ? 12.777 11.489 -10.793 1.00 91.25 323 ARG A C 1
ATOM 2539 O O . ARG A 1 323 ? 11.861 11.340 -9.988 1.00 91.25 323 ARG A O 1
ATOM 2546 N N . ARG A 1 324 ? 13.180 10.516 -11.617 1.00 89.19 324 ARG A N 1
ATOM 2547 C CA . ARG A 1 324 ? 12.619 9.159 -11.583 1.00 89.19 324 ARG A CA 1
ATOM 2548 C C . ARG A 1 324 ? 12.904 8.467 -10.252 1.00 89.19 324 ARG A C 1
ATOM 2550 O O . ARG A 1 324 ? 11.972 7.954 -9.644 1.00 89.19 324 ARG A O 1
ATOM 2557 N N . ALA A 1 325 ? 14.147 8.503 -9.768 1.00 92.19 325 ALA A N 1
ATOM 2558 C CA . ALA A 1 325 ? 14.480 7.934 -8.462 1.00 92.19 325 ALA A CA 1
ATOM 2559 C C . ALA A 1 325 ? 13.610 8.557 -7.357 1.00 92.19 325 ALA A C 1
ATOM 2561 O O . ALA A 1 325 ? 13.062 7.847 -6.516 1.00 92.19 325 ALA A O 1
ATOM 2562 N N . LEU A 1 326 ? 13.405 9.877 -7.406 1.00 93.75 326 LEU A N 1
ATOM 2563 C CA . LEU A 1 326 ? 12.565 10.598 -6.453 1.00 93.75 326 LEU A CA 1
ATOM 2564 C C . LEU A 1 326 ? 11.097 10.166 -6.537 1.00 93.75 326 LEU A C 1
ATOM 2566 O O . LEU A 1 326 ? 10.434 10.053 -5.508 1.00 93.75 326 LEU A O 1
ATOM 2570 N N . LEU A 1 327 ? 10.590 9.890 -7.738 1.00 90.19 327 LEU A N 1
ATOM 2571 C CA . LEU A 1 327 ? 9.247 9.352 -7.933 1.00 90.19 327 LEU A CA 1
ATOM 2572 C C . LEU A 1 327 ? 9.095 7.960 -7.300 1.00 90.19 327 LEU A C 1
ATOM 2574 O O . LEU A 1 327 ? 8.147 7.738 -6.545 1.00 90.19 327 LEU A O 1
ATOM 2578 N N . SER A 1 328 ? 10.054 7.054 -7.510 1.00 90.69 328 SER A N 1
ATOM 2579 C CA . SER A 1 328 ? 10.055 5.726 -6.876 1.00 90.69 328 SER A CA 1
ATOM 2580 C C . SER A 1 328 ? 10.134 5.824 -5.345 1.00 90.69 328 SER A C 1
ATOM 2582 O O . SER A 1 328 ? 9.397 5.132 -4.638 1.00 90.69 328 SER A O 1
ATOM 2584 N N . VAL A 1 329 ? 10.928 6.762 -4.810 1.00 93.56 329 VAL A N 1
ATOM 2585 C CA . VAL A 1 329 ? 10.953 7.084 -3.371 1.00 93.56 329 VAL A CA 1
ATOM 2586 C C . VAL A 1 329 ? 9.569 7.523 -2.890 1.00 93.56 329 VAL A C 1
ATOM 2588 O O . VAL A 1 329 ? 9.077 6.987 -1.894 1.00 93.56 329 VAL A O 1
ATOM 2591 N N . LYS A 1 330 ? 8.895 8.439 -3.593 1.00 93.06 330 LYS A N 1
ATOM 2592 C CA . LYS A 1 330 ? 7.539 8.867 -3.220 1.00 93.06 330 LYS A CA 1
ATOM 2593 C C . LYS A 1 330 ? 6.554 7.703 -3.217 1.00 93.06 330 LYS A C 1
ATOM 2595 O O . LYS A 1 330 ? 5.825 7.542 -2.239 1.00 93.06 330 LYS A O 1
ATOM 2600 N N . HIS A 1 331 ? 6.560 6.867 -4.255 1.00 89.69 331 HIS A N 1
ATOM 2601 C CA . HIS A 1 331 ? 5.709 5.678 -4.307 1.00 89.69 331 HIS A CA 1
ATOM 2602 C C . HIS A 1 331 ? 5.971 4.732 -3.130 1.00 89.69 331 HIS A C 1
ATOM 2604 O O . HIS A 1 331 ? 5.010 4.252 -2.530 1.00 89.69 331 HIS A O 1
ATOM 2610 N N . SER A 1 332 ? 7.234 4.529 -2.735 1.00 92.25 332 SER A N 1
ATOM 2611 C CA . SER A 1 332 ? 7.571 3.719 -1.556 1.00 92.25 332 SER A CA 1
ATOM 2612 C C . SER A 1 332 ? 7.004 4.309 -0.260 1.00 92.25 332 SER A C 1
ATOM 2614 O O . SER A 1 332 ? 6.385 3.590 0.524 1.00 92.25 332 SER A O 1
ATOM 2616 N N . GLY A 1 333 ? 7.127 5.627 -0.064 1.00 93.44 333 GLY A N 1
ATOM 2617 C CA . GLY A 1 333 ? 6.578 6.322 1.098 1.00 93.44 333 GLY A CA 1
ATOM 2618 C C . GLY A 1 333 ? 5.053 6.220 1.158 1.00 93.44 333 GLY A C 1
ATOM 2619 O O . GLY A 1 333 ? 4.497 5.896 2.205 1.00 93.44 333 GLY A O 1
ATOM 2620 N N . ILE A 1 334 ? 4.376 6.408 0.022 1.00 93.31 334 ILE A N 1
ATOM 2621 C CA . ILE A 1 334 ? 2.920 6.254 -0.116 1.00 93.31 334 ILE A CA 1
ATOM 2622 C C . ILE A 1 334 ? 2.490 4.813 0.189 1.00 93.31 334 ILE A C 1
ATOM 2624 O O . ILE A 1 334 ? 1.536 4.597 0.937 1.00 93.31 334 ILE A O 1
ATOM 2628 N N . PHE A 1 335 ? 3.195 3.820 -0.355 1.00 93.2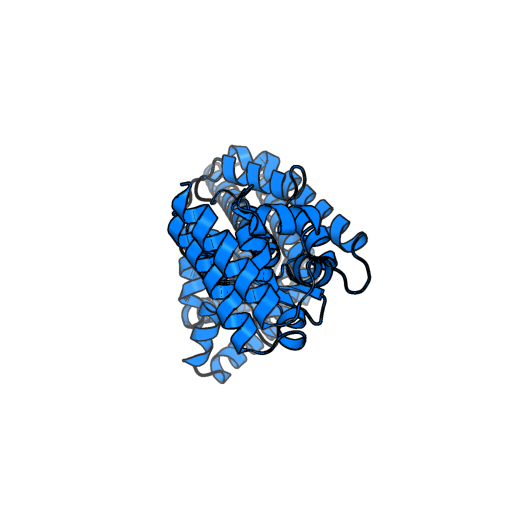5 335 PHE A N 1
ATOM 2629 C CA . PHE A 1 335 ? 2.906 2.406 -0.130 1.00 93.25 335 PHE A CA 1
ATOM 2630 C C . PHE A 1 335 ? 3.063 2.021 1.347 1.00 93.25 335 PHE A C 1
ATOM 2632 O O . PHE A 1 335 ? 2.145 1.448 1.938 1.00 93.25 335 PHE A O 1
ATOM 2639 N N . ILE A 1 336 ? 4.191 2.389 1.968 1.00 94.12 336 ILE A N 1
ATOM 2640 C CA . ILE A 1 336 ? 4.463 2.131 3.389 1.00 94.12 336 ILE A CA 1
ATOM 2641 C C . ILE A 1 336 ? 3.438 2.850 4.270 1.00 94.12 336 ILE A C 1
ATOM 2643 O O . ILE A 1 336 ? 2.899 2.251 5.201 1.00 94.12 336 ILE A O 1
ATOM 2647 N N . GLY A 1 337 ? 3.123 4.108 3.955 1.00 93.12 337 GLY A N 1
ATOM 2648 C CA . GLY A 1 337 ? 2.103 4.878 4.658 1.00 93.12 337 GLY A CA 1
ATOM 2649 C C . GLY A 1 337 ? 0.747 4.193 4.612 1.00 93.12 337 GLY A C 1
ATOM 2650 O O . GLY A 1 337 ? 0.137 3.966 5.656 1.00 93.12 337 GLY A O 1
ATOM 2651 N N . ARG A 1 338 ? 0.295 3.784 3.421 1.00 93.88 338 ARG A N 1
ATOM 2652 C CA . ARG A 1 338 ? -0.974 3.066 3.247 1.00 93.88 338 ARG A CA 1
ATOM 2653 C C . ARG A 1 338 ? -0.993 1.755 4.034 1.00 93.88 338 ARG A C 1
ATOM 2655 O O . ARG A 1 338 ? -1.981 1.483 4.716 1.00 93.88 338 ARG A O 1
ATOM 2662 N N . LEU A 1 339 ? 0.094 0.982 3.995 1.00 93.06 339 LEU A N 1
ATOM 2663 C CA . LEU A 1 339 ? 0.230 -0.263 4.754 1.00 93.06 339 LEU A CA 1
ATOM 2664 C C . LEU A 1 339 ? 0.100 -0.014 6.262 1.00 93.06 339 LEU A C 1
ATOM 2666 O O . LEU A 1 339 ? -0.689 -0.682 6.928 1.00 93.06 339 LEU A O 1
ATOM 2670 N N . LEU A 1 340 ? 0.822 0.974 6.793 1.00 91.88 340 LEU A N 1
ATOM 2671 C CA . LEU A 1 340 ? 0.785 1.335 8.211 1.00 91.88 340 LEU A CA 1
ATOM 2672 C C . LEU A 1 340 ? -0.592 1.835 8.648 1.00 91.88 340 LEU A C 1
ATOM 2674 O O . LEU A 1 340 ? -1.099 1.407 9.683 1.00 91.88 340 LEU A O 1
ATOM 2678 N N . TYR A 1 341 ? -1.234 2.683 7.845 1.00 90.81 341 TYR A N 1
ATOM 2679 C CA . TYR A 1 341 ? -2.601 3.137 8.097 1.00 90.81 341 TYR A CA 1
ATOM 2680 C C . TYR A 1 341 ? -3.593 1.971 8.148 1.00 90.81 341 TYR A C 1
ATOM 2682 O O . TYR A 1 341 ? -4.450 1.933 9.031 1.00 90.81 341 TYR A O 1
ATOM 2690 N N . ARG A 1 342 ? -3.467 0.995 7.239 1.00 90.19 342 ARG A N 1
ATOM 2691 C CA . ARG A 1 342 ? -4.308 -0.209 7.232 1.00 90.19 342 ARG A CA 1
ATOM 2692 C C . ARG A 1 342 ? -4.041 -1.097 8.440 1.00 90.19 342 ARG A C 1
ATOM 2694 O O . ARG A 1 342 ? -4.991 -1.488 9.109 1.00 90.19 342 ARG A O 1
ATOM 2701 N N . ILE A 1 343 ? -2.777 -1.329 8.783 1.00 89.00 343 ILE A N 1
ATOM 2702 C CA . ILE A 1 343 ? -2.349 -2.045 9.994 1.00 89.00 343 ILE A CA 1
ATOM 2703 C C . ILE A 1 343 ? -2.957 -1.424 11.259 1.00 89.00 343 ILE A C 1
ATOM 2705 O O . ILE A 1 343 ? -3.595 -2.123 12.052 1.00 89.00 343 ILE A O 1
ATOM 2709 N N . LEU A 1 344 ? -2.813 -0.107 11.427 1.00 86.06 344 LEU A N 1
ATOM 2710 C CA . LEU A 1 344 ? -3.372 0.633 12.559 1.00 86.06 344 LEU A CA 1
ATOM 2711 C C . LEU A 1 344 ? -4.902 0.582 12.553 1.00 86.06 344 LEU A C 1
ATOM 2713 O O . LEU A 1 344 ? -5.522 0.349 13.590 1.00 86.06 344 LEU A O 1
ATOM 2717 N N . GLY A 1 345 ? -5.512 0.736 11.379 1.00 8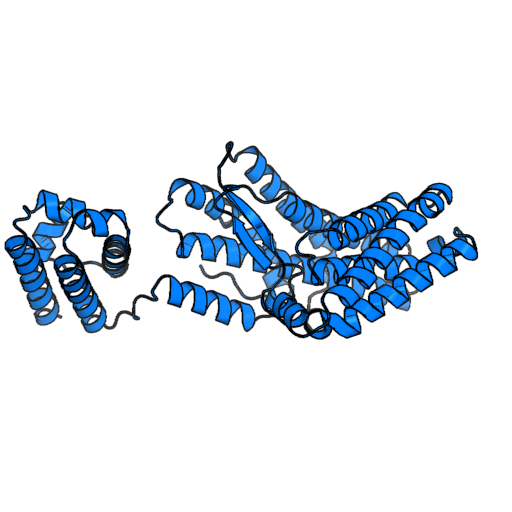4.75 345 GLY A N 1
ATOM 2718 C CA . GLY A 1 345 ? -6.947 0.592 11.176 1.00 84.75 345 GLY A CA 1
ATOM 2719 C C . GLY A 1 345 ? -7.470 -0.758 11.646 1.00 84.75 345 GLY A C 1
ATOM 2720 O O . GLY A 1 345 ? -8.390 -0.804 12.461 1.00 84.75 345 GLY A O 1
ATOM 2721 N N . PHE A 1 346 ? -6.839 -1.851 11.212 1.00 84.81 346 PHE A N 1
ATOM 2722 C CA . PHE A 1 346 ? -7.207 -3.205 11.619 1.00 84.81 346 PHE A CA 1
ATOM 2723 C C . PHE A 1 346 ? -7.054 -3.414 13.122 1.00 84.81 346 PHE A C 1
ATOM 2725 O O . PHE A 1 346 ? -7.917 -4.049 13.728 1.00 84.81 346 PHE A O 1
ATOM 2732 N N . ALA A 1 347 ? -6.014 -2.849 13.740 1.00 81.44 347 ALA A N 1
ATOM 2733 C CA . ALA A 1 347 ? -5.852 -2.885 15.190 1.00 81.44 347 ALA A CA 1
ATOM 2734 C C . ALA A 1 347 ? -6.993 -2.173 15.929 1.00 81.44 347 ALA A C 1
ATOM 2736 O O . ALA A 1 347 ? -7.460 -2.651 16.963 1.00 81.44 347 ALA A O 1
ATOM 2737 N N . ILE A 1 348 ? -7.492 -1.066 15.377 1.00 76.38 348 ILE A N 1
ATOM 2738 C CA . ILE A 1 348 ? -8.602 -0.307 15.958 1.00 76.38 348 ILE A CA 1
ATOM 2739 C C . ILE A 1 348 ? -9.944 -1.026 15.753 1.00 76.38 348 ILE A C 1
ATOM 2741 O O . ILE A 1 348 ? -10.778 -1.026 16.663 1.00 76.38 348 ILE A O 1
ATOM 2745 N N . THR A 1 349 ? -10.184 -1.616 14.579 1.00 74.31 349 THR A N 1
ATOM 2746 C CA . THR A 1 349 ? -11.488 -2.201 14.223 1.00 74.31 349 THR A CA 1
ATOM 2747 C C . THR A 1 349 ? -11.667 -3.635 14.723 1.00 74.31 349 THR A C 1
ATOM 2749 O O . THR A 1 349 ? -12.782 -4.011 15.080 1.00 74.31 349 THR A O 1
ATOM 2752 N N . ASN A 1 350 ? -10.595 -4.433 14.802 1.00 72.25 350 ASN A N 1
ATOM 2753 C CA . ASN A 1 350 ? -10.658 -5.872 15.104 1.00 72.25 350 ASN A CA 1
ATOM 2754 C C . ASN A 1 350 ? -10.286 -6.231 16.553 1.00 72.25 350 ASN A C 1
ATOM 2756 O O . ASN A 1 350 ? -9.945 -7.381 16.828 1.00 72.25 350 ASN A O 1
ATOM 2760 N N . GLY A 1 351 ? -10.367 -5.276 17.490 1.00 58.19 351 GLY A N 1
ATOM 2761 C CA . GLY A 1 351 ? -9.913 -5.382 18.891 1.00 58.19 351 GLY A CA 1
ATOM 2762 C C . GLY A 1 351 ? -10.422 -6.568 19.735 1.00 58.19 351 GLY A C 1
ATOM 2763 O O . GLY A 1 351 ? -10.039 -6.681 20.894 1.00 58.19 351 GLY A O 1
ATOM 2764 N N . GLY A 1 352 ? -11.266 -7.451 19.189 1.00 55.78 352 GLY A N 1
ATOM 2765 C CA . GLY A 1 352 ? -11.670 -8.710 19.820 1.00 55.78 352 GLY A CA 1
ATOM 2766 C C . GLY A 1 352 ? -10.629 -9.836 19.726 1.00 55.78 352 GLY A C 1
ATOM 2767 O O . GLY A 1 352 ? -10.614 -10.698 20.597 1.00 55.78 352 GLY A O 1
ATOM 2768 N N . ASN A 1 353 ? -9.727 -9.827 18.733 1.00 64.69 353 ASN A N 1
ATOM 2769 C CA . ASN A 1 353 ? -8.699 -10.868 18.576 1.00 64.69 353 ASN A CA 1
ATOM 2770 C C . ASN A 1 353 ? -7.314 -10.355 19.016 1.00 64.69 353 ASN A C 1
ATOM 2772 O O . ASN A 1 353 ? -6.468 -9.975 18.205 1.00 64.69 353 ASN A O 1
ATOM 2776 N N . LEU A 1 354 ? -7.117 -10.289 20.336 1.00 54.94 354 LEU A N 1
ATOM 2777 C CA . LEU A 1 354 ? -5.971 -9.646 20.999 1.00 54.94 354 LEU A CA 1
ATOM 2778 C C . LEU A 1 354 ? -4.593 -10.168 20.546 1.00 54.94 354 LEU A C 1
ATOM 2780 O O . LEU A 1 354 ? -3.646 -9.385 20.482 1.00 54.94 354 LEU A O 1
ATOM 2784 N N . PHE A 1 355 ? -4.471 -11.455 20.208 1.00 58.81 355 PHE A N 1
ATOM 2785 C CA . PHE A 1 355 ? -3.180 -12.066 19.866 1.00 58.81 355 PHE A CA 1
ATOM 2786 C C . PHE A 1 355 ? -2.662 -11.648 18.486 1.00 58.81 355 PHE A C 1
ATOM 2788 O O . PHE A 1 355 ? -1.510 -11.234 18.366 1.00 58.81 355 PHE A O 1
ATOM 2795 N N . GLY A 1 356 ? -3.517 -11.669 17.457 1.00 63.28 356 GLY A N 1
ATOM 2796 C CA . GLY A 1 356 ? -3.121 -11.243 16.110 1.00 63.28 356 GLY A CA 1
ATOM 2797 C C . GLY A 1 356 ? -2.784 -9.750 16.038 1.00 63.28 356 GLY A C 1
ATOM 2798 O O . GLY A 1 356 ? -1.879 -9.343 15.312 1.00 63.28 356 GLY A O 1
ATOM 2799 N N . LEU A 1 357 ? -3.467 -8.926 16.838 1.00 65.31 357 LEU A N 1
ATOM 2800 C CA . LEU A 1 357 ? -3.281 -7.476 16.825 1.00 65.31 357 LEU A CA 1
ATOM 2801 C C . LEU A 1 357 ? -2.051 -6.996 17.589 1.00 65.31 357 LEU A C 1
ATOM 2803 O O . LEU A 1 357 ? -1.448 -6.012 17.174 1.00 65.31 357 LEU A O 1
ATOM 2807 N N . ALA A 1 358 ? -1.653 -7.669 18.671 1.00 66.19 358 ALA A N 1
ATOM 2808 C CA . ALA A 1 358 ? -0.449 -7.293 19.412 1.00 66.19 358 ALA A CA 1
ATOM 2809 C C . ALA A 1 358 ? 0.819 -7.432 18.553 1.00 66.19 358 ALA A C 1
ATOM 2811 O O . ALA A 1 358 ? 1.705 -6.579 18.628 1.00 66.19 358 ALA A O 1
ATOM 2812 N N . GLN A 1 359 ? 0.868 -8.469 17.711 1.00 68.88 359 GLN A N 1
ATOM 2813 C CA . GLN A 1 359 ? 1.957 -8.688 16.761 1.00 68.88 359 GLN A CA 1
ATOM 2814 C C . GLN A 1 359 ? 1.880 -7.707 15.585 1.00 68.88 359 GLN A C 1
ATOM 2816 O O . GLN A 1 359 ? 2.879 -7.097 15.227 1.00 68.88 359 GLN A O 1
ATOM 2821 N N . ILE A 1 360 ? 0.695 -7.473 15.012 1.00 70.75 360 ILE A N 1
ATOM 2822 C CA . ILE A 1 360 ? 0.534 -6.499 13.918 1.00 70.75 360 ILE A CA 1
ATOM 2823 C C . ILE A 1 360 ? 0.860 -5.066 14.386 1.00 70.75 360 ILE A C 1
ATOM 2825 O O . ILE A 1 360 ? 1.480 -4.295 13.658 1.00 70.75 360 ILE A O 1
ATOM 2829 N N . ALA A 1 361 ? 0.526 -4.718 15.629 1.00 74.38 361 ALA A N 1
ATOM 2830 C CA . ALA A 1 361 ? 0.900 -3.443 16.234 1.00 74.38 361 ALA A CA 1
ATOM 2831 C C . ALA A 1 361 ? 2.414 -3.313 16.469 1.00 74.38 361 ALA A C 1
ATOM 2833 O O . ALA A 1 361 ? 2.910 -2.191 16.557 1.00 74.38 361 ALA A O 1
ATOM 2834 N N . GLU A 1 362 ? 3.163 -4.421 16.546 1.00 79.12 362 GLU A N 1
ATOM 2835 C CA . GLU A 1 362 ? 4.630 -4.401 16.627 1.00 79.12 362 GLU A CA 1
ATOM 2836 C C . GLU A 1 362 ? 5.247 -3.741 15.389 1.00 79.12 362 GLU A C 1
ATOM 2838 O O . GLU A 1 362 ? 6.183 -2.954 15.523 1.00 79.12 362 GLU A O 1
ATOM 2843 N N . ILE A 1 363 ? 4.648 -3.965 14.215 1.00 78.88 363 ILE A N 1
ATOM 2844 C CA . ILE A 1 363 ? 5.044 -3.349 12.940 1.00 78.88 363 ILE A CA 1
ATOM 2845 C C . ILE A 1 363 ? 4.871 -1.820 12.979 1.00 78.88 363 ILE A C 1
ATOM 2847 O O . ILE A 1 363 ? 5.552 -1.099 12.263 1.00 78.88 363 ILE A O 1
ATOM 2851 N N . ALA A 1 364 ? 3.979 -1.294 13.820 1.00 80.31 364 ALA A N 1
ATOM 2852 C CA . ALA A 1 364 ? 3.740 0.143 13.947 1.00 80.31 364 ALA A CA 1
ATOM 2853 C C . ALA A 1 364 ? 4.460 0.782 15.152 1.00 80.31 364 ALA A C 1
ATOM 2855 O O . ALA A 1 364 ? 4.230 1.959 15.452 1.00 80.31 364 ALA A O 1
ATOM 2856 N N . ARG A 1 365 ? 5.319 0.041 15.871 1.00 82.44 365 ARG A N 1
ATOM 2857 C CA . ARG A 1 365 ? 6.041 0.575 17.039 1.00 82.44 365 ARG A CA 1
ATOM 2858 C C . ARG A 1 365 ? 7.121 1.585 16.632 1.00 82.44 365 ARG A C 1
ATOM 2860 O O . ARG A 1 365 ? 7.720 1.435 15.565 1.00 82.44 365 ARG A O 1
ATOM 2867 N N . PRO A 1 366 ? 7.435 2.577 17.485 1.00 78.06 366 PRO A N 1
ATOM 2868 C CA . PRO A 1 366 ? 8.607 3.428 17.290 1.00 78.06 366 PRO A CA 1
ATOM 2869 C C . PRO A 1 366 ? 9.875 2.582 17.091 1.00 78.06 366 PRO A C 1
ATOM 2871 O O . PRO A 1 366 ? 10.114 1.652 17.858 1.00 78.06 366 PRO A O 1
ATOM 2874 N N . GLY A 1 367 ? 10.666 2.889 16.058 1.00 77.38 367 GLY A N 1
ATOM 2875 C CA . GLY A 1 367 ? 11.901 2.158 15.728 1.00 77.38 367 GLY A CA 1
ATOM 2876 C C . GLY A 1 367 ? 11.749 0.959 14.779 1.00 77.38 367 GLY A C 1
ATOM 2877 O O . GLY A 1 367 ? 12.715 0.234 14.585 1.00 77.38 367 GLY A O 1
ATOM 2878 N N . SER A 1 368 ? 10.564 0.749 14.201 1.00 85.88 368 SER A N 1
ATOM 2879 C CA . SER A 1 368 ? 10.300 -0.260 13.157 1.00 85.88 368 SER A CA 1
ATOM 2880 C C . SER A 1 368 ? 10.161 0.393 11.767 1.00 85.88 368 SER A C 1
ATOM 2882 O O . SER A 1 368 ? 10.613 1.522 11.560 1.00 85.88 368 SER A O 1
ATOM 2884 N N . ILE A 1 369 ? 9.426 -0.232 10.837 1.00 89.31 369 ILE A N 1
ATOM 2885 C CA . ILE A 1 369 ? 8.983 0.381 9.571 1.00 89.31 369 ILE A CA 1
ATOM 2886 C C . ILE A 1 369 ? 8.271 1.734 9.770 1.00 89.31 369 ILE A C 1
ATOM 2888 O O . ILE A 1 369 ? 8.310 2.590 8.886 1.00 89.31 369 ILE A O 1
ATOM 2892 N N . ARG A 1 370 ? 7.694 1.995 10.951 1.00 90.81 370 ARG A N 1
ATOM 2893 C CA . ARG A 1 370 ? 7.202 3.332 11.304 1.00 90.81 370 ARG A CA 1
ATOM 2894 C C . ARG A 1 370 ? 8.302 4.397 11.283 1.00 90.81 370 ARG A C 1
ATOM 2896 O O . ARG A 1 370 ? 8.066 5.476 10.759 1.00 90.81 370 ARG A O 1
ATOM 2903 N N . ALA A 1 371 ? 9.490 4.103 11.809 1.00 90.81 371 ALA A N 1
ATOM 2904 C CA . ALA A 1 371 ? 10.597 5.058 11.803 1.00 90.81 371 ALA A CA 1
ATOM 2905 C C . ALA A 1 371 ? 11.026 5.397 10.368 1.00 90.81 371 ALA A C 1
ATOM 2907 O O . ALA A 1 371 ? 11.320 6.549 10.067 1.00 90.81 371 ALA A O 1
ATOM 2908 N N . VAL A 1 372 ? 10.987 4.410 9.466 1.00 91.50 372 VAL A N 1
ATOM 2909 C CA . VAL A 1 372 ? 11.210 4.624 8.030 1.00 91.50 372 VAL A CA 1
ATOM 2910 C C . VAL A 1 372 ? 10.154 5.569 7.448 1.00 91.50 372 VAL A C 1
ATOM 2912 O O . VAL A 1 372 ? 10.500 6.520 6.750 1.00 91.50 372 VAL A O 1
ATOM 2915 N N . TYR A 1 373 ? 8.876 5.361 7.776 1.00 94.00 373 TYR A N 1
ATOM 2916 C CA . TYR A 1 373 ? 7.801 6.250 7.334 1.00 94.00 373 TYR A CA 1
ATOM 2917 C C . TYR A 1 373 ? 7.927 7.670 7.894 1.00 94.00 373 TYR A C 1
ATOM 2919 O O . TYR A 1 373 ? 7.737 8.632 7.156 1.00 94.00 373 TYR A O 1
ATOM 2927 N N . ASP A 1 374 ? 8.299 7.821 9.164 1.00 93.00 374 ASP A N 1
ATOM 2928 C CA . ASP A 1 374 ? 8.495 9.132 9.786 1.00 93.00 374 ASP A CA 1
ATOM 2929 C C . ASP A 1 374 ? 9.622 9.917 9.090 1.00 93.00 374 ASP A C 1
ATOM 2931 O O . ASP A 1 374 ? 9.503 11.129 8.891 1.00 93.00 374 ASP A O 1
ATOM 2935 N N . VAL A 1 375 ? 10.679 9.229 8.633 1.00 92.75 375 VAL A N 1
ATOM 2936 C CA . VAL A 1 375 ? 11.693 9.845 7.766 1.00 92.75 375 VAL A CA 1
ATOM 2937 C C . VAL A 1 375 ? 11.079 10.247 6.425 1.00 92.75 375 VAL A C 1
ATOM 2939 O O . VAL A 1 375 ? 11.261 11.387 6.012 1.00 92.75 375 VAL A O 1
ATOM 2942 N N . PHE A 1 376 ? 10.300 9.390 5.758 1.00 93.12 376 PHE A N 1
ATOM 2943 C CA . PHE A 1 376 ? 9.635 9.781 4.507 1.00 93.12 376 PHE A CA 1
ATOM 2944 C C . PHE A 1 376 ? 8.729 11.004 4.668 1.00 93.12 376 PHE A C 1
ATOM 2946 O O . PHE A 1 376 ? 8.784 11.896 3.831 1.00 93.12 376 PHE A O 1
ATOM 2953 N N . VAL A 1 377 ? 7.949 11.096 5.747 1.00 93.56 377 VAL A N 1
ATOM 2954 C CA . VAL A 1 377 ? 7.091 12.258 6.037 1.00 93.56 377 VAL A CA 1
ATOM 2955 C C . VAL A 1 377 ? 7.912 13.542 6.193 1.00 93.56 377 VAL A C 1
ATOM 2957 O O . VAL A 1 377 ? 7.461 14.609 5.779 1.00 93.56 377 VAL A O 1
ATOM 2960 N N . ALA A 1 378 ? 9.124 13.460 6.751 1.00 93.06 378 ALA A N 1
ATOM 2961 C CA . ALA A 1 378 ? 10.006 14.618 6.877 1.00 93.06 378 ALA A CA 1
ATOM 2962 C C . ALA A 1 378 ? 10.499 15.146 5.515 1.00 93.06 378 ALA A C 1
ATOM 2964 O O . ALA A 1 378 ? 10.665 16.353 5.363 1.00 93.06 378 ALA A O 1
ATOM 2965 N N . PHE A 1 379 ? 10.700 14.261 4.532 1.00 93.00 379 PHE A N 1
ATOM 2966 C CA . PHE A 1 379 ? 11.200 14.617 3.195 1.00 93.00 379 PHE A CA 1
ATOM 2967 C C . PHE A 1 379 ? 10.099 14.758 2.131 1.00 93.00 379 PHE A C 1
ATOM 2969 O O . PHE A 1 379 ? 10.340 15.353 1.082 1.00 93.00 379 PHE A O 1
ATOM 2976 N N . ILE A 1 380 ? 8.898 14.235 2.386 1.00 92.56 380 ILE A N 1
ATOM 2977 C CA . ILE A 1 380 ? 7.730 14.273 1.497 1.00 92.56 380 ILE A CA 1
ATOM 2978 C C . ILE A 1 380 ? 6.542 14.810 2.312 1.00 92.56 380 ILE A C 1
ATOM 2980 O O . ILE A 1 380 ? 5.721 14.032 2.806 1.00 92.56 380 ILE A O 1
ATOM 2984 N N . PRO A 1 381 ? 6.408 16.142 2.455 1.00 91.00 381 PRO A N 1
ATOM 2985 C CA . PRO A 1 381 ? 5.400 16.752 3.327 1.00 91.00 381 PRO A CA 1
ATOM 2986 C C . PRO A 1 381 ? 3.946 16.444 2.939 1.00 91.00 381 PRO A C 1
ATOM 2988 O O . PRO A 1 381 ? 3.041 16.624 3.750 1.00 91.00 381 PRO A O 1
ATOM 2991 N N . ALA A 1 382 ? 3.713 15.992 1.702 1.00 90.94 382 ALA A N 1
ATOM 2992 C CA . ALA A 1 382 ? 2.403 15.544 1.232 1.00 90.94 382 ALA A CA 1
ATOM 2993 C C . ALA A 1 382 ? 1.932 14.237 1.903 1.00 90.94 382 ALA A C 1
ATOM 2995 O O . ALA A 1 382 ? 0.737 13.933 1.874 1.00 90.94 382 ALA A O 1
ATOM 2996 N N . LEU A 1 383 ? 2.843 13.455 2.497 1.00 91.31 383 LEU A N 1
ATOM 2997 C CA . LEU A 1 383 ? 2.488 12.247 3.235 1.00 91.31 383 LEU A CA 1
ATOM 2998 C C . LEU A 1 383 ? 1.817 12.612 4.568 1.00 91.31 383 LEU A C 1
ATOM 3000 O O . LEU A 1 383 ? 2.352 13.414 5.339 1.00 91.31 383 LEU A O 1
ATOM 3004 N N . PRO A 1 384 ? 0.662 12.010 4.895 1.00 92.25 384 PRO A N 1
ATOM 3005 C CA . PRO A 1 384 ? -0.009 12.299 6.149 1.00 92.25 384 PRO A CA 1
ATOM 3006 C C . PRO A 1 384 ? 0.760 11.687 7.325 1.00 92.25 384 PRO A C 1
ATOM 3008 O O . PRO A 1 384 ? 1.244 10.555 7.256 1.00 92.25 384 PRO A O 1
ATOM 3011 N N . LYS A 1 385 ? 0.819 12.405 8.449 1.00 91.94 385 LYS A N 1
ATOM 3012 C CA . LYS A 1 385 ? 1.346 11.861 9.711 1.00 91.94 385 LYS A CA 1
ATOM 3013 C C . LYS A 1 385 ? 0.493 10.680 10.161 1.00 91.94 385 LYS A C 1
ATOM 3015 O O . LYS A 1 385 ? -0.723 10.726 10.001 1.00 91.94 385 LYS A O 1
ATOM 3020 N N . LEU A 1 386 ? 1.099 9.640 10.729 1.00 86.94 386 LEU A N 1
ATOM 3021 C CA . LEU A 1 386 ? 0.330 8.528 11.289 1.00 86.94 386 LEU A CA 1
ATOM 3022 C C . LEU A 1 386 ? -0.489 9.007 12.497 1.00 86.94 386 LEU A C 1
ATOM 3024 O O . LEU A 1 386 ? -0.010 9.845 13.268 1.00 86.94 386 LEU A O 1
ATOM 3028 N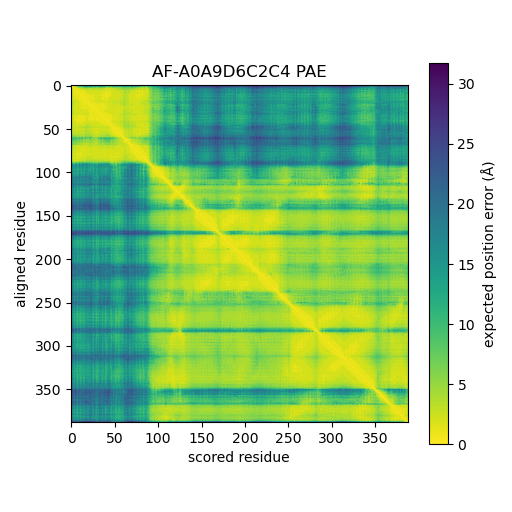 N . PRO A 1 387 ? -1.713 8.493 12.688 1.00 72.06 387 PRO A N 1
ATOM 3029 C CA . PRO A 1 387 ? -2.450 8.737 13.913 1.00 72.06 387 PRO A CA 1
ATOM 3030 C C . PRO A 1 387 ? -1.718 8.039 15.072 1.00 72.06 387 PRO A C 1
ATOM 3032 O O . PRO A 1 387 ? -1.564 6.819 15.037 1.00 72.06 387 PRO A O 1
ATOM 3035 N N . PHE A 1 388 ? -1.332 8.826 16.088 1.00 65.81 388 PHE A N 1
ATOM 3036 C CA . PHE A 1 388 ? -0.661 8.446 17.350 1.00 65.81 388 PHE A CA 1
ATOM 3037 C C . PHE A 1 388 ? 0.834 8.185 17.259 1.00 65.81 388 PHE A C 1
ATOM 3039 O O . PHE A 1 388 ? 1.229 7.105 16.779 1.00 65.81 388 PHE A O 1
#

pLDDT: mean 87.2, std 8.77, range [54.94, 97.94]

Mean predicted aligned error: 8.89 Å

Sequence (388 aa):
MAKVGEIFSFELKQFRLAYGLNRSEAARLLGVGPTTLTRWEDGKTVPQTATIWRVINAIENQDLRNALDPKAIVQLTSVFSDLARSLNLPQVQSREQRALKLERDLSGTILRAAQTDFRYADSAKAIEPIPFSEDLALFRNQSLDDIRNLLDSLSRSAIEIIPDIEAANINSRYLSRYLRSYSEECRAATPNPRFLQSRGEIIRNALNSQDIVSALNIWDTNSLANFVDTHNELMRRYFGEALVAAREVDTASADEGILAKAPDLIASAIRDLNGHNKRAGVGEGKIDTRIIGILWDVEAEIKDTLELSDKTNDPQQVSAIRRRALLSVKHSGIFIGRLLYRILGFAITNGGNLFGLAQIAEIARPGSIRAVYDVFVAFIPALPKLPF